Protein AF-A0A9E5WPM2-F1 (afdb_monomer_lite)

pLDDT: mean 78.55, std 17.85, range [18.86, 97.38]

Foldseek 3Di:
DDDDDDDDDDDPPPPPPPDQDPDPLFKGKDWFQFPFDKDKRAAQAAKDFFKKKKFKAWQVVDVVIFIFAQKDKVNFTWGHTDQHRWIWIADPLQKIKIKDWLQQDDDDDFDDDPNDTDDPPPPGPNPSNCRFWPDGFDFDDDRTTWGWQAQLPDGGKTKGKDATDPPKWFFKKKKAWDWPCLPPPPKKKKKWKAQDPVSPGTPDIAIAHCPGPHVHDIDMDGRSGHRMIMIIIHIDDPNSDITIIGRIMMMTMMRRNVGDGDMDHHGMDMMTIHGDPRHSSIMIMMTGDPRDDHPPFDKDQCPPPAPKPQWDKDQDDSVVTGRRRDRIWTKHKDFLPQDKDKIKGFDQQDQQLQFQKKKKKKAWCADDPFPWKWKWWDAPVGDTDTDTDDHYNDIDMDMDGCNVPDRGGTTMIMTMTHGDPDGPCSPDITMMIIGMITTHHDPPPPPPPPPPPDPCLVPDDAPLPVQFQDQDFQDDCVVDDAFDEEDCLLPDDPSNLRVVLRVCLVVVGAEYEHPAHALVSCVVNLRSSSSSNHAYAYQYHPQAACAPCPPVDPVSVVCCCVPGHVVVCVVRCVVCVRRSSHNYYNRYDD

Sequence (590 aa):
MFRDRTALAFVLVIDLAVGAGIGSAEEVDARLEKMPAELTVKNPGPAVTPTLYLIGMPDRAAEPVRKTKGVRLNGVRLTETLLSESVLILYPDGTGQWGYHAGFDIFREPHWQDGRRIDPRTLIEYDKWRYDPLERVYRVGGDMNLLRLYDGRRSRPARYEIAFPPPMLIRTLRVASNCDQLNRPGVVVTVRLWADRSRSELIGQKRVGQVQDAKRFPIVFEDVNCAGVVLELSATDPAGKPVDLYWTFFEAVLDAGGVSLPRLSSGVNHITVEDDPDSSHRVRLVLRWEDRPAADRVWDDFERSGRWRGGSVIKGSRADGLAFTGERFLRVTFPADGRSFGIERPVSGEDWSRFNRIGFAVRARQPAPMRAIALGIRNDEGRFQYLRFKPRARWRFFEFDISRLQRDRVTALRFHWFATPGFRRPEQPCQYDIDSLALWHEEAPSRPAAPPLPEHVARYRSPYDEVTPKARPVPPIQRWFPMGIYDGICSRSDQECRWLFDQMKRLHMNAVYVSNGRVEELERILPLAEARGIRLIYQGTSDGALYYLHLATRTARVQSYERTLAPRAREWIPKFRDRWGLAAWSLTEE

Radius of gyration: 31.4 Å; chains: 1; bounding box: 86×97×64 Å

Structure (mmCIF, N/CA/C/O backbone):
data_AF-A0A9E5WPM2-F1
#
_entry.id   AF-A0A9E5WPM2-F1
#
loop_
_atom_site.group_PDB
_atom_site.id
_atom_site.type_symbol
_atom_site.label_atom_id
_atom_site.label_alt_id
_atom_site.label_comp_id
_atom_site.label_asym_id
_atom_site.label_entity_id
_atom_site.label_seq_id
_atom_site.pdbx_PDB_ins_code
_atom_site.Cartn_x
_atom_site.Cartn_y
_atom_site.Cartn_z
_atom_site.occupancy
_atom_site.B_iso_or_equiv
_atom_site.auth_seq_id
_atom_site.auth_comp_id
_atom_site.auth_asym_id
_atom_site.auth_atom_id
_atom_site.pdbx_PDB_model_num
ATOM 1 N N . MET A 1 1 ? -50.042 46.117 -28.720 1.00 29.28 1 MET A N 1
ATOM 2 C CA . MET A 1 1 ? -51.222 45.298 -28.362 1.00 29.28 1 MET A CA 1
ATOM 3 C C . MET A 1 1 ? -50.693 44.103 -27.583 1.00 29.28 1 MET A C 1
ATOM 5 O O . MET A 1 1 ? -50.006 43.298 -28.183 1.00 29.28 1 MET A O 1
ATOM 9 N N . PHE A 1 2 ? -50.610 44.208 -26.248 1.00 23.66 2 PHE A N 1
ATOM 10 C CA . PHE A 1 2 ? -51.568 43.622 -25.280 1.00 23.66 2 PHE A CA 1
ATOM 11 C C . PHE A 1 2 ? -51.658 42.086 -25.442 1.00 23.66 2 PHE A C 1
ATOM 13 O O . PHE A 1 2 ? -51.959 41.638 -26.534 1.00 23.66 2 PHE A O 1
ATOM 20 N N . ARG A 1 3 ? -51.484 41.219 -24.435 1.00 24.08 3 ARG A N 1
ATOM 21 C CA . ARG A 1 3 ? -51.429 41.354 -22.967 1.00 24.08 3 ARG A CA 1
ATOM 22 C C . ARG A 1 3 ? -51.043 39.979 -22.377 1.00 24.08 3 ARG A C 1
ATOM 24 O O . ARG A 1 3 ? -51.222 38.967 -23.046 1.00 24.08 3 ARG A O 1
ATOM 31 N N . ASP A 1 4 ? -50.580 39.991 -21.131 1.00 26.94 4 ASP A N 1
ATOM 32 C CA . ASP A 1 4 ? -50.345 38.868 -20.208 1.00 26.94 4 ASP A CA 1
ATOM 33 C C . ASP A 1 4 ? -51.269 37.642 -20.315 1.00 26.94 4 ASP A C 1
ATOM 35 O O . ASP A 1 4 ? -52.480 37.792 -20.503 1.00 26.94 4 ASP A O 1
ATOM 39 N N . ARG A 1 5 ? -50.725 36.464 -19.953 1.00 24.25 5 ARG A N 1
ATOM 40 C CA . ARG A 1 5 ? -51.176 35.701 -18.767 1.00 24.25 5 ARG A CA 1
ATOM 41 C C . ARG A 1 5 ? -50.222 34.563 -18.366 1.00 24.25 5 ARG A C 1
ATOM 43 O O . ARG A 1 5 ? -49.802 33.742 -19.169 1.00 24.25 5 ARG A O 1
ATOM 50 N N . THR A 1 6 ? -49.956 34.563 -17.069 1.00 26.23 6 THR A N 1
ATOM 51 C CA . THR A 1 6 ? -49.332 33.599 -16.157 1.00 26.23 6 THR A CA 1
ATOM 52 C C . THR A 1 6 ? -49.751 32.135 -16.364 1.00 26.23 6 THR A C 1
ATOM 54 O O . THR A 1 6 ? -50.947 31.865 -16.441 1.00 26.23 6 THR A O 1
ATOM 57 N N . ALA A 1 7 ? -48.799 31.191 -16.296 1.00 21.64 7 ALA A N 1
ATOM 58 C CA . ALA A 1 7 ? -49.002 29.847 -15.732 1.00 21.64 7 ALA A CA 1
ATOM 59 C C . ALA A 1 7 ? -47.658 29.149 -15.429 1.00 21.64 7 ALA A C 1
ATOM 61 O O . ALA A 1 7 ? -46.723 29.200 -16.222 1.00 21.64 7 ALA A O 1
ATOM 62 N N . LEU A 1 8 ? -47.606 28.516 -14.253 1.00 21.61 8 LEU A N 1
ATOM 63 C CA . LEU A 1 8 ? -46.563 27.645 -13.699 1.00 21.61 8 LEU A CA 1
ATOM 64 C C . LEU A 1 8 ? -45.909 26.683 -14.710 1.00 21.61 8 LEU A C 1
ATOM 66 O O . LEU A 1 8 ? -46.625 25.988 -15.425 1.00 21.61 8 LEU A O 1
ATOM 70 N N . ALA A 1 9 ? -44.589 26.478 -14.601 1.00 20.30 9 ALA A N 1
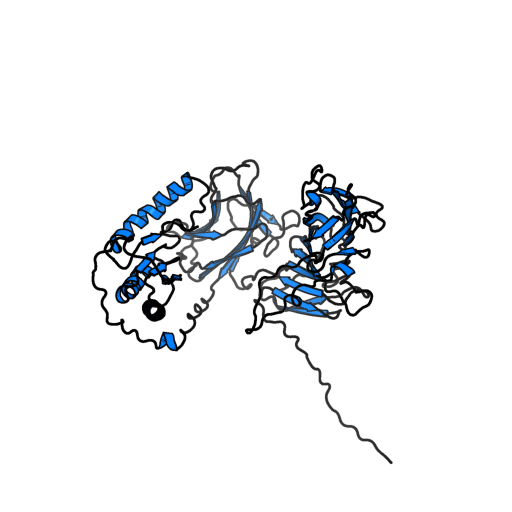ATOM 71 C CA . ALA A 1 9 ? -43.975 25.180 -14.902 1.00 20.30 9 ALA A CA 1
ATOM 72 C C . ALA A 1 9 ? -42.610 24.995 -14.205 1.00 20.30 9 ALA A C 1
ATOM 74 O O . ALA A 1 9 ? -41.615 25.602 -14.581 1.00 20.30 9 ALA A O 1
ATOM 75 N N . PHE A 1 10 ? -42.625 24.131 -13.187 1.00 19.77 10 PHE A N 1
ATOM 76 C CA . PHE A 1 10 ? -41.579 23.196 -12.759 1.00 19.77 10 PHE A CA 1
ATOM 77 C C . PHE A 1 10 ? -40.123 23.683 -12.636 1.00 19.77 10 PHE A C 1
ATOM 79 O O . PHE A 1 10 ? -39.359 23.738 -13.596 1.00 19.77 10 PHE A O 1
ATOM 86 N N . VAL A 1 11 ? -39.702 23.852 -11.377 1.00 19.30 11 VAL A N 1
ATOM 87 C CA . VAL A 1 11 ? -38.312 23.658 -10.951 1.00 19.30 11 VAL A CA 1
ATOM 88 C C . VAL A 1 11 ? -37.948 22.201 -11.242 1.00 19.30 11 VAL A C 1
ATOM 90 O O . VAL A 1 11 ? -38.306 21.294 -10.493 1.00 19.30 11 VAL A O 1
ATOM 93 N N . LEU A 1 12 ? -37.266 21.969 -12.359 1.00 18.86 12 LEU A N 1
ATOM 94 C CA . LEU A 1 12 ? -36.593 20.707 -12.624 1.00 18.86 12 LEU A CA 1
ATOM 95 C C . LEU A 1 12 ? -35.288 20.717 -11.818 1.00 18.86 12 LEU A C 1
ATOM 97 O O . LEU A 1 12 ? -34.248 21.173 -12.292 1.00 18.86 12 LEU A O 1
ATOM 101 N N . VAL A 1 13 ? -35.364 20.252 -10.570 1.00 19.88 13 VAL A N 1
ATOM 102 C CA . VAL A 1 13 ? -34.189 19.783 -9.831 1.00 19.88 13 VAL A CA 1
ATOM 103 C C . VAL A 1 13 ? -33.695 18.554 -10.586 1.00 19.88 13 VAL A C 1
ATOM 105 O O . VAL A 1 13 ? -34.243 17.464 -10.447 1.00 19.88 13 VAL A O 1
ATOM 108 N N . ILE A 1 14 ? -32.708 18.736 -11.461 1.00 19.70 14 ILE A N 1
ATOM 109 C CA . ILE A 1 14 ? -31.935 17.608 -11.967 1.00 19.70 14 ILE A CA 1
ATOM 110 C C . ILE A 1 14 ? -30.994 17.223 -10.829 1.00 19.70 14 ILE A C 1
ATOM 112 O O . ILE A 1 14 ? -29.893 17.760 -10.705 1.00 19.70 14 ILE A O 1
ATOM 116 N N . ASP A 1 15 ? -31.465 16.299 -9.991 1.00 20.03 15 ASP A N 1
ATOM 117 C CA . ASP A 1 15 ? -30.616 15.417 -9.200 1.00 20.03 15 ASP A CA 1
ATOM 118 C C . ASP A 1 15 ? -29.754 14.618 -10.182 1.00 20.03 15 ASP A C 1
ATOM 120 O O . ASP A 1 15 ? -30.084 13.514 -10.620 1.00 20.03 15 ASP A O 1
ATOM 124 N N . LEU A 1 16 ? -28.628 15.206 -10.580 1.00 20.88 16 LEU A N 1
ATOM 125 C CA . LEU A 1 16 ? -27.519 14.465 -11.154 1.00 20.88 16 LEU A CA 1
ATOM 126 C C . LEU A 1 16 ? -26.884 13.695 -10.000 1.00 20.88 16 LEU A C 1
ATOM 128 O O . LEU A 1 16 ? -25.895 14.114 -9.402 1.00 20.88 16 LEU A O 1
ATOM 132 N N . ALA A 1 17 ? -27.505 12.558 -9.689 1.00 22.55 17 ALA A N 1
ATOM 133 C CA . ALA A 1 17 ? -26.894 11.466 -8.962 1.00 22.55 17 ALA A CA 1
ATOM 134 C C . ALA A 1 17 ? -25.614 11.078 -9.712 1.00 22.55 17 ALA A C 1
ATOM 136 O O . ALA A 1 17 ? -25.626 10.305 -10.671 1.00 22.55 17 ALA A O 1
ATOM 137 N N . VAL A 1 18 ? -24.497 11.684 -9.309 1.00 24.75 18 VAL A N 1
ATOM 138 C CA . VAL A 1 18 ? -23.166 11.259 -9.718 1.00 24.75 18 VAL A CA 1
ATOM 139 C C . VAL A 1 18 ? -23.018 9.847 -9.177 1.00 24.75 18 VAL A C 1
ATOM 141 O O . VAL A 1 18 ? -22.954 9.639 -7.967 1.00 24.75 18 VAL A O 1
ATOM 144 N N . GLY A 1 19 ? -23.065 8.874 -10.086 1.00 23.08 19 GLY A N 1
ATOM 145 C CA . GLY A 1 19 ? -22.929 7.462 -9.779 1.00 23.08 19 GLY A CA 1
ATOM 146 C C . GLY A 1 19 ? -21.600 7.200 -9.088 1.00 23.08 19 GLY A C 1
ATOM 147 O O . GLY A 1 19 ? -20.581 6.995 -9.743 1.00 23.08 19 GLY A O 1
ATOM 148 N N . ALA A 1 20 ? -21.626 7.189 -7.757 1.00 27.28 20 ALA A N 1
ATOM 149 C CA . ALA A 1 20 ? -20.661 6.464 -6.962 1.00 27.28 20 ALA A CA 1
ATOM 150 C C . ALA A 1 20 ? -20.800 4.998 -7.380 1.00 27.28 20 ALA A C 1
ATOM 152 O O . ALA A 1 20 ? -21.822 4.359 -7.116 1.00 27.28 20 ALA A O 1
ATOM 153 N N . GLY A 1 21 ? -19.815 4.496 -8.125 1.00 25.11 21 GLY A N 1
ATOM 154 C CA . GLY A 1 21 ? -19.730 3.077 -8.424 1.00 25.11 21 GLY A CA 1
ATOM 155 C C . GLY A 1 21 ? -19.847 2.300 -7.118 1.00 25.11 21 GLY A C 1
ATOM 156 O O . GLY A 1 21 ? -19.227 2.664 -6.119 1.00 25.11 21 GLY A O 1
ATOM 157 N N . ILE A 1 22 ? -20.677 1.258 -7.122 1.00 28.70 22 ILE A N 1
ATOM 158 C CA . ILE A 1 22 ? -20.792 0.309 -6.017 1.00 28.70 22 ILE A CA 1
ATOM 159 C C . ILE A 1 22 ? -19.482 -0.490 -6.001 1.00 28.70 22 ILE A C 1
ATOM 161 O O . ILE A 1 22 ? -19.388 -1.578 -6.565 1.00 28.70 22 ILE A O 1
ATOM 165 N N . GLY A 1 23 ? -18.432 0.109 -5.441 1.00 27.53 23 GLY A N 1
ATOM 166 C CA . GLY A 1 23 ? -17.271 -0.618 -4.957 1.00 27.53 23 GLY A CA 1
ATOM 167 C C . GLY A 1 23 ? -17.704 -1.493 -3.784 1.00 27.53 23 GLY A C 1
ATOM 168 O O . GLY A 1 23 ? -18.679 -1.182 -3.096 1.00 27.53 23 GLY A O 1
ATOM 169 N N . SER A 1 24 ? -17.005 -2.605 -3.566 1.00 35.25 24 SER A N 1
ATOM 170 C CA . SER A 1 24 ? -17.072 -3.356 -2.305 1.00 35.25 24 SER A CA 1
ATOM 171 C C . SER A 1 24 ? -17.067 -2.385 -1.116 1.00 35.25 24 SER A C 1
ATOM 173 O O . SER A 1 24 ? -16.375 -1.371 -1.189 1.00 35.25 24 SER A O 1
ATOM 175 N N . ALA A 1 25 ? -17.819 -2.677 -0.049 1.00 49.56 25 ALA A N 1
ATOM 176 C CA . ALA A 1 25 ? -18.148 -1.793 1.085 1.00 49.56 25 ALA A CA 1
ATOM 177 C C . ALA A 1 25 ? -16.958 -1.248 1.931 1.00 49.56 25 ALA A C 1
ATOM 179 O O . ALA A 1 25 ? -17.150 -0.732 3.030 1.00 49.56 25 ALA A O 1
ATOM 180 N N . GLU A 1 26 ? -15.742 -1.321 1.396 1.00 66.56 26 GLU A N 1
ATOM 181 C CA . GLU A 1 26 ? -14.435 -1.114 2.022 1.00 66.56 26 GLU A CA 1
ATOM 182 C C . GLU A 1 26 ? -13.705 0.146 1.518 1.00 66.56 26 GLU A C 1
ATOM 184 O O . GLU A 1 26 ? -12.624 0.490 2.009 1.00 66.56 26 GLU A O 1
ATOM 189 N N . GLU A 1 27 ? -14.249 0.822 0.502 1.00 73.69 27 GLU A N 1
ATOM 190 C CA . GLU A 1 27 ? -13.588 1.954 -0.143 1.00 73.69 27 GLU A CA 1
ATOM 191 C C . GLU A 1 27 ? -14.596 2.964 -0.708 1.00 73.69 27 GLU A C 1
ATOM 193 O O . GLU A 1 27 ? -15.532 2.607 -1.421 1.00 73.69 27 GLU A O 1
ATOM 198 N N . VAL A 1 28 ? -14.378 4.248 -0.422 1.00 77.69 28 VAL A N 1
ATOM 199 C CA . VAL A 1 28 ? -15.013 5.359 -1.141 1.00 77.69 28 VAL A CA 1
ATOM 200 C C . VAL A 1 28 ? -13.935 6.077 -1.920 1.00 77.69 28 VAL A C 1
ATOM 202 O O . VAL A 1 28 ? -13.029 6.637 -1.314 1.00 77.69 28 VAL A O 1
ATOM 205 N N . ASP A 1 29 ? -14.063 6.091 -3.241 1.00 81.12 29 ASP A N 1
ATOM 206 C CA . ASP A 1 29 ? -13.188 6.822 -4.151 1.00 81.12 29 ASP A CA 1
ATOM 207 C C . ASP A 1 29 ? -13.978 7.953 -4.812 1.00 81.12 29 ASP A C 1
ATOM 209 O O . ASP A 1 29 ? -14.857 7.728 -5.646 1.00 81.12 29 ASP A O 1
ATOM 213 N N . ALA A 1 30 ? -13.691 9.182 -4.393 1.00 80.81 30 ALA A N 1
ATOM 214 C CA . ALA A 1 30 ? -14.365 10.381 -4.852 1.00 80.81 30 ALA A CA 1
ATOM 215 C C . ALA A 1 30 ? -13.386 11.281 -5.603 1.00 80.81 30 ALA A C 1
ATOM 217 O O . ALA A 1 30 ? -12.423 11.809 -5.042 1.00 80.81 30 ALA A O 1
ATOM 218 N N . ARG A 1 31 ? -13.676 11.521 -6.881 1.00 85.06 31 ARG A N 1
ATOM 219 C CA . ARG A 1 31 ? -13.021 12.563 -7.671 1.00 85.06 31 ARG A CA 1
ATOM 220 C C . ARG A 1 31 ? -13.845 13.841 -7.576 1.00 85.06 31 ARG A C 1
ATOM 222 O O . ARG A 1 31 ? -14.912 13.939 -8.173 1.00 85.06 31 ARG A O 1
ATOM 229 N N . LEU A 1 32 ? -13.341 14.810 -6.824 1.00 86.44 32 LEU A N 1
ATOM 230 C CA . LEU A 1 32 ? -13.998 16.088 -6.591 1.00 86.44 32 LEU A CA 1
ATOM 231 C C . LEU A 1 32 ? -13.405 17.121 -7.540 1.00 86.44 32 LEU A C 1
ATOM 233 O O . LEU A 1 32 ? -12.191 17.317 -7.559 1.00 86.44 32 LEU A O 1
ATOM 237 N N . GLU A 1 33 ? -14.251 17.746 -8.358 1.00 86.56 33 GLU A N 1
ATOM 238 C CA . GLU A 1 33 ? -13.817 18.724 -9.367 1.00 86.56 33 GLU A CA 1
ATOM 239 C C . GLU A 1 33 ? -14.298 20.156 -9.093 1.00 86.56 33 GLU A C 1
ATOM 241 O O . GLU A 1 33 ? -14.002 21.063 -9.871 1.00 86.56 33 GLU A O 1
ATOM 246 N N . LYS A 1 34 ? -15.038 20.350 -7.996 1.00 85.88 34 LYS A N 1
ATOM 247 C CA . LYS A 1 34 ? -15.467 21.643 -7.457 1.00 85.88 34 LYS A CA 1
ATOM 248 C C . LYS A 1 34 ? -15.495 21.553 -5.934 1.00 85.88 34 LYS A C 1
ATOM 250 O O . LYS A 1 34 ? -15.827 20.495 -5.403 1.00 85.88 34 LYS A O 1
ATOM 255 N N . MET A 1 35 ? -15.182 22.662 -5.270 1.00 87.69 35 MET A N 1
ATOM 256 C CA . MET A 1 35 ? -15.198 22.802 -3.813 1.00 87.69 35 MET A CA 1
ATOM 257 C C . MET A 1 35 ? -15.984 24.060 -3.401 1.00 87.69 35 MET A C 1
ATOM 259 O O . MET A 1 35 ? -15.985 25.028 -4.168 1.00 87.69 35 MET A O 1
ATOM 263 N N . PRO A 1 36 ? -16.635 24.075 -2.220 1.00 91.25 36 PRO A N 1
ATOM 264 C CA . PRO A 1 36 ? -16.747 22.961 -1.273 1.00 91.25 36 PRO A CA 1
ATOM 265 C C . PRO A 1 36 ? -17.610 21.816 -1.828 1.00 91.25 36 PRO A C 1
ATOM 267 O O . PRO A 1 36 ? -18.436 22.020 -2.718 1.00 91.25 36 PRO A O 1
ATOM 270 N N . ALA A 1 37 ? -17.397 20.608 -1.316 1.00 92.44 37 ALA A N 1
ATOM 271 C CA . ALA A 1 37 ? -18.151 19.417 -1.683 1.00 92.44 37 ALA A CA 1
ATOM 272 C C . ALA A 1 37 ? -18.607 18.655 -0.437 1.00 92.44 37 ALA A C 1
ATOM 274 O O . ALA A 1 37 ? -17.899 18.598 0.568 1.00 92.44 37 ALA A O 1
ATOM 275 N N . GLU A 1 38 ? -19.771 18.019 -0.528 1.00 92.06 38 GLU A N 1
ATOM 276 C CA . GLU A 1 38 ? -20.268 17.099 0.491 1.00 92.06 38 GLU A CA 1
ATOM 277 C C . GLU A 1 38 ? -20.257 15.671 -0.045 1.00 92.06 38 GLU A C 1
ATOM 279 O O . GLU A 1 38 ? -20.688 15.394 -1.165 1.00 92.06 38 GLU A O 1
ATOM 284 N N . LEU A 1 39 ? -19.763 14.751 0.776 1.00 91.19 39 LEU A N 1
ATOM 285 C CA . LEU A 1 39 ? -19.698 13.332 0.475 1.00 91.19 39 LEU A CA 1
ATOM 286 C C . LEU A 1 39 ? -20.531 12.547 1.472 1.00 91.19 39 LEU A C 1
ATOM 288 O O . LEU A 1 39 ? -20.374 12.680 2.685 1.00 91.19 39 LEU A O 1
ATOM 292 N N . THR A 1 40 ? -21.383 11.676 0.941 1.00 90.56 40 THR A N 1
ATOM 293 C CA . THR A 1 40 ? -22.134 10.711 1.741 1.00 90.56 40 THR A CA 1
ATOM 294 C C . THR A 1 40 ? -21.404 9.373 1.728 1.00 90.56 40 THR A C 1
ATOM 296 O O . THR A 1 40 ? -21.233 8.763 0.675 1.00 90.56 40 THR A O 1
ATOM 299 N N . VAL A 1 41 ? -20.989 8.904 2.904 1.00 88.38 41 VAL A N 1
ATOM 300 C CA . VAL A 1 41 ? -20.238 7.657 3.089 1.00 88.38 41 VAL A CA 1
ATOM 301 C C . VAL A 1 41 ? -21.063 6.684 3.920 1.00 88.38 41 VAL A C 1
ATOM 303 O O . VAL A 1 41 ? -21.401 6.964 5.070 1.00 88.38 41 VAL A O 1
ATOM 306 N N . LYS A 1 42 ? -21.382 5.519 3.352 1.00 83.31 42 LYS A N 1
ATOM 307 C CA . LYS A 1 42 ? -22.059 4.439 4.079 1.00 83.31 42 LYS A CA 1
ATOM 308 C C . LYS A 1 42 ? -21.018 3.529 4.726 1.00 83.31 42 LYS A C 1
ATOM 310 O O . LYS A 1 42 ? -20.184 2.971 4.026 1.00 83.31 42 LYS A O 1
ATOM 315 N N . ASN A 1 43 ? -21.100 3.357 6.039 1.00 79.06 43 ASN A N 1
ATOM 316 C CA . ASN A 1 43 ? -20.327 2.382 6.799 1.00 79.06 43 ASN A CA 1
ATOM 317 C C . ASN A 1 43 ? -21.295 1.339 7.389 1.00 79.06 43 ASN A C 1
ATOM 319 O O . ASN A 1 43 ? -21.957 1.627 8.387 1.00 79.06 43 ASN A O 1
ATOM 323 N N . PRO A 1 44 ? -21.419 0.141 6.794 1.00 67.69 44 PRO A N 1
ATOM 324 C CA . PRO A 1 44 ? -22.314 -0.898 7.308 1.00 67.69 44 PRO A CA 1
ATOM 325 C C . PRO A 1 44 ? -21.806 -1.542 8.612 1.00 67.69 44 PRO A C 1
ATOM 327 O O . PRO A 1 44 ? -22.566 -2.225 9.295 1.00 67.69 44 PRO A O 1
ATOM 330 N N . GLY A 1 45 ? -20.534 -1.334 8.964 1.00 67.06 45 GLY A N 1
ATOM 331 C CA . GLY A 1 45 ? -19.895 -1.901 10.146 1.00 67.06 45 GLY A CA 1
ATOM 332 C C . GLY A 1 45 ? -19.948 -0.996 11.387 1.00 67.06 45 GLY A C 1
ATOM 333 O O . GLY A 1 45 ? -20.576 0.069 11.383 1.00 67.06 45 GLY A O 1
ATOM 334 N N . PRO A 1 46 ? -19.285 -1.404 12.486 1.00 65.94 46 PRO A N 1
ATOM 335 C CA . PRO A 1 46 ? -19.068 -0.553 13.654 1.00 65.94 46 PRO A CA 1
ATOM 336 C C . PRO A 1 46 ? -18.238 0.692 13.310 1.00 65.94 46 PRO A C 1
ATOM 338 O O . PRO A 1 46 ? -17.607 0.784 12.254 1.00 65.94 46 PRO A O 1
ATOM 341 N N . ALA A 1 47 ? -18.213 1.657 14.232 1.00 74.38 47 ALA A N 1
ATOM 342 C CA . ALA A 1 47 ? -17.504 2.911 14.014 1.00 74.38 47 ALA A CA 1
ATOM 343 C C . ALA A 1 47 ? -16.001 2.696 13.740 1.00 74.38 47 ALA A C 1
ATOM 345 O O . ALA A 1 47 ? -15.329 1.947 14.455 1.00 74.38 47 ALA A O 1
ATOM 346 N N . VAL A 1 48 ? -15.463 3.380 12.730 1.00 75.88 48 VAL A N 1
ATOM 347 C CA . VAL A 1 48 ? -14.085 3.209 12.249 1.00 75.88 48 VAL A CA 1
ATOM 348 C C . VAL A 1 48 ? -13.466 4.543 11.843 1.00 75.88 48 VAL A C 1
ATOM 350 O O . VAL A 1 48 ? -14.142 5.426 11.325 1.00 75.88 48 VAL A O 1
ATOM 353 N N . THR A 1 49 ? -12.163 4.687 12.059 1.00 83.19 49 THR A N 1
ATOM 354 C CA . THR A 1 49 ? -11.365 5.742 11.424 1.00 83.19 49 THR A CA 1
ATOM 355 C C . THR A 1 49 ? -10.718 5.136 10.177 1.00 83.19 49 THR A C 1
ATOM 357 O O . THR A 1 49 ? -9.952 4.179 10.323 1.00 83.19 49 THR A O 1
ATOM 360 N N . PRO A 1 50 ? -11.030 5.613 8.959 1.00 82.56 50 PRO A N 1
ATOM 361 C CA . PRO A 1 50 ? -10.485 5.058 7.732 1.00 82.56 50 PRO A CA 1
ATOM 362 C C . PRO A 1 50 ? -9.045 5.532 7.503 1.00 82.56 50 PRO A C 1
ATOM 364 O O . PRO A 1 50 ? -8.618 6.577 7.995 1.00 82.56 50 PRO A O 1
ATOM 367 N N . THR A 1 51 ? -8.302 4.769 6.705 1.00 81.38 51 THR A N 1
ATOM 368 C CA . THR A 1 51 ? -7.103 5.277 6.035 1.00 81.38 51 THR A CA 1
ATOM 369 C C . THR A 1 51 ? -7.537 6.256 4.958 1.00 81.38 51 THR A C 1
ATOM 371 O O . THR A 1 51 ? -8.422 5.962 4.153 1.00 81.38 51 THR A O 1
ATOM 374 N N . LEU A 1 52 ? -6.894 7.412 4.943 1.00 86.56 52 LEU A N 1
ATOM 375 C CA . LEU A 1 52 ? -7.174 8.479 4.008 1.00 86.56 52 LEU A CA 1
ATOM 376 C C . LEU A 1 52 ? -6.118 8.509 2.910 1.00 86.56 52 LEU A C 1
ATOM 378 O O . LEU A 1 52 ? -4.932 8.511 3.220 1.00 86.56 52 LEU A O 1
ATOM 382 N N . TYR A 1 53 ? -6.541 8.632 1.657 1.00 88.50 53 TYR A N 1
ATOM 383 C CA . TYR A 1 53 ? -5.679 8.963 0.531 1.00 88.50 53 TYR A CA 1
ATOM 384 C C . TYR A 1 53 ? -6.155 10.275 -0.084 1.00 88.50 53 TYR A C 1
ATOM 386 O O . TYR A 1 53 ? -7.322 10.416 -0.444 1.00 88.50 53 TYR A O 1
ATOM 394 N N . LEU A 1 54 ? -5.242 11.222 -0.234 1.00 87.25 54 LEU A N 1
ATOM 395 C CA . LEU A 1 54 ? -5.460 12.472 -0.946 1.00 87.25 54 LEU A CA 1
ATOM 396 C C . LEU A 1 54 ? -4.495 12.527 -2.120 1.00 87.25 54 LEU A C 1
ATOM 398 O O . LEU A 1 54 ? -3.279 12.458 -1.935 1.00 87.25 54 LEU A O 1
ATOM 402 N N . ILE A 1 55 ? -5.039 12.654 -3.325 1.00 86.75 55 ILE A N 1
ATOM 403 C CA . ILE A 1 55 ? -4.262 12.787 -4.552 1.00 86.75 55 ILE A CA 1
ATOM 404 C C . ILE A 1 55 ? -4.465 14.191 -5.111 1.00 86.75 55 ILE A C 1
ATOM 406 O O . ILE A 1 55 ? -5.592 14.590 -5.418 1.00 86.75 55 ILE A O 1
ATOM 410 N N . GLY A 1 56 ? -3.363 14.930 -5.254 1.00 84.69 56 GLY A N 1
ATOM 411 C CA . GLY A 1 56 ? -3.379 16.279 -5.816 1.00 84.69 56 GLY A CA 1
ATOM 412 C C . GLY A 1 56 ? -3.811 16.256 -7.280 1.00 84.69 56 GLY A C 1
ATOM 413 O O . GLY A 1 56 ? -3.223 15.548 -8.093 1.00 84.69 56 GLY A O 1
ATOM 414 N N . MET A 1 57 ? -4.819 17.039 -7.640 1.00 87.38 57 MET A N 1
ATOM 415 C CA . MET A 1 57 ? -5.294 17.177 -9.011 1.00 87.38 57 MET A CA 1
ATOM 416 C C . MET A 1 57 ? -5.144 18.632 -9.460 1.00 87.38 57 MET A C 1
ATOM 418 O O . MET A 1 57 ? -5.973 19.458 -9.101 1.00 87.38 57 MET A O 1
ATOM 422 N N . PRO A 1 58 ? -4.120 18.988 -10.250 1.00 87.12 58 PRO A N 1
ATOM 423 C CA . PRO A 1 58 ? -3.951 20.370 -10.682 1.00 87.12 58 PRO A CA 1
ATOM 424 C C . PRO A 1 58 ? -5.082 20.826 -11.624 1.00 87.12 58 PRO A C 1
ATOM 426 O O . PRO A 1 58 ? -5.631 20.048 -12.416 1.00 87.12 58 PRO A O 1
ATOM 429 N N . ASP A 1 59 ? -5.393 22.121 -11.588 1.00 88.19 59 ASP A N 1
ATOM 430 C CA . ASP A 1 59 ? -6.183 22.792 -12.617 1.00 88.19 59 ASP A CA 1
ATOM 431 C C . ASP A 1 59 ? -5.241 23.370 -13.677 1.00 88.19 59 ASP A C 1
ATOM 433 O O . ASP A 1 59 ? -4.563 24.379 -13.472 1.00 88.19 59 ASP A O 1
ATOM 437 N N . ARG A 1 60 ? -5.202 22.679 -14.817 1.00 80.81 60 ARG A N 1
ATOM 438 C CA . ARG A 1 60 ? -4.332 22.995 -15.953 1.00 80.81 60 ARG A CA 1
ATOM 439 C C . ARG A 1 60 ? -4.959 23.974 -16.940 1.00 80.81 60 ARG A C 1
ATOM 441 O O . ARG A 1 60 ? -4.270 24.398 -17.860 1.00 80.81 60 ARG A O 1
ATOM 448 N N . ALA A 1 61 ? -6.251 24.273 -16.796 1.00 82.75 61 ALA A N 1
ATOM 449 C CA . ALA A 1 61 ? -6.905 25.279 -17.624 1.00 82.75 61 ALA A CA 1
ATOM 450 C C . ALA A 1 61 ? -6.542 26.701 -17.164 1.00 82.75 61 ALA A C 1
ATOM 452 O O . ALA A 1 61 ? -6.658 27.644 -17.941 1.00 82.75 61 ALA A O 1
ATOM 453 N N . ALA A 1 62 ? -6.082 26.847 -15.919 1.00 80.75 62 ALA A N 1
ATOM 454 C CA . ALA A 1 62 ? -5.554 28.093 -15.389 1.00 80.75 62 ALA A CA 1
ATOM 455 C C . ALA A 1 62 ? -4.094 28.330 -15.814 1.00 80.75 62 ALA A C 1
ATOM 457 O O . ALA A 1 62 ? -3.280 27.403 -15.846 1.00 80.75 62 ALA A O 1
ATOM 458 N N . GLU A 1 63 ? -3.754 29.593 -16.079 1.00 81.00 63 GLU A N 1
ATOM 459 C CA . GLU A 1 63 ? -2.384 30.049 -16.312 1.00 81.00 63 GLU A CA 1
ATOM 460 C C . GLU A 1 63 ? -2.022 31.144 -15.286 1.00 81.00 63 GLU A C 1
ATOM 462 O O . GLU A 1 63 ? -2.643 32.208 -15.294 1.00 81.00 63 GLU A O 1
ATOM 467 N N . PRO A 1 64 ? -1.050 30.906 -14.380 1.00 82.38 64 PRO A N 1
ATOM 468 C CA . PRO A 1 64 ? -0.291 29.664 -14.201 1.00 82.38 64 PRO A CA 1
ATOM 469 C C . PRO A 1 64 ? -1.156 28.512 -13.656 1.00 82.38 64 PRO A C 1
ATOM 471 O O . PRO A 1 64 ? -2.201 28.734 -13.046 1.00 82.38 64 PRO A O 1
ATOM 474 N N . VAL A 1 65 ? -0.685 27.273 -13.842 1.00 86.38 65 VAL A N 1
ATOM 475 C CA . VAL A 1 65 ? -1.370 26.069 -13.342 1.00 86.38 65 VAL A CA 1
ATOM 476 C C . VAL A 1 65 ? -1.584 26.155 -11.837 1.00 86.38 65 VAL A C 1
ATOM 478 O O . VAL A 1 65 ? -0.636 26.352 -11.070 1.00 86.38 65 VAL A O 1
ATOM 481 N N . ARG A 1 66 ? -2.833 25.961 -11.409 1.00 90.50 66 ARG A N 1
ATOM 482 C CA . ARG A 1 66 ? -3.201 25.958 -9.991 1.00 90.50 66 ARG A CA 1
ATOM 483 C C . ARG A 1 66 ? -3.051 24.554 -9.419 1.00 90.50 66 ARG A C 1
ATOM 485 O O . ARG A 1 66 ? -3.576 23.589 -9.971 1.00 90.50 66 ARG A O 1
ATOM 492 N N . LYS A 1 67 ? -2.332 24.434 -8.304 1.00 91.94 67 LYS A N 1
ATOM 493 C CA . LYS A 1 67 ? -2.143 23.172 -7.567 1.00 91.94 67 LYS A CA 1
ATOM 494 C C . LYS A 1 67 ? -3.270 22.963 -6.559 1.00 91.94 67 LYS A C 1
ATOM 496 O O . LYS A 1 67 ? -3.923 23.921 -6.157 1.00 91.94 67 LYS A O 1
ATOM 501 N N . THR A 1 68 ? -3.468 21.728 -6.114 1.00 92.56 68 THR A N 1
ATOM 502 C CA . THR A 1 68 ? -4.354 21.435 -4.982 1.00 92.56 68 THR A CA 1
ATOM 503 C C . THR A 1 68 ? -3.714 21.943 -3.692 1.00 92.56 68 THR A C 1
ATOM 505 O O . THR A 1 68 ? -2.590 21.550 -3.366 1.00 92.56 68 THR A O 1
ATOM 508 N N . LYS A 1 69 ? -4.409 22.822 -2.968 1.00 95.12 69 LYS A N 1
ATOM 509 C CA . LYS A 1 69 ? -3.892 23.485 -1.766 1.00 95.12 69 LYS A CA 1
ATOM 510 C C . LYS A 1 69 ? -4.910 23.496 -0.642 1.00 95.12 69 LYS A C 1
ATOM 512 O O . LYS A 1 69 ? -6.100 23.628 -0.891 1.00 95.12 69 LYS A O 1
ATOM 517 N N . GLY A 1 70 ? -4.433 23.406 0.595 1.00 95.69 70 GLY A N 1
ATOM 518 C CA . GLY A 1 70 ? -5.276 23.664 1.762 1.00 95.69 70 GLY A CA 1
ATOM 519 C C . GLY A 1 70 ? -6.481 22.744 1.927 1.00 95.69 70 GLY A C 1
ATOM 520 O O . GLY A 1 70 ? -7.471 23.176 2.509 1.00 95.69 70 GLY A O 1
ATOM 521 N N . VAL A 1 71 ? -6.433 21.505 1.427 1.00 96.25 71 VAL A N 1
ATOM 522 C CA . VAL A 1 71 ? -7.556 20.568 1.537 1.00 96.25 71 VAL A CA 1
ATOM 523 C C . VAL A 1 71 ? -7.924 20.371 3.004 1.00 96.25 71 VAL A C 1
ATOM 525 O O . VAL A 1 71 ? -7.064 20.046 3.831 1.00 96.25 71 VAL A O 1
ATOM 528 N N . ARG A 1 72 ? -9.205 20.562 3.315 1.00 96.69 72 ARG A N 1
ATOM 529 C CA . ARG A 1 72 ? -9.807 20.353 4.628 1.00 96.69 72 ARG A CA 1
ATOM 530 C C . ARG A 1 72 ? -10.866 19.263 4.546 1.00 96.69 72 ARG A C 1
ATOM 532 O O . ARG A 1 72 ? -11.675 19.267 3.624 1.00 96.69 72 ARG A O 1
ATOM 539 N N . LEU A 1 73 ? -10.870 18.362 5.525 1.00 95.12 73 LEU A N 1
ATOM 540 C CA . LEU A 1 73 ? -11.950 17.396 5.739 1.00 95.12 73 LEU A CA 1
ATOM 541 C C . LEU A 1 73 ? -12.609 17.681 7.078 1.00 95.12 73 LEU A C 1
ATOM 543 O O . LEU A 1 73 ? -11.924 17.666 8.100 1.00 95.12 73 LEU A O 1
ATOM 547 N N . ASN A 1 74 ? -13.916 17.955 7.082 1.00 94.56 74 ASN A N 1
ATOM 548 C CA . ASN A 1 74 ? -14.654 18.352 8.288 1.00 94.56 74 ASN A CA 1
ATOM 549 C C . ASN A 1 74 ? -13.940 19.484 9.062 1.00 94.56 74 ASN A C 1
ATOM 551 O O . ASN A 1 74 ? -13.797 19.429 10.282 1.00 94.56 74 ASN A O 1
ATOM 555 N N . GLY A 1 75 ? -13.412 20.476 8.335 1.00 93.94 75 GLY A N 1
ATOM 556 C CA . GLY A 1 75 ? -12.658 21.609 8.889 1.00 93.94 75 GLY A CA 1
ATOM 557 C C . GLY A 1 75 ? -11.191 21.329 9.259 1.00 93.94 75 GLY A C 1
ATOM 558 O O . GLY A 1 75 ? -10.441 22.271 9.516 1.00 93.94 75 GLY A O 1
ATOM 559 N N . VAL A 1 76 ? -10.730 20.074 9.247 1.00 94.75 76 VAL A N 1
ATOM 560 C CA . VAL A 1 76 ? -9.337 19.714 9.566 1.00 94.75 76 VAL A CA 1
ATOM 561 C C . VAL A 1 76 ? -8.462 19.882 8.328 1.00 94.75 76 VAL A C 1
ATOM 563 O O . VAL A 1 76 ? -8.672 19.181 7.344 1.00 94.75 76 VAL A O 1
ATOM 566 N N . ARG A 1 77 ? -7.466 20.780 8.365 1.00 95.75 77 ARG A N 1
ATOM 567 C CA . ARG A 1 77 ? -6.512 21.007 7.259 1.00 95.75 77 ARG A CA 1
ATOM 568 C C . ARG A 1 77 ? -5.517 19.850 7.158 1.00 95.75 77 ARG A C 1
ATOM 570 O O . ARG A 1 77 ? -4.857 19.513 8.135 1.00 95.75 77 ARG A O 1
ATOM 577 N N . LEU A 1 78 ? -5.391 19.269 5.967 1.00 95.31 78 LEU A N 1
ATOM 578 C CA . LEU A 1 78 ? -4.595 18.062 5.712 1.00 95.31 78 LEU A CA 1
ATOM 579 C C . LEU A 1 78 ? -3.441 18.278 4.735 1.00 95.31 78 LEU A C 1
ATOM 581 O O . LEU A 1 78 ? -2.551 17.442 4.641 1.00 95.31 78 LEU A O 1
ATOM 585 N N . THR A 1 79 ? -3.434 19.380 3.992 1.00 93.88 79 THR A N 1
ATOM 586 C CA . THR A 1 79 ? -2.394 19.666 2.996 1.00 93.88 79 THR A CA 1
ATOM 587 C C . THR A 1 79 ? -2.067 21.149 2.997 1.00 93.88 79 THR A C 1
ATOM 589 O O . THR A 1 79 ? -2.989 21.950 3.120 1.00 93.88 79 THR A O 1
ATOM 592 N N . GLU A 1 80 ? -0.809 21.522 2.763 1.00 94.75 80 GLU A N 1
ATOM 593 C CA . GLU A 1 80 ? -0.472 22.898 2.374 1.00 94.75 80 GLU A CA 1
ATOM 594 C C . GLU A 1 80 ? -0.561 23.042 0.858 1.00 94.75 80 GLU A C 1
ATOM 596 O O . GLU A 1 80 ? -1.460 23.691 0.334 1.00 94.75 80 GLU A O 1
ATOM 601 N N . THR A 1 81 ? 0.328 22.369 0.130 1.00 92.12 81 THR A N 1
ATOM 602 C CA . THR A 1 81 ? 0.297 22.274 -1.331 1.00 92.12 81 THR A CA 1
ATOM 603 C C . THR A 1 81 ? 0.670 20.855 -1.726 1.00 92.12 81 THR A C 1
ATOM 605 O O . THR A 1 81 ? 1.753 20.382 -1.386 1.00 92.12 81 THR A O 1
ATOM 608 N N . LEU A 1 82 ? -0.209 20.176 -2.458 1.00 91.19 82 LEU A N 1
ATOM 609 C CA . LEU A 1 82 ? 0.131 18.903 -3.080 1.00 91.19 82 LEU A CA 1
ATOM 610 C C . LEU A 1 82 ? 0.788 19.167 -4.433 1.00 91.19 82 LEU A C 1
ATOM 612 O O . LEU A 1 82 ? 0.247 19.892 -5.272 1.00 91.19 82 LEU A O 1
ATOM 616 N N . LEU A 1 83 ? 1.944 18.540 -4.659 1.00 90.19 83 LEU A N 1
ATOM 617 C CA . LEU A 1 83 ? 2.486 18.416 -6.010 1.00 90.19 83 LEU A CA 1
ATOM 618 C C . LEU A 1 83 ? 1.505 17.610 -6.867 1.00 90.19 83 LEU A C 1
ATOM 620 O O . LEU A 1 83 ? 0.740 16.786 -6.347 1.00 90.19 83 LEU A O 1
ATOM 624 N N . SER A 1 84 ? 1.528 17.846 -8.170 1.00 86.88 84 SER A N 1
ATOM 625 C CA . SER A 1 84 ? 0.574 17.265 -9.107 1.00 86.88 84 SER A CA 1
ATOM 626 C C . SER A 1 84 ? 0.607 15.734 -9.052 1.00 86.88 84 SER A C 1
ATOM 628 O O . SER A 1 84 ? 1.647 15.090 -9.222 1.00 86.88 84 SER A O 1
ATOM 630 N N . GLU A 1 85 ? -0.550 15.136 -8.772 1.00 83.19 85 GLU A N 1
ATOM 631 C CA . GLU A 1 85 ? -0.746 13.696 -8.566 1.00 83.19 85 GLU A CA 1
ATOM 632 C C . GLU A 1 85 ? 0.176 13.078 -7.500 1.00 83.19 85 GLU A C 1
ATOM 634 O O . GLU A 1 85 ? 0.426 11.871 -7.509 1.00 83.19 85 GLU A O 1
ATOM 639 N N . SER A 1 86 ? 0.714 13.887 -6.583 1.00 85.56 86 SER A N 1
ATOM 640 C CA . SER A 1 86 ? 1.314 13.347 -5.368 1.00 85.56 86 SER A CA 1
ATOM 641 C C . SER A 1 86 ? 0.226 12.737 -4.491 1.00 85.56 86 SER A C 1
ATOM 643 O O . SER A 1 86 ? -0.912 13.212 -4.476 1.00 85.56 86 SER A O 1
ATOM 645 N N . VAL A 1 87 ? 0.582 11.668 -3.786 1.00 86.00 87 VAL A N 1
ATOM 646 C CA . VAL A 1 87 ? -0.334 10.891 -2.955 1.00 86.00 87 VAL A CA 1
ATOM 647 C C . VAL A 1 87 ? 0.067 11.080 -1.506 1.00 86.00 87 VAL A C 1
ATOM 649 O O . VAL A 1 87 ? 1.143 10.646 -1.103 1.00 86.00 87 VAL A O 1
ATOM 652 N N . LEU A 1 88 ? -0.803 11.711 -0.726 1.00 91.06 88 LEU A N 1
ATOM 653 C CA . LEU A 1 88 ? -0.733 11.733 0.728 1.00 91.06 88 LEU A CA 1
ATOM 654 C C . LEU A 1 88 ? -1.614 10.610 1.275 1.00 91.06 88 LEU A C 1
ATOM 656 O O . LEU A 1 88 ? -2.791 10.533 0.944 1.00 91.06 88 LEU A O 1
ATOM 660 N N . ILE A 1 89 ? -1.049 9.764 2.125 1.00 86.69 89 ILE A N 1
ATOM 661 C CA . ILE A 1 89 ? -1.740 8.687 2.824 1.00 86.69 89 ILE A CA 1
ATOM 662 C C . ILE A 1 89 ? -1.651 8.965 4.320 1.00 86.69 89 ILE A C 1
ATOM 664 O O . ILE A 1 89 ? -0.545 9.035 4.856 1.00 86.69 89 ILE A O 1
ATOM 668 N N . LEU A 1 90 ? -2.786 9.103 4.999 1.00 86.62 90 LEU A N 1
ATOM 669 C CA . LEU A 1 90 ? -2.847 9.255 6.452 1.00 86.62 90 LEU A CA 1
ATOM 670 C C . LEU A 1 90 ? -3.499 8.022 7.063 1.00 86.62 90 LEU A C 1
ATOM 672 O O . LEU A 1 90 ? -4.597 7.619 6.672 1.00 86.62 90 LEU A O 1
ATOM 676 N N . TYR A 1 91 ? -2.805 7.416 8.017 1.00 79.69 91 TYR A N 1
ATOM 677 C CA . TYR A 1 91 ? -3.248 6.201 8.676 1.00 79.69 91 TYR A CA 1
ATOM 678 C C . TYR A 1 91 ? -3.949 6.531 9.994 1.00 79.69 91 TYR A C 1
ATOM 680 O O . TYR A 1 91 ? -3.575 7.496 10.666 1.00 79.69 91 TYR A O 1
ATOM 688 N N . PRO A 1 92 ? -4.917 5.699 10.420 1.00 77.94 92 PRO A N 1
ATOM 689 C CA . PRO A 1 92 ? -5.593 5.882 11.698 1.00 77.94 92 PRO A CA 1
ATOM 690 C C . PRO A 1 92 ? -4.623 5.966 12.872 1.00 77.94 92 PRO A C 1
ATOM 692 O O . PRO A 1 92 ? -4.851 6.748 13.781 1.00 77.94 92 PRO A O 1
ATOM 695 N N . ASP A 1 93 ? -3.516 5.218 12.835 1.00 70.06 93 ASP A N 1
ATOM 696 C CA . ASP A 1 93 ? -2.515 5.161 13.907 1.00 70.06 93 ASP A CA 1
ATOM 697 C C . ASP A 1 93 ? -1.690 6.446 14.108 1.00 70.06 93 ASP A C 1
ATOM 699 O O . ASP A 1 93 ? -0.810 6.480 14.970 1.00 70.06 93 ASP A O 1
ATOM 703 N N . GLY A 1 94 ? -1.982 7.503 13.347 1.00 80.56 94 GLY A N 1
ATOM 704 C CA . GLY A 1 94 ? -1.274 8.772 13.420 1.00 80.56 94 GLY A CA 1
ATOM 705 C C . GLY A 1 94 ? 0.039 8.777 12.645 1.00 80.56 94 GLY A C 1
ATOM 706 O O . GLY A 1 94 ? 0.824 9.706 12.796 1.00 80.56 94 GLY A O 1
ATOM 707 N N . THR A 1 95 ? 0.311 7.773 11.815 1.00 82.44 95 THR A N 1
ATOM 708 C CA . THR A 1 95 ? 1.404 7.833 10.839 1.00 82.44 95 THR A CA 1
ATOM 709 C C . THR A 1 95 ? 0.888 8.305 9.485 1.00 82.44 95 THR A C 1
ATOM 711 O O . THR A 1 95 ? -0.302 8.216 9.178 1.00 82.44 95 THR A O 1
ATOM 714 N N . GLY A 1 96 ? 1.785 8.805 8.644 1.00 84.06 96 GLY A N 1
ATOM 715 C CA . GLY A 1 96 ? 1.461 9.154 7.270 1.00 84.06 96 GLY A CA 1
ATOM 716 C C . GLY A 1 96 ? 2.582 8.795 6.310 1.00 84.06 96 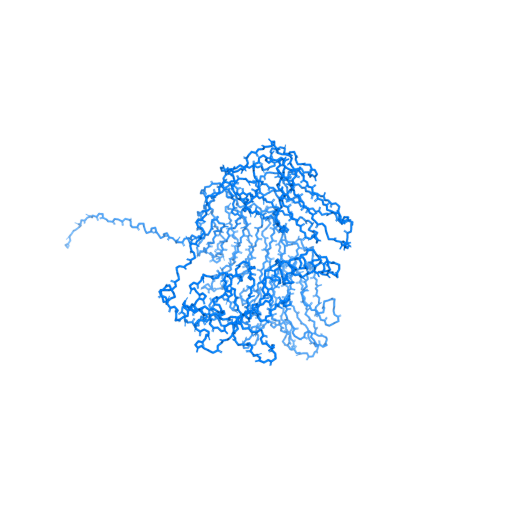GLY A C 1
ATOM 717 O O . GLY A 1 96 ? 3.725 8.555 6.698 1.00 84.06 96 GLY A O 1
ATOM 718 N N . GLN A 1 97 ? 2.241 8.738 5.034 1.00 85.25 97 GLN A N 1
ATOM 719 C CA . GLN A 1 97 ? 3.187 8.597 3.940 1.00 85.25 97 GLN A CA 1
ATOM 720 C C . GLN A 1 97 ? 2.821 9.584 2.850 1.00 85.25 97 GLN A C 1
ATOM 722 O O . GLN A 1 97 ? 1.647 9.793 2.572 1.00 85.25 97 GLN A O 1
ATOM 727 N N . TRP A 1 98 ? 3.819 10.160 2.206 1.00 93.00 98 TRP A N 1
ATOM 728 C CA . TRP A 1 98 ? 3.612 10.964 1.017 1.00 93.00 98 TRP A CA 1
ATOM 729 C C . TRP A 1 98 ? 4.543 10.490 -0.086 1.00 93.00 98 TRP A C 1
ATOM 731 O O . TRP A 1 98 ? 5.705 10.190 0.175 1.00 93.00 98 TRP A O 1
ATOM 741 N N . GLY A 1 99 ? 4.031 10.400 -1.307 1.00 84.88 99 GLY A N 1
ATOM 742 C CA . GLY A 1 99 ? 4.788 9.954 -2.467 1.00 84.88 99 GLY A CA 1
ATOM 743 C C . GLY A 1 99 ? 4.551 10.856 -3.664 1.00 84.88 99 GLY A C 1
ATOM 744 O O . GLY A 1 99 ? 3.419 11.241 -3.960 1.00 84.88 99 GLY A O 1
ATOM 745 N N . TYR A 1 100 ? 5.620 11.159 -4.387 1.00 86.62 100 TYR A N 1
ATOM 746 C CA . TYR A 1 100 ? 5.566 11.900 -5.635 1.00 86.62 100 TYR A CA 1
ATOM 747 C C . TYR A 1 100 ? 6.530 11.296 -6.647 1.00 86.62 100 TYR A C 1
ATOM 749 O O . TYR A 1 100 ? 7.727 11.149 -6.396 1.00 86.62 100 TYR A O 1
ATOM 757 N N . HIS A 1 101 ? 5.995 10.972 -7.819 1.00 82.81 101 HIS A N 1
ATOM 758 C CA . HIS A 1 101 ? 6.792 10.643 -8.987 1.00 82.81 101 HIS A CA 1
ATOM 759 C C . HIS A 1 101 ? 6.907 11.885 -9.855 1.00 82.81 101 HIS A C 1
ATOM 761 O O . HIS A 1 101 ? 5.896 12.394 -10.337 1.00 82.81 101 HIS A O 1
ATOM 767 N N . ALA A 1 102 ? 8.131 12.334 -10.107 1.00 73.25 102 ALA A N 1
ATOM 768 C CA . ALA A 1 102 ? 8.370 13.559 -10.850 1.00 73.25 102 ALA A CA 1
ATOM 769 C C . ALA A 1 102 ? 8.157 13.420 -12.369 1.00 73.25 102 ALA A C 1
ATOM 771 O O . ALA A 1 102 ? 8.562 14.299 -13.110 1.00 73.25 102 ALA A O 1
ATOM 772 N N . GLY A 1 103 ? 7.525 12.344 -12.857 1.00 62.84 103 GLY A N 1
ATOM 773 C CA . GLY A 1 103 ? 7.043 12.256 -14.244 1.00 62.84 103 GLY A CA 1
ATOM 774 C C . GLY A 1 103 ? 8.136 12.125 -15.313 1.00 62.84 103 GLY A C 1
ATOM 775 O O . GLY A 1 103 ? 7.884 12.419 -16.478 1.00 62.84 103 GLY A O 1
ATOM 776 N N . PHE A 1 104 ? 9.340 11.683 -14.940 1.00 62.00 104 PHE A N 1
ATOM 777 C CA . PHE A 1 104 ? 10.476 11.480 -15.855 1.00 62.00 104 PHE A CA 1
ATOM 778 C C . PHE A 1 104 ? 10.532 10.041 -16.419 1.00 62.00 104 PHE A C 1
ATOM 780 O O . PHE A 1 104 ? 11.616 9.467 -16.525 1.00 62.00 104 PHE A O 1
ATOM 787 N N . ASP A 1 105 ? 9.375 9.431 -16.714 1.00 52.72 105 ASP A N 1
ATOM 788 C CA . ASP A 1 105 ? 9.257 8.029 -17.156 1.00 52.72 105 ASP A CA 1
ATOM 789 C C . ASP A 1 105 ? 8.602 7.887 -18.539 1.00 52.72 105 ASP A C 1
ATOM 791 O O . ASP A 1 105 ? 7.635 8.592 -18.829 1.00 52.72 105 ASP A O 1
ATOM 795 N N . ILE A 1 106 ? 9.101 6.921 -19.329 1.00 43.69 106 ILE A N 1
ATOM 796 C CA . ILE A 1 106 ? 8.344 6.152 -20.326 1.00 43.69 106 ILE A CA 1
ATOM 797 C C . ILE A 1 106 ? 8.858 4.689 -20.356 1.00 43.69 106 ILE A C 1
ATOM 799 O O . ILE A 1 106 ? 9.994 4.440 -20.755 1.00 43.69 106 ILE A O 1
ATOM 803 N N . PHE A 1 107 ? 7.988 3.716 -20.052 1.00 32.94 107 PHE A N 1
ATOM 804 C CA . PHE A 1 107 ? 7.990 2.358 -20.628 1.00 32.94 107 PHE A CA 1
ATOM 805 C C . PHE A 1 107 ? 6.544 1.821 -20.623 1.00 32.94 107 PHE A C 1
ATOM 807 O O . PHE A 1 107 ? 5.848 1.940 -19.617 1.00 32.94 107 PHE A O 1
ATOM 814 N N . ARG A 1 108 ? 6.049 1.235 -21.723 1.00 35.97 108 ARG A N 1
ATOM 815 C CA . ARG A 1 108 ? 4.798 0.449 -21.711 1.00 35.97 108 ARG A CA 1
ATOM 816 C C . ARG A 1 108 ? 4.918 -0.802 -22.570 1.00 35.97 108 ARG A C 1
ATOM 818 O O . ARG A 1 108 ? 5.193 -0.703 -23.763 1.00 35.97 108 ARG A O 1
ATOM 825 N N . GLU A 1 109 ? 4.582 -1.948 -21.983 1.00 30.36 109 GLU A N 1
ATOM 826 C CA . GLU A 1 109 ? 3.959 -3.037 -22.736 1.00 30.36 109 GLU A CA 1
ATOM 827 C C . GLU A 1 109 ? 2.587 -2.574 -23.275 1.00 30.36 109 GLU A C 1
ATOM 829 O O . GLU A 1 109 ? 1.913 -1.747 -22.647 1.00 30.36 109 GLU A O 1
ATOM 834 N N . PRO A 1 110 ? 2.148 -3.057 -24.449 1.00 35.97 110 PRO A N 1
ATOM 835 C CA . PRO A 1 110 ? 0.878 -2.645 -25.032 1.00 35.97 110 PRO A CA 1
ATOM 836 C C . PRO A 1 110 ? -0.310 -3.169 -24.211 1.00 35.97 110 PRO A C 1
ATOM 838 O O . PRO A 1 110 ? -0.543 -4.371 -24.138 1.00 35.97 110 PRO A O 1
ATOM 841 N N . HIS A 1 111 ? -1.105 -2.255 -23.649 1.00 40.69 111 HIS A N 1
ATOM 842 C CA . HIS A 1 111 ? -2.409 -2.572 -23.063 1.00 40.69 111 HIS A CA 1
ATOM 843 C C . HIS A 1 111 ? -3.523 -2.447 -24.111 1.00 40.69 111 HIS A C 1
ATOM 845 O O . HIS A 1 111 ? -3.581 -1.484 -24.883 1.00 40.69 111 HIS A O 1
ATOM 851 N N . TRP A 1 112 ? -4.421 -3.428 -24.103 1.00 43.59 112 TRP A N 1
ATOM 852 C CA . TRP A 1 112 ? -5.555 -3.549 -25.014 1.00 43.59 112 TRP A CA 1
ATOM 853 C C . TRP A 1 112 ? -6.860 -3.503 -24.218 1.00 43.59 112 TRP A C 1
ATOM 855 O O . TRP A 1 112 ? -6.965 -4.149 -23.178 1.00 43.59 112 TRP A O 1
ATOM 865 N N . GLN A 1 113 ? -7.852 -2.764 -24.713 1.00 41.84 113 GLN A N 1
ATOM 866 C CA . GLN A 1 113 ? -9.213 -2.746 -24.169 1.00 41.84 113 GLN A CA 1
ATOM 867 C C . GLN A 1 113 ? -10.201 -2.684 -25.337 1.00 41.84 113 GLN A C 1
ATOM 869 O O . GLN A 1 113 ? -9.953 -1.982 -26.318 1.00 41.84 113 GLN A O 1
ATOM 874 N N . ASP A 1 114 ? -11.279 -3.467 -25.269 1.00 48.22 114 ASP A N 1
ATOM 875 C CA . ASP A 1 114 ? -12.315 -3.561 -26.312 1.00 48.22 114 ASP A CA 1
ATOM 876 C C . ASP A 1 114 ? -11.753 -3.803 -27.728 1.00 48.22 114 ASP A C 1
ATOM 878 O O . ASP A 1 114 ? -12.208 -3.240 -28.724 1.00 48.22 114 ASP A O 1
ATOM 882 N N . GLY A 1 115 ? -10.696 -4.618 -27.818 1.00 46.81 115 GLY A N 1
ATOM 883 C CA . GLY A 1 115 ? -10.036 -4.964 -29.082 1.00 46.81 115 GLY A CA 1
ATOM 884 C C . GLY A 1 115 ? -9.257 -3.818 -29.741 1.00 46.81 115 GLY A C 1
ATOM 885 O O . GLY A 1 115 ? -8.743 -3.991 -30.846 1.00 46.81 115 GLY A O 1
ATOM 886 N N . ARG A 1 116 ? -9.131 -2.657 -29.086 1.00 39.19 116 ARG A N 1
ATOM 887 C CA . ARG A 1 116 ? -8.340 -1.519 -29.565 1.00 39.19 116 ARG A CA 1
ATOM 888 C C . ARG A 1 116 ? -7.125 -1.300 -28.673 1.00 39.19 116 ARG A C 1
ATOM 890 O O . ARG A 1 116 ? -7.167 -1.461 -27.453 1.00 39.19 116 ARG A O 1
ATOM 897 N N . ARG A 1 117 ? -6.019 -0.910 -29.303 1.00 42.28 117 ARG A N 1
ATOM 898 C CA . ARG A 1 117 ? -4.819 -0.467 -28.597 1.00 42.28 117 ARG A CA 1
ATOM 899 C C . ARG A 1 117 ? -5.154 0.832 -27.871 1.00 42.28 117 ARG A C 1
ATOM 901 O O . ARG A 1 117 ? -5.422 1.839 -28.527 1.00 42.28 117 ARG A O 1
ATOM 908 N N . ILE A 1 118 ? -5.130 0.812 -26.539 1.00 42.44 118 ILE A N 1
ATOM 909 C CA . ILE A 1 118 ? -5.222 2.046 -25.764 1.00 42.44 118 ILE A CA 1
ATOM 910 C C . ILE A 1 118 ? -3.893 2.768 -25.882 1.00 42.44 118 ILE A C 1
ATOM 912 O O . ILE A 1 118 ? -2.819 2.199 -25.681 1.00 42.44 118 ILE A O 1
ATOM 916 N N . ASP A 1 119 ? -3.983 4.047 -26.205 1.00 41.44 119 ASP A N 1
ATOM 917 C CA . ASP A 1 119 ? -2.841 4.928 -26.234 1.00 41.44 119 ASP A CA 1
ATOM 918 C C . ASP A 1 119 ? -2.234 5.086 -24.827 1.00 41.44 119 ASP A C 1
ATOM 920 O O . ASP A 1 119 ? -2.917 5.569 -23.913 1.00 41.44 119 ASP A O 1
ATOM 924 N N . PRO A 1 120 ? -0.947 4.738 -24.635 1.00 37.94 120 PRO A N 1
ATOM 925 C CA . PRO A 1 120 ? -0.221 4.967 -23.393 1.00 37.94 120 PRO A CA 1
ATOM 926 C C . PRO A 1 120 ? -0.324 6.386 -22.832 1.00 37.94 120 PRO A C 1
ATOM 928 O O . PRO A 1 120 ? -0.264 6.585 -21.618 1.00 37.94 120 PRO A O 1
ATOM 931 N N . ARG A 1 121 ? -0.544 7.365 -23.712 1.00 40.44 121 ARG A N 1
ATOM 932 C CA . ARG A 1 121 ? -0.675 8.790 -23.394 1.00 40.44 121 ARG A CA 1
ATOM 933 C C . ARG A 1 121 ? -1.905 9.135 -22.538 1.00 40.44 121 ARG A C 1
ATOM 935 O O . ARG A 1 121 ? -2.028 10.275 -22.112 1.00 40.44 121 ARG A O 1
ATOM 942 N N . THR A 1 122 ? -2.798 8.180 -22.259 1.00 38.06 122 THR A N 1
ATOM 943 C CA . THR A 1 122 ? -4.066 8.421 -21.541 1.00 38.06 122 THR A CA 1
ATOM 944 C C . THR A 1 122 ? -4.080 8.055 -20.048 1.00 38.06 122 THR A C 1
ATOM 946 O O . THR A 1 122 ? -5.043 8.426 -19.386 1.00 38.06 122 THR A O 1
ATOM 949 N N . LEU A 1 123 ? -3.062 7.371 -19.480 1.00 42.66 123 LEU A N 1
ATOM 950 C CA . LEU A 1 123 ? -3.126 6.899 -18.066 1.00 42.66 123 LEU A CA 1
ATOM 951 C C . LEU A 1 123 ? -2.009 7.382 -17.112 1.00 42.66 123 LEU A C 1
ATOM 953 O O . LEU A 1 123 ? -2.060 7.037 -15.938 1.00 42.66 123 LEU A O 1
ATOM 957 N N . ILE A 1 124 ? -1.014 8.156 -17.560 1.00 48.12 124 ILE A N 1
ATOM 958 C CA . ILE A 1 124 ? 0.018 8.772 -16.694 1.00 48.12 124 ILE A CA 1
ATOM 959 C C . ILE A 1 124 ? 0.309 10.171 -17.247 1.00 48.12 124 ILE A C 1
ATOM 961 O O . ILE A 1 124 ? 0.537 10.310 -18.448 1.00 48.12 124 ILE A O 1
ATOM 965 N N . GLU A 1 125 ? 0.269 11.218 -16.418 1.00 55.34 125 GLU A N 1
ATOM 966 C CA . GLU A 1 125 ? 0.516 12.581 -16.895 1.00 55.34 125 GLU A CA 1
ATOM 967 C C . GLU A 1 125 ? 2.019 12.848 -17.123 1.00 55.34 125 GLU A C 1
ATOM 969 O O . GLU A 1 125 ? 2.797 13.003 -16.182 1.00 55.34 125 GLU A O 1
ATOM 974 N N . TYR A 1 126 ? 2.420 12.957 -18.394 1.00 55.59 126 TYR A N 1
ATOM 975 C CA . TYR A 1 126 ? 3.819 13.090 -18.831 1.00 55.59 126 TYR A CA 1
ATOM 976 C C . TYR A 1 126 ? 4.468 14.470 -18.590 1.00 55.59 126 TYR A C 1
ATOM 978 O O . TYR A 1 126 ? 5.690 14.585 -18.681 1.00 55.59 126 TYR A O 1
ATOM 986 N N . ASP A 1 127 ? 3.697 15.514 -18.267 1.00 65.19 127 ASP A N 1
ATOM 987 C CA . ASP A 1 127 ? 4.182 16.907 -18.264 1.00 65.19 127 ASP A CA 1
ATOM 988 C C . ASP A 1 127 ? 4.122 17.617 -16.905 1.00 65.19 127 ASP A C 1
ATOM 990 O O . ASP A 1 127 ? 4.544 18.768 -16.795 1.00 65.19 127 ASP A O 1
ATOM 994 N N . LYS A 1 128 ? 3.640 16.956 -15.849 1.00 73.69 128 LYS A N 1
ATOM 995 C CA . LYS A 1 128 ? 3.414 17.604 -14.546 1.00 73.69 128 LYS A CA 1
ATOM 996 C C . LYS A 1 128 ? 4.665 18.221 -13.905 1.00 73.69 128 LYS A C 1
ATOM 998 O O . LYS A 1 128 ? 4.597 19.242 -13.219 1.00 73.69 128 LYS A O 1
ATOM 1003 N N . TRP A 1 129 ? 5.833 17.684 -14.251 1.00 73.38 129 TRP A N 1
ATOM 1004 C CA . TRP A 1 129 ? 7.148 18.177 -13.841 1.00 73.38 129 TRP A CA 1
ATOM 1005 C C . TRP A 1 129 ? 7.429 19.632 -14.226 1.00 73.38 129 TRP A C 1
ATOM 1007 O O . TRP A 1 129 ? 8.326 20.239 -13.648 1.00 73.38 129 TRP A O 1
ATOM 1017 N N . ARG A 1 130 ? 6.699 20.213 -15.188 1.00 76.06 130 ARG A N 1
ATOM 1018 C CA . ARG A 1 130 ? 6.876 21.623 -15.576 1.00 76.06 130 ARG A CA 1
ATOM 1019 C C . ARG A 1 130 ? 6.198 22.608 -14.621 1.00 76.06 130 ARG A C 1
ATOM 1021 O O . ARG A 1 130 ? 6.533 23.787 -14.650 1.00 76.06 130 ARG A O 1
ATOM 1028 N N . TYR A 1 131 ? 5.262 22.132 -13.801 1.00 80.69 131 TYR A N 1
ATOM 1029 C CA . TYR A 1 131 ? 4.443 22.957 -12.906 1.00 80.69 131 TYR A CA 1
ATOM 1030 C C . TYR A 1 131 ? 4.825 22.804 -11.432 1.00 80.69 131 TYR A C 1
ATOM 1032 O O . TYR A 1 131 ? 4.589 23.694 -10.616 1.00 80.69 131 TYR A O 1
ATOM 1040 N N . ASP A 1 132 ? 5.386 21.653 -11.073 1.00 87.44 132 ASP A N 1
ATOM 1041 C CA . ASP A 1 132 ? 5.634 21.287 -9.683 1.00 87.44 132 ASP A CA 1
ATOM 1042 C C . ASP A 1 132 ? 6.860 21.947 -9.029 1.00 87.44 132 ASP A C 1
ATOM 1044 O O . ASP A 1 132 ? 6.734 22.368 -7.874 1.00 87.44 132 ASP A O 1
ATOM 1048 N N . PRO A 1 133 ? 8.000 22.112 -9.720 1.00 88.12 133 PRO A N 1
ATOM 1049 C CA . PRO A 1 133 ? 9.154 22.816 -9.177 1.00 88.12 133 PRO A CA 1
ATOM 1050 C C . PRO A 1 133 ? 8.879 24.293 -8.853 1.00 88.12 133 PRO A C 1
ATOM 1052 O O . PRO A 1 133 ? 8.066 24.946 -9.503 1.00 88.12 133 PRO A O 1
ATOM 1055 N N . LEU A 1 134 ? 9.619 24.840 -7.885 1.00 87.94 134 LEU A N 1
ATOM 1056 C CA . LEU A 1 134 ? 9.587 26.267 -7.527 1.00 87.94 134 LEU A CA 1
ATOM 1057 C C . LEU A 1 134 ? 10.158 27.166 -8.632 1.00 87.94 134 LEU A C 1
ATOM 1059 O O . LEU A 1 134 ? 9.768 28.321 -8.770 1.00 87.94 134 LEU A O 1
ATOM 1063 N N . GLU A 1 135 ? 11.094 26.634 -9.411 1.00 85.38 135 GLU A N 1
ATOM 1064 C CA . GLU A 1 135 ? 11.733 27.315 -10.531 1.00 85.38 135 GLU A CA 1
ATOM 1065 C C . GLU A 1 135 ? 11.627 26.445 -11.775 1.00 85.38 135 GLU A C 1
ATOM 1067 O O . GLU A 1 135 ? 11.671 25.217 -11.691 1.00 85.38 135 GLU A O 1
ATOM 1072 N N . ARG A 1 136 ? 11.537 27.076 -12.948 1.00 80.31 136 ARG A N 1
ATOM 1073 C CA . ARG A 1 136 ? 11.463 26.352 -14.217 1.00 80.31 136 ARG A CA 1
ATOM 1074 C C . ARG A 1 136 ? 12.669 25.421 -14.369 1.00 80.31 136 ARG A C 1
ATOM 1076 O O . ARG A 1 136 ? 13.809 25.873 -14.479 1.00 80.31 136 ARG A O 1
ATOM 1083 N N . VAL A 1 137 ? 12.402 24.121 -14.423 1.00 79.19 137 VAL A N 1
ATOM 1084 C CA . VAL A 1 137 ? 13.419 23.102 -14.692 1.00 79.19 137 VAL A CA 1
ATOM 1085 C C . VAL A 1 137 ? 13.665 22.962 -16.190 1.00 79.19 137 VAL A C 1
ATOM 1087 O O . VAL A 1 137 ? 12.793 23.245 -17.016 1.00 79.19 137 VAL A O 1
ATOM 1090 N N . TYR A 1 138 ? 14.869 22.520 -16.547 1.00 73.44 138 TYR A N 1
ATOM 1091 C CA . TYR A 1 138 ? 15.235 22.271 -17.935 1.00 73.44 138 TYR A CA 1
ATOM 1092 C C . TYR A 1 138 ? 15.117 20.788 -18.253 1.00 73.44 138 TYR A C 1
ATOM 1094 O O . TYR A 1 138 ? 15.664 19.940 -17.548 1.00 73.44 138 TYR A O 1
ATOM 1102 N N . ARG A 1 139 ? 14.419 20.505 -19.350 1.00 70.81 139 ARG A N 1
ATOM 1103 C CA . ARG A 1 139 ? 14.291 19.170 -19.919 1.00 70.81 139 ARG A CA 1
ATOM 1104 C C . ARG A 1 139 ? 15.125 19.066 -21.181 1.00 70.81 139 ARG A C 1
ATOM 1106 O O . ARG A 1 139 ? 15.232 20.016 -21.954 1.00 70.81 139 ARG A O 1
ATOM 1113 N N . VAL A 1 140 ? 15.638 17.868 -21.400 1.00 63.75 140 VAL A N 1
ATOM 1114 C CA . VAL A 1 140 ? 16.251 17.423 -22.648 1.00 63.75 140 VAL A CA 1
ATOM 1115 C C . VAL A 1 140 ? 15.788 16.011 -22.979 1.00 63.75 140 VAL A C 1
ATOM 1117 O O . VAL A 1 140 ? 15.307 15.296 -22.100 1.00 63.75 140 VAL A O 1
ATOM 1120 N N . GLY A 1 141 ? 15.956 15.623 -24.241 1.00 54.97 141 GLY A N 1
ATOM 1121 C CA . GLY A 1 141 ? 15.589 14.298 -24.737 1.00 54.97 141 GLY A CA 1
ATOM 1122 C C . GLY A 1 141 ? 14.266 14.286 -25.507 1.00 54.97 141 GLY A C 1
ATOM 1123 O O . GLY A 1 141 ? 13.359 15.074 -25.228 1.00 54.97 141 GLY A O 1
ATOM 1124 N N . GLY A 1 142 ? 14.201 13.400 -26.506 1.00 56.25 142 GLY A N 1
ATOM 1125 C CA . GLY A 1 142 ? 12.993 13.079 -27.271 1.00 56.25 142 GLY A CA 1
ATOM 1126 C C . GLY A 1 142 ? 12.106 12.117 -26.483 1.00 56.25 142 GLY A C 1
ATOM 1127 O O . GLY A 1 142 ? 11.376 12.552 -25.595 1.00 56.25 142 GLY A O 1
ATOM 1128 N N . ASP A 1 143 ? 12.244 10.817 -26.758 1.00 49.41 143 ASP A N 1
ATOM 1129 C CA . ASP A 1 143 ? 11.451 9.714 -26.181 1.00 49.41 143 ASP A CA 1
ATOM 1130 C C . ASP A 1 143 ? 11.669 9.462 -24.674 1.00 49.41 143 ASP A C 1
ATOM 1132 O O . ASP A 1 143 ? 11.067 8.562 -24.106 1.00 49.41 143 ASP A O 1
ATOM 1136 N N . MET A 1 144 ? 12.521 10.231 -23.992 1.00 56.59 144 MET A N 1
ATOM 1137 C CA . MET A 1 144 ? 12.654 10.207 -22.532 1.00 56.59 144 MET A CA 1
ATOM 1138 C C . MET A 1 144 ? 12.669 11.637 -21.999 1.00 56.59 144 MET A C 1
ATOM 1140 O O . MET A 1 144 ? 13.473 12.465 -22.433 1.00 56.59 144 MET A O 1
ATOM 1144 N N . ASN A 1 145 ? 11.806 11.922 -21.023 1.00 67.62 145 ASN A N 1
ATOM 1145 C CA . ASN A 1 145 ? 11.846 13.175 -20.275 1.00 67.62 145 ASN A CA 1
ATOM 1146 C C . ASN A 1 145 ? 12.974 13.081 -19.250 1.00 67.62 145 ASN A C 1
ATOM 1148 O O . ASN A 1 145 ? 12.831 12.380 -18.254 1.00 67.62 145 ASN A O 1
ATOM 1152 N N . LEU A 1 146 ? 14.081 13.786 -19.478 1.00 79.44 146 LEU A N 1
ATOM 1153 C CA . LEU A 1 146 ? 15.191 13.837 -18.529 1.00 79.44 146 LEU A CA 1
ATOM 1154 C C . LEU A 1 146 ? 15.207 15.168 -17.774 1.00 79.44 146 LEU A C 1
ATOM 1156 O O . LEU A 1 146 ? 15.036 16.233 -18.376 1.00 79.44 146 LEU A O 1
ATOM 1160 N N . LEU A 1 147 ? 15.473 15.117 -16.469 1.00 86.06 147 LEU A N 1
ATOM 1161 C CA . LEU A 1 147 ? 15.717 16.300 -15.647 1.00 86.06 147 LEU A CA 1
ATOM 1162 C C . LEU A 1 147 ? 17.187 16.712 -15.751 1.00 86.06 147 LEU A C 1
ATOM 1164 O O . LEU A 1 147 ? 18.050 16.091 -15.127 1.00 86.06 147 LEU A O 1
ATOM 1168 N N . ARG A 1 148 ? 17.479 17.781 -16.497 1.00 88.12 148 ARG A N 1
ATOM 1169 C CA . ARG A 1 148 ? 18.850 18.275 -16.664 1.00 88.12 148 ARG A CA 1
ATOM 1170 C C . ARG A 1 148 ? 19.276 19.146 -15.490 1.00 88.12 148 ARG A C 1
ATOM 1172 O O . ARG A 1 148 ? 18.827 20.284 -15.361 1.00 88.12 148 ARG A O 1
ATOM 1179 N N . LEU A 1 149 ? 20.204 18.636 -14.683 1.00 90.12 149 LEU A N 1
ATOM 1180 C CA . LEU A 1 149 ? 20.762 19.344 -13.524 1.00 90.12 149 LEU A CA 1
ATOM 1181 C C . LEU A 1 149 ? 22.041 20.123 -13.841 1.00 90.12 149 LEU A C 1
ATOM 1183 O O . LEU A 1 149 ? 22.424 21.027 -13.096 1.00 90.12 149 LEU A O 1
ATOM 1187 N N . TYR A 1 150 ? 22.721 19.778 -14.933 1.00 87.19 150 TYR A N 1
ATOM 1188 C CA . TYR A 1 150 ? 23.936 20.453 -15.375 1.00 87.19 150 TYR A CA 1
ATOM 1189 C C . TYR A 1 150 ? 23.981 20.513 -16.901 1.00 87.19 150 TYR A C 1
ATOM 1191 O O . TYR A 1 150 ? 23.737 19.510 -17.567 1.00 87.19 150 TYR A O 1
ATOM 1199 N N . ASP A 1 151 ? 24.296 21.685 -17.453 1.00 83.12 151 ASP A N 1
ATOM 1200 C CA . ASP A 1 151 ? 24.305 21.937 -18.900 1.00 83.12 151 ASP A CA 1
ATOM 1201 C C . ASP A 1 151 ? 25.642 22.538 -19.342 1.00 83.12 151 ASP A C 1
ATOM 1203 O O . ASP A 1 151 ? 25.733 23.724 -19.654 1.00 83.12 151 ASP A O 1
ATOM 1207 N N . GLY A 1 152 ? 26.702 21.732 -19.244 1.00 72.62 152 GLY A N 1
ATOM 1208 C CA . GLY A 1 152 ? 28.059 21.944 -19.768 1.00 72.62 152 GLY A CA 1
ATOM 1209 C C . GLY A 1 152 ? 28.867 23.162 -19.299 1.00 72.62 152 GLY A C 1
ATOM 1210 O O . GLY A 1 152 ? 30.083 23.183 -19.456 1.00 72.62 152 GLY A O 1
ATOM 1211 N N . ARG A 1 153 ? 28.219 24.176 -18.721 1.00 70.94 153 ARG A N 1
ATOM 1212 C CA . ARG A 1 153 ? 28.822 25.405 -18.181 1.00 70.94 153 ARG A CA 1
ATOM 1213 C C . ARG A 1 153 ? 28.070 25.972 -16.974 1.00 70.94 153 ARG A C 1
ATOM 1215 O O . ARG A 1 153 ? 28.590 26.854 -16.300 1.00 70.94 153 ARG A O 1
ATOM 1222 N N . ARG A 1 154 ? 26.845 25.508 -16.692 1.00 82.75 154 ARG A N 1
ATOM 1223 C CA . ARG A 1 154 ? 25.998 26.049 -15.617 1.00 82.75 154 ARG A CA 1
ATOM 1224 C C . ARG A 1 154 ? 25.251 24.938 -14.881 1.00 82.75 154 ARG A C 1
ATOM 1226 O O . ARG A 1 154 ? 24.601 24.106 -15.513 1.00 82.75 154 ARG A O 1
ATOM 1233 N N . SER A 1 155 ? 25.312 24.976 -13.549 1.00 81.62 155 SER A N 1
ATOM 1234 C CA . SER A 1 155 ? 24.441 24.180 -12.678 1.00 81.62 155 SER A CA 1
ATOM 1235 C C . SER A 1 155 ? 23.015 24.728 -12.729 1.00 81.62 155 SER A C 1
ATOM 1237 O O . SER A 1 155 ? 22.807 25.944 -12.665 1.00 81.62 155 SER A O 1
ATOM 1239 N N . ARG A 1 156 ? 22.039 23.832 -12.883 1.00 85.56 156 ARG A N 1
ATOM 1240 C CA . ARG A 1 156 ? 20.610 24.141 -12.995 1.00 85.56 156 ARG A CA 1
ATOM 1241 C C . ARG A 1 156 ? 19.840 23.329 -11.957 1.00 85.56 156 ARG A C 1
ATOM 1243 O O . ARG A 1 156 ? 19.308 22.270 -12.280 1.00 85.56 156 ARG A O 1
ATOM 1250 N N . PRO A 1 157 ? 19.842 23.776 -10.695 1.00 90.25 157 PRO A N 1
ATOM 1251 C CA . PRO A 1 157 ? 19.201 23.032 -9.630 1.00 90.25 157 PRO A CA 1
ATOM 1252 C C . PRO A 1 157 ? 17.690 22.919 -9.848 1.00 90.25 157 PRO A C 1
ATOM 1254 O O . PRO A 1 157 ? 17.040 23.893 -10.221 1.00 90.25 157 PRO A O 1
ATOM 1257 N N . ALA A 1 158 ? 17.133 21.745 -9.566 1.00 91.88 158 ALA A N 1
ATOM 1258 C CA . ALA A 1 158 ? 15.694 21.530 -9.497 1.00 91.88 158 ALA A CA 1
ATOM 1259 C C . ALA A 1 158 ? 15.240 21.640 -8.042 1.00 91.88 158 ALA A C 1
ATOM 1261 O O . ALA A 1 158 ? 15.836 21.006 -7.170 1.00 91.88 158 ALA A O 1
ATOM 1262 N N . ARG A 1 159 ? 14.204 22.443 -7.781 1.00 93.75 159 ARG A N 1
ATOM 1263 C CA . ARG A 1 159 ? 13.736 22.744 -6.422 1.00 93.75 159 ARG A CA 1
ATOM 1264 C C . ARG A 1 159 ? 12.269 22.404 -6.257 1.00 93.75 159 ARG A C 1
ATOM 1266 O O . ARG A 1 159 ? 11.457 22.878 -7.043 1.00 93.75 159 ARG A O 1
ATOM 1273 N N . TYR A 1 160 ? 11.942 21.639 -5.226 1.00 94.00 160 TYR A N 1
ATOM 1274 C CA . TYR A 1 160 ? 10.578 21.242 -4.891 1.00 94.00 160 TYR A CA 1
ATOM 1275 C C . TYR A 1 160 ? 10.283 21.630 -3.453 1.00 94.00 160 TYR A C 1
ATOM 1277 O O . TYR A 1 160 ? 11.102 21.400 -2.568 1.00 94.00 160 TYR A O 1
ATOM 1285 N N . GLU A 1 161 ? 9.107 22.192 -3.224 1.00 94.81 161 GLU A N 1
ATOM 1286 C CA . GLU A 1 161 ? 8.594 22.387 -1.877 1.00 94.81 161 GLU A CA 1
ATOM 1287 C C . GLU A 1 161 ? 7.712 21.204 -1.492 1.00 94.81 161 GLU A C 1
ATOM 1289 O O . GLU A 1 161 ? 6.848 20.784 -2.263 1.00 94.81 161 GLU A O 1
ATOM 1294 N N . ILE A 1 162 ? 7.943 20.679 -0.293 1.00 95.69 162 ILE A N 1
ATOM 1295 C CA . ILE A 1 162 ? 7.173 19.590 0.297 1.00 95.69 162 ILE A CA 1
ATOM 1296 C C . ILE A 1 162 ? 6.750 20.084 1.675 1.00 95.69 162 ILE A C 1
ATOM 1298 O O . ILE A 1 162 ? 7.602 20.262 2.542 1.00 95.69 162 ILE A O 1
ATOM 1302 N N . ALA A 1 163 ? 5.459 20.347 1.866 1.00 94.94 163 ALA A N 1
ATOM 1303 C CA . ALA A 1 163 ? 4.949 20.955 3.089 1.00 94.94 163 ALA A CA 1
ATOM 1304 C C . ALA A 1 163 ? 3.595 20.374 3.506 1.00 94.94 163 ALA A C 1
ATOM 1306 O O . ALA A 1 163 ? 2.725 20.105 2.672 1.00 94.94 163 ALA A O 1
ATOM 1307 N N . PHE A 1 164 ? 3.422 20.231 4.816 1.00 95.56 164 PHE A N 1
ATOM 1308 C CA . PHE A 1 164 ? 2.223 19.722 5.468 1.00 95.56 164 PHE A CA 1
ATOM 1309 C C . PHE A 1 164 ? 1.812 20.665 6.610 1.00 95.56 164 PHE A C 1
ATOM 1311 O O . PHE A 1 164 ? 2.680 21.275 7.238 1.00 95.56 164 PHE A O 1
ATOM 1318 N N . PRO A 1 165 ? 0.505 20.811 6.893 1.00 94.88 165 PRO A N 1
ATOM 1319 C CA . PRO A 1 165 ? 0.034 21.664 7.976 1.00 94.88 165 PRO A CA 1
ATOM 1320 C C . PRO A 1 165 ? 0.460 21.104 9.341 1.00 94.88 165 PRO A C 1
ATOM 1322 O O . PRO A 1 165 ? 0.468 19.881 9.529 1.00 94.88 165 PRO A O 1
ATOM 1325 N N . PRO A 1 166 ? 0.740 21.964 10.337 1.00 90.62 166 PRO A N 1
ATOM 1326 C CA . PRO A 1 166 ? 0.852 21.525 11.720 1.00 90.62 166 PRO A CA 1
ATOM 1327 C C . PRO A 1 166 ? -0.410 20.760 12.154 1.00 90.62 166 PRO A C 1
ATOM 1329 O O . PRO A 1 166 ? -1.517 21.156 11.786 1.00 90.62 166 PRO A O 1
ATOM 1332 N N . PRO A 1 167 ? -0.278 19.682 12.945 1.00 93.06 167 PRO A N 1
ATOM 1333 C CA . PRO A 1 167 ? 0.937 19.197 13.606 1.00 93.06 167 PRO A CA 1
ATOM 1334 C C . PRO A 1 167 ? 1.688 18.098 12.827 1.00 93.06 167 PRO A C 1
ATOM 1336 O O . PRO A 1 167 ? 2.433 17.332 13.440 1.00 93.06 167 PRO A O 1
ATOM 1339 N N . MET A 1 168 ? 1.482 17.961 11.511 1.00 95.44 168 MET A N 1
ATOM 1340 C CA . MET A 1 168 ? 2.205 16.956 10.726 1.00 95.44 168 MET A CA 1
ATOM 1341 C C . MET A 1 168 ? 3.680 17.310 10.577 1.00 95.44 168 MET A C 1
ATOM 1343 O O . MET A 1 168 ? 4.028 18.445 10.260 1.00 95.44 168 MET A O 1
ATOM 1347 N N . LEU A 1 169 ? 4.541 16.310 10.761 1.00 95.50 169 LEU A N 1
ATOM 1348 C CA . LEU A 1 169 ? 5.990 16.444 10.636 1.00 95.50 169 LEU A CA 1
ATOM 1349 C C . LEU A 1 169 ? 6.550 15.385 9.691 1.00 95.50 169 LEU A C 1
ATOM 1351 O O . LEU A 1 169 ? 6.222 14.205 9.795 1.00 95.50 169 LEU A O 1
ATOM 1355 N N . ILE A 1 170 ? 7.461 15.790 8.814 1.00 96.12 170 ILE A N 1
ATOM 1356 C CA . ILE A 1 170 ? 8.276 14.892 7.999 1.00 96.12 170 ILE A CA 1
ATOM 1357 C C . ILE A 1 170 ? 9.315 14.259 8.920 1.00 96.12 170 ILE A C 1
ATOM 1359 O O . ILE A 1 170 ? 10.152 14.958 9.480 1.00 96.12 170 ILE A O 1
ATOM 1363 N N . ARG A 1 171 ? 9.275 12.938 9.093 1.00 93.81 171 ARG A N 1
ATOM 1364 C CA . ARG A 1 171 ? 10.283 12.193 9.865 1.00 93.81 171 ARG A CA 1
ATOM 1365 C C . ARG A 1 171 ? 11.447 11.786 8.985 1.00 93.81 171 ARG A C 1
ATOM 1367 O O . ARG A 1 171 ? 12.598 11.988 9.356 1.00 93.81 171 ARG A O 1
ATOM 1374 N N . THR A 1 172 ? 11.133 11.266 7.803 1.00 94.19 172 THR A N 1
ATOM 1375 C CA . THR A 1 172 ? 12.137 10.843 6.831 1.00 94.19 172 THR A CA 1
ATOM 1376 C C . THR A 1 172 ? 11.760 11.319 5.441 1.00 94.19 172 THR A C 1
ATOM 1378 O O . THR A 1 172 ? 10.576 11.426 5.113 1.00 94.19 172 THR A O 1
ATOM 1381 N N . LEU A 1 173 ? 12.771 11.598 4.620 1.00 96.81 173 LEU A N 1
ATOM 1382 C CA . LEU A 1 173 ? 12.604 11.898 3.201 1.00 96.81 173 LEU A CA 1
ATOM 1383 C C . LEU A 1 173 ? 13.589 11.064 2.381 1.00 96.81 173 LEU A C 1
ATOM 1385 O O . LEU A 1 173 ? 14.809 11.225 2.475 1.00 96.81 173 LEU A O 1
ATOM 1389 N N . ARG A 1 174 ? 13.048 10.177 1.550 1.00 94.06 174 ARG A N 1
ATOM 1390 C CA . ARG A 1 174 ? 13.778 9.359 0.589 1.00 94.06 174 ARG A CA 1
ATOM 1391 C C . ARG A 1 174 ? 13.712 9.998 -0.792 1.00 94.06 174 ARG A C 1
ATOM 1393 O O . ARG A 1 174 ? 12.643 10.356 -1.279 1.00 94.06 174 ARG A O 1
ATOM 1400 N N . VAL A 1 175 ? 14.868 10.076 -1.440 1.00 95.12 175 VAL A N 1
ATOM 1401 C CA . VAL A 1 175 ? 15.009 10.509 -2.833 1.00 95.12 175 VAL A CA 1
ATOM 1402 C C . VAL A 1 175 ? 15.616 9.358 -3.622 1.00 95.12 175 VAL A C 1
ATOM 1404 O O . VAL A 1 175 ? 16.717 8.896 -3.311 1.00 95.12 175 VAL A O 1
ATOM 1407 N N . ALA A 1 176 ? 14.901 8.889 -4.639 1.00 89.50 176 ALA A N 1
ATOM 1408 C CA . ALA A 1 176 ? 15.362 7.859 -5.562 1.00 89.50 176 ALA A CA 1
ATOM 1409 C C . ALA A 1 176 ? 15.374 8.408 -6.987 1.00 89.50 176 ALA A C 1
ATOM 1411 O O . ALA A 1 176 ? 14.492 9.174 -7.358 1.00 89.50 176 ALA A O 1
ATOM 1412 N N . SER A 1 177 ? 16.388 8.054 -7.767 1.00 90.44 177 SER A N 1
ATOM 1413 C CA . SER A 1 177 ? 16.534 8.482 -9.157 1.00 90.44 177 SER A CA 1
ATOM 1414 C C . SER A 1 177 ? 17.580 7.620 -9.857 1.00 90.44 177 SER A C 1
ATOM 1416 O O . SER A 1 177 ? 18.424 7.013 -9.197 1.00 90.44 177 SER A O 1
ATOM 1418 N N . ASN A 1 178 ? 17.570 7.603 -11.181 1.00 89.12 178 ASN A N 1
ATOM 1419 C CA . ASN A 1 178 ? 18.629 7.026 -11.989 1.00 89.12 178 ASN A CA 1
ATOM 1420 C C . ASN A 1 178 ? 19.449 8.134 -12.659 1.00 89.12 178 ASN A C 1
ATOM 1422 O O . ASN A 1 178 ? 18.932 9.184 -13.040 1.00 89.12 178 ASN A O 1
ATOM 1426 N N . CYS A 1 179 ? 20.752 7.888 -12.783 1.00 90.56 179 CYS A N 1
ATOM 1427 C CA . CYS A 1 179 ? 21.709 8.802 -13.397 1.00 90.56 179 CYS A CA 1
ATOM 1428 C C . CYS A 1 179 ? 22.892 7.993 -13.931 1.00 90.56 179 CYS A C 1
ATOM 1430 O O . CYS A 1 179 ? 23.810 7.637 -13.186 1.00 90.56 179 CYS A O 1
ATOM 1432 N N . ASP A 1 180 ? 22.871 7.679 -15.225 1.00 89.38 180 ASP A N 1
ATOM 1433 C CA . ASP A 1 180 ? 23.901 6.847 -15.863 1.00 89.38 180 ASP A CA 1
ATOM 1434 C C . ASP A 1 180 ? 25.274 7.526 -15.831 1.00 89.38 180 ASP A C 1
ATOM 1436 O O . ASP A 1 180 ? 26.324 6.877 -15.786 1.00 89.38 180 ASP A O 1
ATOM 1440 N N . GLN A 1 181 ? 25.258 8.859 -15.796 1.00 91.62 181 GLN A N 1
ATOM 1441 C CA . GLN A 1 181 ? 26.432 9.713 -15.757 1.00 91.62 181 GLN A CA 1
ATOM 1442 C C . GLN A 1 181 ? 27.216 9.582 -14.445 1.00 91.62 181 GLN A C 1
ATOM 1444 O O . GLN A 1 181 ? 28.394 9.932 -14.437 1.00 91.62 181 GLN A O 1
ATOM 1449 N N . LEU A 1 182 ? 26.634 9.015 -13.377 1.00 91.56 182 LEU A N 1
ATOM 1450 C CA . LEU A 1 182 ? 27.356 8.704 -12.133 1.00 91.56 182 LEU A CA 1
ATOM 1451 C C . LEU A 1 182 ? 28.493 7.690 -12.335 1.00 91.56 182 LEU A C 1
ATOM 1453 O O . LEU A 1 182 ? 29.360 7.580 -11.474 1.00 91.56 182 LEU A O 1
ATOM 1457 N N . ASN A 1 183 ? 28.520 6.955 -13.453 1.00 87.62 183 ASN A N 1
ATOM 1458 C CA . ASN A 1 183 ? 29.635 6.065 -13.791 1.00 87.62 183 ASN A CA 1
ATOM 1459 C C . ASN A 1 183 ? 30.854 6.813 -14.368 1.00 87.62 183 ASN A C 1
ATOM 1461 O O . ASN A 1 183 ? 31.906 6.205 -14.562 1.00 87.62 183 ASN A O 1
ATOM 1465 N N . ARG A 1 184 ? 30.733 8.114 -14.666 1.00 90.06 184 ARG A N 1
ATOM 1466 C CA . ARG A 1 184 ? 31.852 8.932 -15.146 1.00 90.06 184 ARG A CA 1
ATOM 1467 C C . ARG A 1 184 ? 32.661 9.474 -13.954 1.00 90.06 184 ARG A C 1
ATOM 1469 O O . ARG A 1 184 ? 32.056 9.949 -12.989 1.00 90.06 184 ARG A O 1
ATOM 1476 N N . PRO A 1 185 ? 34.006 9.464 -14.016 1.00 88.75 185 PRO A N 1
ATOM 1477 C CA . PRO A 1 185 ? 34.841 9.997 -12.944 1.00 88.75 185 PRO A CA 1
ATOM 1478 C C . PRO A 1 185 ? 34.514 11.459 -12.613 1.00 88.75 185 PRO A C 1
ATOM 1480 O O . PRO A 1 185 ? 34.420 12.304 -13.502 1.00 88.75 185 PRO A O 1
ATOM 1483 N N . GLY A 1 186 ? 34.347 11.755 -11.323 1.00 88.44 186 GLY A N 1
ATOM 1484 C CA . GLY A 1 186 ? 34.125 13.113 -10.815 1.00 88.44 186 GLY A CA 1
ATOM 1485 C C . GLY A 1 186 ? 32.711 13.679 -10.997 1.00 88.44 186 GLY A C 1
ATOM 1486 O O . GLY A 1 186 ? 32.451 14.778 -10.510 1.00 88.44 186 GLY A O 1
ATOM 1487 N N . VAL A 1 187 ? 31.782 12.951 -11.629 1.00 93.50 187 VAL A N 1
ATOM 1488 C CA . VAL A 1 187 ? 30.368 13.352 -11.655 1.00 93.50 187 VAL A CA 1
ATOM 1489 C C . VAL A 1 187 ? 29.756 13.172 -10.273 1.00 93.50 187 VAL A C 1
ATOM 1491 O O . VAL A 1 187 ? 29.833 12.094 -9.678 1.00 93.50 187 VAL A O 1
ATOM 1494 N N . VAL A 1 188 ? 29.125 14.235 -9.773 1.00 95.25 188 VAL A N 1
ATOM 1495 C CA . VAL A 1 188 ? 28.459 14.239 -8.469 1.00 95.25 188 VAL A CA 1
ATOM 1496 C C . VAL A 1 188 ? 27.087 14.882 -8.591 1.00 95.25 188 VAL A C 1
ATOM 1498 O O . VAL A 1 188 ? 26.958 16.010 -9.065 1.00 95.25 188 VAL A O 1
ATOM 1501 N N . VAL A 1 189 ? 26.065 14.179 -8.109 1.00 96.50 189 VAL A N 1
ATOM 1502 C CA . VAL A 1 189 ? 24.736 14.747 -7.862 1.00 96.50 189 VAL A CA 1
ATOM 1503 C C . VAL A 1 189 ? 24.651 15.119 -6.385 1.00 96.50 189 VAL A C 1
ATOM 1505 O O . VAL A 1 189 ? 24.882 14.286 -5.513 1.00 96.50 189 VAL A O 1
ATOM 1508 N N . THR A 1 190 ? 24.347 16.380 -6.094 1.00 96.75 190 THR A N 1
ATOM 1509 C CA . THR A 1 190 ? 24.168 16.888 -4.731 1.00 96.75 190 THR A CA 1
ATOM 1510 C C . THR A 1 190 ? 22.688 17.096 -4.455 1.00 96.75 190 THR A C 1
ATOM 1512 O O . THR A 1 190 ? 22.017 17.833 -5.179 1.00 96.75 190 THR A O 1
ATOM 1515 N N . VAL A 1 191 ? 22.208 16.479 -3.379 1.00 97.06 191 VAL A N 1
ATOM 1516 C CA . VAL A 1 191 ? 20.849 16.639 -2.868 1.00 97.06 191 VAL A CA 1
ATOM 1517 C C . VAL A 1 191 ? 20.905 17.387 -1.545 1.00 97.06 191 VAL A C 1
ATOM 1519 O O . VAL A 1 191 ? 21.604 16.958 -0.624 1.00 97.06 191 VAL A O 1
ATOM 1522 N N . ARG A 1 192 ? 20.187 18.505 -1.453 1.00 97.31 192 ARG A N 1
ATOM 1523 C CA . ARG A 1 192 ? 20.080 19.325 -0.242 1.00 97.31 192 ARG A CA 1
ATOM 1524 C C . ARG A 1 192 ? 18.642 19.404 0.223 1.00 97.31 192 ARG A C 1
ATOM 1526 O O . ARG A 1 192 ? 17.731 19.486 -0.599 1.00 97.31 192 ARG A O 1
ATOM 1533 N N . LEU A 1 193 ? 18.478 19.425 1.536 1.00 97.25 193 LEU A N 1
ATOM 1534 C CA . LEU A 1 193 ? 17.208 19.658 2.193 1.00 97.25 193 LEU A CA 1
ATOM 1535 C C . LEU A 1 193 ? 17.312 20.930 3.026 1.00 97.25 193 LEU A C 1
ATOM 1537 O O . LEU A 1 193 ? 18.145 21.006 3.927 1.00 97.25 193 LEU A O 1
ATOM 1541 N N . TRP A 1 194 ? 16.490 21.919 2.703 1.00 96.94 194 TRP A N 1
ATOM 1542 C CA . TRP A 1 194 ? 16.410 23.193 3.414 1.00 96.94 194 TRP A CA 1
ATOM 1543 C C . TRP A 1 194 ? 15.128 23.245 4.243 1.00 96.94 194 TRP A C 1
ATOM 1545 O O . TRP A 1 194 ? 14.109 22.713 3.802 1.00 96.94 194 TRP A O 1
ATOM 1555 N N . ALA A 1 195 ? 15.165 23.888 5.409 1.00 92.44 195 ALA A N 1
ATOM 1556 C CA . ALA A 1 195 ? 13.992 24.024 6.279 1.00 92.44 195 ALA A CA 1
ATOM 1557 C C . ALA A 1 195 ? 12.977 25.056 5.762 1.00 92.44 195 ALA A C 1
ATOM 1559 O O . ALA A 1 195 ? 11.803 25.018 6.120 1.00 92.44 195 ALA A O 1
ATOM 1560 N N . ASP A 1 196 ? 13.419 25.973 4.901 1.00 88.19 196 ASP A N 1
ATOM 1561 C CA . ASP A 1 196 ? 12.637 27.135 4.495 1.00 88.19 196 ASP A CA 1
ATOM 1562 C C . ASP A 1 196 ? 12.810 27.482 3.002 1.00 88.19 196 ASP A C 1
ATOM 1564 O O . ASP A 1 196 ? 13.771 27.076 2.339 1.00 88.19 196 ASP A O 1
ATOM 1568 N N . ARG A 1 197 ? 11.867 28.268 2.460 1.00 87.12 197 ARG A N 1
ATOM 1569 C CA . ARG A 1 197 ? 11.894 28.726 1.057 1.00 87.12 197 ARG A CA 1
ATOM 1570 C C . ARG A 1 197 ? 13.030 29.702 0.747 1.00 87.12 197 ARG A C 1
ATOM 1572 O O . ARG A 1 197 ? 13.527 29.704 -0.380 1.00 87.12 197 ARG A O 1
ATOM 1579 N N . SER A 1 198 ? 13.442 30.526 1.712 1.00 88.62 198 SER A N 1
ATOM 1580 C CA . SER A 1 198 ? 14.603 31.416 1.571 1.00 88.62 198 SER A CA 1
ATOM 1581 C C . SER A 1 198 ? 15.926 30.652 1.478 1.00 88.62 198 SER A C 1
ATOM 1583 O O . SER A 1 198 ? 16.899 31.215 0.978 1.00 88.62 198 SER A O 1
ATOM 1585 N N . ARG A 1 199 ? 15.943 29.366 1.855 1.00 90.12 199 ARG A N 1
ATOM 1586 C CA . ARG A 1 199 ? 17.127 28.506 1.962 1.00 90.12 199 ARG A CA 1
ATOM 1587 C C . ARG A 1 199 ? 18.147 29.086 2.944 1.00 90.12 199 ARG A C 1
ATOM 1589 O O . ARG A 1 199 ? 19.347 29.051 2.682 1.00 90.12 199 ARG A O 1
ATOM 1596 N N . SER A 1 200 ? 17.667 29.656 4.049 1.00 89.44 200 SER A N 1
ATOM 1597 C CA . SER A 1 200 ? 18.534 30.173 5.112 1.00 89.44 200 SER A CA 1
ATOM 1598 C C . SER A 1 200 ? 19.088 29.064 6.003 1.00 89.44 200 SER A C 1
ATOM 1600 O O . SER A 1 200 ? 20.222 29.173 6.463 1.00 89.44 200 SER A O 1
ATOM 1602 N N . GLU A 1 201 ? 18.330 27.984 6.203 1.00 94.19 201 GLU A N 1
ATOM 1603 C CA . GLU A 1 201 ? 18.711 26.884 7.089 1.00 94.19 201 GLU A CA 1
ATOM 1604 C C . GLU A 1 201 ? 18.794 25.546 6.339 1.00 94.19 201 GLU A C 1
ATOM 1606 O O . GLU A 1 201 ? 17.816 25.055 5.765 1.00 94.19 201 GLU A O 1
ATOM 1611 N N . LEU A 1 202 ? 19.990 24.946 6.328 1.00 96.25 202 LEU A N 1
ATOM 1612 C CA . LEU A 1 202 ? 20.248 23.642 5.718 1.00 96.25 202 LEU A CA 1
ATOM 1613 C C . LEU A 1 202 ? 20.041 22.531 6.754 1.00 96.25 202 LEU A C 1
ATOM 1615 O O . LEU A 1 202 ? 20.824 22.417 7.692 1.00 96.25 202 LEU A O 1
ATOM 1619 N N . ILE A 1 203 ? 19.060 21.659 6.524 1.00 95.50 203 ILE A N 1
ATOM 1620 C CA . ILE A 1 203 ? 18.826 20.459 7.344 1.00 95.50 203 ILE A CA 1
ATOM 1621 C C . ILE A 1 203 ? 19.897 19.409 7.047 1.00 95.50 203 ILE A C 1
ATOM 1623 O O . ILE A 1 203 ? 20.440 18.767 7.942 1.00 95.50 203 ILE A O 1
ATOM 1627 N N . GLY A 1 204 ? 20.216 19.212 5.767 1.00 95.88 204 GLY A N 1
ATOM 1628 C CA . GLY A 1 204 ? 21.211 18.224 5.385 1.00 95.88 204 GLY A CA 1
ATOM 1629 C C . GLY A 1 204 ? 21.585 18.248 3.914 1.00 95.88 204 GLY A C 1
ATOM 1630 O O . GLY A 1 204 ? 20.858 18.742 3.053 1.00 95.88 204 GLY A O 1
ATOM 1631 N N . GLN A 1 205 ? 22.738 17.651 3.620 1.00 96.50 205 GLN A N 1
ATOM 1632 C CA . GLN A 1 205 ? 23.249 17.475 2.267 1.00 96.50 205 GLN A CA 1
ATOM 1633 C C . GLN A 1 205 ? 23.768 16.050 2.094 1.00 96.50 205 GLN A C 1
ATOM 1635 O O . GLN A 1 205 ? 24.511 15.548 2.932 1.00 96.50 205 GLN A O 1
ATOM 1640 N N . LYS A 1 206 ? 23.430 15.425 0.967 1.00 96.38 206 LYS A N 1
ATOM 1641 C CA . LYS A 1 206 ? 23.989 14.139 0.542 1.00 96.38 206 LYS A CA 1
ATOM 1642 C C . LYS A 1 206 ? 24.521 14.257 -0.876 1.00 96.38 206 LYS A C 1
ATOM 1644 O O . LYS A 1 206 ? 23.951 14.958 -1.713 1.00 96.38 206 LYS A O 1
ATOM 1649 N N . ARG A 1 207 ? 25.637 13.585 -1.137 1.00 96.00 207 ARG A N 1
ATOM 1650 C CA . ARG A 1 207 ? 26.299 13.566 -2.442 1.00 96.00 207 ARG A CA 1
ATOM 1651 C C . ARG A 1 207 ? 26.299 12.148 -2.984 1.00 96.00 207 ARG A C 1
ATOM 1653 O O . ARG A 1 207 ? 26.595 11.208 -2.251 1.00 96.00 207 ARG A O 1
ATOM 1660 N N . VAL A 1 208 ? 25.965 12.018 -4.262 1.00 94.94 208 VAL A N 1
ATOM 1661 C CA . VAL A 1 208 ? 25.919 10.748 -4.981 1.00 94.94 208 VAL A CA 1
ATOM 1662 C C . VAL A 1 208 ? 26.969 10.766 -6.088 1.00 94.94 208 VAL A C 1
ATOM 1664 O O . VAL A 1 208 ? 26.966 11.680 -6.910 1.00 94.94 208 VAL A O 1
ATOM 1667 N N . GLY A 1 209 ? 27.870 9.785 -6.105 1.00 90.69 209 GLY A N 1
ATOM 1668 C CA . GLY A 1 209 ? 28.968 9.671 -7.074 1.00 90.69 209 GLY A CA 1
ATOM 1669 C C . GLY A 1 209 ? 29.959 8.570 -6.689 1.00 90.69 209 GLY A C 1
ATOM 1670 O O . GLY A 1 209 ? 29.938 8.087 -5.561 1.00 90.69 209 GLY A O 1
ATOM 1671 N N . GLN A 1 210 ? 30.848 8.164 -7.603 1.00 86.81 210 GLN A N 1
ATOM 1672 C CA . GLN A 1 210 ? 31.729 6.991 -7.406 1.00 86.81 210 GLN A CA 1
ATOM 1673 C C . GLN A 1 210 ? 32.569 7.030 -6.120 1.00 86.81 210 GLN A C 1
ATOM 1675 O O . GLN A 1 210 ? 32.825 5.986 -5.518 1.00 86.81 210 GLN A O 1
ATOM 1680 N N . VAL A 1 211 ? 32.986 8.234 -5.725 1.00 82.31 211 VAL A N 1
ATOM 1681 C CA . VAL A 1 211 ? 33.863 8.509 -4.576 1.00 82.31 211 VAL A CA 1
ATOM 1682 C C . VAL A 1 211 ? 33.133 9.216 -3.426 1.00 82.31 211 VAL A C 1
ATOM 1684 O O . VAL A 1 211 ? 33.778 9.799 -2.564 1.00 82.31 211 VAL A O 1
ATOM 1687 N N . GLN A 1 212 ? 31.796 9.229 -3.439 1.00 86.69 212 GLN A N 1
ATOM 1688 C CA . GLN A 1 212 ? 30.966 9.866 -2.409 1.00 86.69 212 GLN A CA 1
ATOM 1689 C C . GLN A 1 212 ? 30.377 8.826 -1.443 1.00 86.69 212 GLN A C 1
ATOM 1691 O O . GLN A 1 212 ? 30.390 7.627 -1.730 1.00 86.69 212 GLN A O 1
ATOM 1696 N N . ASP A 1 213 ? 29.799 9.302 -0.335 1.00 76.00 213 ASP A N 1
ATOM 1697 C CA . ASP A 1 213 ? 29.162 8.469 0.699 1.00 76.00 213 ASP A CA 1
ATOM 1698 C C . ASP A 1 213 ? 28.071 7.551 0.127 1.00 76.00 213 ASP A C 1
ATOM 1700 O O . ASP A 1 213 ? 27.912 6.406 0.551 1.00 76.00 213 ASP A O 1
ATOM 1704 N N . ALA A 1 214 ? 27.344 8.035 -0.883 1.00 83.06 214 ALA A N 1
ATOM 1705 C CA . ALA A 1 214 ? 26.420 7.236 -1.670 1.00 83.06 214 ALA A CA 1
ATOM 1706 C C . ALA A 1 214 ? 26.964 7.051 -3.090 1.00 83.06 214 ALA A C 1
ATOM 1708 O O . ALA A 1 214 ? 27.139 8.005 -3.844 1.00 83.06 214 ALA A O 1
ATOM 1709 N N . LYS A 1 215 ? 27.178 5.800 -3.507 1.00 86.88 215 LYS A N 1
ATOM 1710 C CA . LYS A 1 215 ? 27.598 5.507 -4.890 1.00 86.88 215 LYS A CA 1
ATOM 1711 C C . LYS A 1 215 ? 26.451 5.628 -5.892 1.00 86.88 215 LYS A C 1
ATOM 1713 O O . LYS A 1 215 ? 26.685 5.892 -7.068 1.00 86.88 215 LYS A O 1
ATOM 1718 N N . ARG A 1 216 ? 25.218 5.399 -5.434 1.00 89.94 216 ARG A N 1
ATOM 1719 C CA . ARG A 1 216 ? 23.971 5.448 -6.208 1.00 89.94 216 ARG A CA 1
ATOM 1720 C C . ARG A 1 216 ? 22.822 5.889 -5.304 1.00 89.94 216 ARG A C 1
ATOM 1722 O O . ARG A 1 216 ? 22.939 5.837 -4.083 1.00 89.94 216 ARG A O 1
ATOM 1729 N N . PHE A 1 217 ? 21.716 6.291 -5.917 1.00 90.19 217 PHE A N 1
ATOM 1730 C CA . PHE A 1 217 ? 20.423 6.394 -5.247 1.00 90.19 217 PHE A CA 1
ATOM 1731 C C . PHE A 1 217 ? 19.911 4.998 -4.821 1.00 90.19 217 PHE A C 1
ATOM 1733 O O . PHE A 1 217 ? 20.336 3.994 -5.400 1.00 90.19 217 PHE A O 1
ATOM 1740 N N . PRO A 1 218 ? 18.978 4.907 -3.856 1.00 92.44 218 PRO A N 1
ATOM 1741 C CA . PRO A 1 218 ? 18.338 6.007 -3.135 1.00 92.44 218 PRO A CA 1
ATOM 1742 C C . PRO A 1 218 ? 19.220 6.601 -2.038 1.00 92.44 218 PRO A C 1
ATOM 1744 O O . PRO A 1 218 ? 20.099 5.941 -1.494 1.00 92.44 218 PRO A O 1
ATOM 1747 N N . ILE A 1 219 ? 18.917 7.839 -1.667 1.00 94.56 219 ILE A N 1
ATOM 1748 C CA . ILE A 1 219 ? 19.405 8.448 -0.430 1.00 94.56 219 ILE A CA 1
ATOM 1749 C C . ILE A 1 219 ? 18.224 8.708 0.504 1.00 94.56 219 ILE A C 1
ATOM 1751 O O . ILE A 1 219 ? 17.106 8.953 0.046 1.00 94.56 219 ILE A O 1
ATOM 1755 N N . VAL A 1 220 ? 18.477 8.661 1.809 1.00 93.94 220 VAL A N 1
ATOM 1756 C CA . VAL A 1 220 ? 17.462 8.894 2.842 1.00 93.94 220 VAL A CA 1
ATOM 1757 C C . VAL A 1 220 ? 17.984 9.926 3.830 1.00 93.94 220 VAL A C 1
ATOM 1759 O O . VAL A 1 220 ? 19.107 9.789 4.327 1.00 93.94 220 VAL A O 1
ATOM 1762 N N . PHE A 1 221 ? 17.192 10.968 4.065 1.00 95.56 221 PHE A N 1
ATOM 1763 C CA . PHE A 1 221 ? 17.338 11.888 5.186 1.00 95.56 221 PHE A CA 1
ATOM 1764 C C . PHE A 1 221 ? 16.475 11.363 6.331 1.00 95.56 221 PHE A C 1
ATOM 1766 O O . PHE A 1 221 ? 15.259 11.264 6.182 1.00 95.56 221 PHE A O 1
ATOM 1773 N N . GLU A 1 222 ? 17.125 10.985 7.426 1.00 93.19 222 GLU A N 1
ATOM 1774 C CA . GLU A 1 222 ? 16.484 10.597 8.685 1.00 93.19 222 GLU A CA 1
ATOM 1775 C C . GLU A 1 222 ? 16.347 11.839 9.580 1.00 93.19 222 GLU A C 1
ATOM 1777 O O . GLU A 1 222 ? 17.020 12.843 9.339 1.00 93.19 222 GLU A O 1
ATOM 1782 N N . ASP A 1 223 ? 15.490 11.764 10.598 1.00 90.38 223 ASP A N 1
ATOM 1783 C CA . ASP A 1 223 ? 15.344 12.781 11.651 1.00 90.38 223 ASP A CA 1
ATOM 1784 C C . ASP A 1 223 ? 15.082 14.217 11.156 1.00 90.38 223 ASP A C 1
ATOM 1786 O O . ASP A 1 223 ? 15.482 15.186 11.800 1.00 90.38 223 ASP A O 1
ATOM 1790 N N . VAL A 1 224 ? 14.367 14.368 10.033 1.00 93.25 224 VAL A N 1
ATOM 1791 C CA . VAL A 1 224 ? 14.062 15.681 9.429 1.00 93.25 224 VAL A CA 1
ATOM 1792 C C . VAL A 1 224 ? 13.268 16.561 10.402 1.00 93.25 224 VAL A C 1
ATOM 1794 O O . VAL A 1 224 ? 13.638 17.698 10.652 1.00 93.25 224 VAL A O 1
ATOM 1797 N N . ASN A 1 225 ? 12.194 16.019 10.979 1.00 91.50 225 ASN A N 1
ATOM 1798 C CA . ASN A 1 225 ? 11.367 16.614 12.034 1.00 91.50 225 ASN A CA 1
ATOM 1799 C C . ASN A 1 225 ? 10.813 18.027 11.744 1.00 91.50 225 ASN A C 1
ATOM 1801 O O . ASN A 1 225 ? 10.567 18.797 12.671 1.00 91.50 225 ASN A O 1
ATOM 1805 N N . CYS A 1 226 ? 10.540 18.343 10.475 1.00 92.06 226 CYS A N 1
ATOM 1806 C CA . CYS A 1 226 ? 9.975 19.626 10.033 1.00 92.06 226 CYS A CA 1
ATOM 1807 C C . CYS A 1 226 ? 8.608 19.435 9.361 1.00 92.06 226 CYS A C 1
ATOM 1809 O O . CYS A 1 226 ? 8.376 18.425 8.700 1.00 92.06 226 CYS A O 1
ATOM 1811 N N . ALA A 1 227 ? 7.711 20.418 9.477 1.00 92.06 227 ALA A N 1
ATOM 1812 C CA . ALA A 1 227 ? 6.412 20.394 8.791 1.00 92.06 227 ALA A CA 1
ATOM 1813 C C . ALA A 1 227 ? 6.535 20.643 7.275 1.00 92.06 227 ALA A C 1
ATOM 1815 O O . ALA A 1 227 ? 5.724 20.160 6.487 1.00 92.06 227 ALA A O 1
ATOM 1816 N N . GLY A 1 228 ? 7.580 21.359 6.853 1.00 94.56 228 GLY A N 1
ATOM 1817 C CA . GLY A 1 228 ? 7.878 21.598 5.450 1.00 94.56 228 GLY A CA 1
ATOM 1818 C C . GLY A 1 228 ? 9.368 21.746 5.187 1.00 94.56 228 GLY A C 1
ATOM 1819 O O . GLY A 1 228 ? 10.142 22.046 6.093 1.00 94.56 228 GLY A O 1
ATOM 1820 N N . VAL A 1 229 ? 9.754 21.476 3.943 1.00 96.44 229 VAL A N 1
ATOM 1821 C CA . VAL A 1 229 ? 11.136 21.484 3.462 1.00 96.44 229 VAL A CA 1
ATOM 1822 C C . VAL A 1 229 ? 11.199 21.908 1.995 1.00 96.44 229 VAL A C 1
ATOM 1824 O O . VAL A 1 229 ? 10.254 21.707 1.226 1.00 96.44 229 VAL A O 1
ATOM 1827 N N . VAL A 1 230 ? 12.354 22.428 1.578 1.00 97.38 230 VAL A N 1
ATOM 1828 C CA . VAL A 1 230 ? 12.701 22.602 0.164 1.00 97.38 230 VAL A CA 1
ATOM 1829 C C . VAL A 1 230 ? 13.783 21.603 -0.226 1.00 97.38 230 VAL A C 1
ATOM 1831 O O . VAL A 1 230 ? 14.917 21.657 0.253 1.00 97.38 230 VAL A O 1
ATOM 1834 N N . LEU A 1 231 ? 13.426 20.694 -1.129 1.00 96.94 231 LEU A N 1
ATOM 1835 C CA . LEU A 1 231 ? 14.326 19.723 -1.735 1.00 96.94 231 LEU A CA 1
ATOM 1836 C C . LEU A 1 231 ? 15.017 20.347 -2.950 1.00 96.94 231 LEU A C 1
ATOM 1838 O O . LEU A 1 231 ? 14.352 20.723 -3.913 1.00 96.94 231 LEU A O 1
ATOM 1842 N N . GLU A 1 232 ? 16.346 20.409 -2.934 1.00 96.50 232 GLU A N 1
ATOM 1843 C CA . GLU A 1 232 ? 17.171 20.873 -4.052 1.00 96.50 232 GLU A CA 1
ATOM 1844 C C . GLU A 1 232 ? 18.022 19.725 -4.612 1.00 96.50 232 GLU A C 1
ATOM 1846 O O . GLU A 1 232 ? 18.797 19.097 -3.891 1.00 96.50 232 GLU A O 1
ATOM 1851 N N . LEU A 1 233 ? 17.921 19.487 -5.920 1.00 95.25 233 LEU A N 1
ATOM 1852 C CA . LEU A 1 233 ? 18.769 18.567 -6.678 1.00 95.25 233 LEU A CA 1
ATOM 1853 C C . LEU A 1 233 ? 19.692 19.383 -7.578 1.00 95.25 233 LEU A C 1
ATOM 1855 O O . LEU A 1 233 ? 19.216 20.211 -8.344 1.00 95.25 233 LEU A O 1
ATOM 1859 N N . SER A 1 234 ? 20.999 19.150 -7.527 1.00 94.94 234 SER A N 1
ATOM 1860 C CA . SER A 1 234 ? 21.984 19.804 -8.400 1.00 94.94 234 SER A CA 1
ATOM 1861 C C . SER A 1 234 ? 23.068 18.820 -8.822 1.00 94.94 234 SER A C 1
ATOM 1863 O O . SER A 1 234 ? 23.216 17.765 -8.208 1.00 94.94 234 SER A O 1
ATOM 1865 N N . ALA A 1 235 ? 23.834 19.136 -9.862 1.00 94.81 235 ALA A N 1
ATOM 1866 C CA . ALA A 1 235 ? 24.924 18.277 -10.305 1.00 94.81 235 ALA A CA 1
ATOM 1867 C C . ALA A 1 235 ? 26.156 19.071 -10.738 1.00 94.81 235 ALA A C 1
ATOM 1869 O O . ALA A 1 235 ? 26.069 20.251 -11.089 1.00 94.81 235 ALA A O 1
ATOM 1870 N N . THR A 1 236 ? 27.298 18.391 -10.728 1.00 93.25 236 THR A N 1
ATOM 1871 C CA . THR A 1 236 ? 28.574 18.874 -11.257 1.00 93.25 236 THR A CA 1
ATOM 1872 C C . THR A 1 236 ? 29.230 17.787 -12.097 1.00 93.25 236 THR A C 1
ATOM 1874 O O . THR A 1 236 ? 29.218 16.617 -11.710 1.00 93.25 236 THR A O 1
ATOM 1877 N N . ASP A 1 237 ? 29.842 18.182 -13.212 1.00 91.12 237 ASP A N 1
ATOM 1878 C CA . ASP A 1 237 ? 30.666 17.315 -14.054 1.00 91.12 237 ASP A CA 1
ATOM 1879 C C . ASP A 1 237 ? 31.958 18.058 -14.441 1.00 91.12 237 ASP A C 1
ATOM 1881 O O . ASP A 1 237 ? 31.876 19.103 -15.095 1.00 91.12 237 ASP A O 1
ATOM 1885 N N . PRO A 1 238 ? 33.147 17.553 -14.060 1.00 87.00 238 PRO A N 1
ATOM 1886 C CA . PRO A 1 238 ? 34.417 18.207 -14.372 1.00 87.00 238 PRO A CA 1
ATOM 1887 C C . PRO A 1 238 ? 34.746 18.213 -15.871 1.00 87.00 238 PRO A C 1
ATOM 1889 O O . PRO A 1 238 ? 35.472 19.088 -16.330 1.00 87.00 238 PRO A O 1
ATOM 1892 N N . ALA A 1 239 ? 34.201 17.277 -16.652 1.00 86.38 239 ALA A N 1
ATOM 1893 C CA . ALA A 1 239 ? 34.379 17.217 -18.099 1.00 86.38 239 ALA A CA 1
ATOM 1894 C C . ALA A 1 239 ? 33.429 18.161 -18.856 1.00 86.38 239 ALA A C 1
ATOM 1896 O O . ALA A 1 239 ? 33.392 18.128 -20.088 1.00 86.38 239 ALA A O 1
ATOM 1897 N N . GLY A 1 240 ? 32.620 18.960 -18.148 1.00 86.88 240 GLY A N 1
ATOM 1898 C CA . GLY A 1 240 ? 31.674 19.884 -18.771 1.00 86.88 240 GLY A CA 1
ATOM 1899 C C . GLY A 1 240 ? 30.596 19.166 -19.588 1.00 86.88 240 GLY A C 1
ATOM 1900 O O . GLY A 1 240 ? 30.074 19.725 -20.551 1.00 86.88 240 GLY A O 1
ATOM 1901 N N . LYS A 1 241 ? 30.270 17.912 -19.251 1.00 89.62 241 LYS A N 1
ATOM 1902 C CA . LYS A 1 241 ? 29.206 17.153 -19.922 1.00 89.62 241 LYS A CA 1
ATOM 1903 C C . LYS A 1 241 ? 27.883 17.293 -19.168 1.00 89.62 241 LYS A C 1
ATOM 1905 O O . LYS A 1 241 ? 27.895 17.436 -17.947 1.00 89.62 241 LYS A O 1
ATOM 1910 N N . PRO A 1 242 ? 26.729 17.234 -19.856 1.00 89.56 242 PRO A N 1
ATOM 1911 C CA . PRO A 1 242 ? 25.437 17.276 -19.187 1.00 89.56 242 PRO A CA 1
ATOM 1912 C C . PRO A 1 242 ? 25.251 16.145 -18.172 1.00 89.56 242 PRO A C 1
ATOM 1914 O O . PRO A 1 242 ? 25.752 15.033 -18.382 1.00 89.56 242 PRO A O 1
ATOM 1917 N N . VAL A 1 243 ? 24.522 16.439 -17.095 1.00 91.81 243 VAL A N 1
ATOM 1918 C CA . VAL A 1 243 ? 24.113 15.468 -16.069 1.00 91.81 243 VAL A CA 1
ATOM 1919 C C . VAL A 1 243 ? 22.600 15.516 -15.949 1.00 91.81 243 VAL A C 1
ATOM 1921 O O . VAL A 1 243 ? 22.027 16.563 -15.631 1.00 91.81 243 VAL A O 1
ATOM 1924 N N . ASP A 1 244 ? 21.982 14.371 -16.206 1.00 90.25 244 ASP A N 1
ATOM 1925 C CA . ASP A 1 244 ? 20.554 14.226 -16.426 1.00 90.25 244 ASP A CA 1
ATOM 1926 C C . ASP A 1 244 ? 20.011 13.135 -15.480 1.00 90.25 244 ASP A C 1
ATOM 1928 O O . ASP A 1 244 ? 20.638 12.089 -15.312 1.00 90.25 244 ASP A O 1
ATOM 1932 N N . LEU A 1 245 ? 18.867 13.380 -14.838 1.00 88.88 245 LEU A N 1
ATOM 1933 C CA . LEU A 1 245 ? 18.177 12.408 -13.984 1.00 88.88 245 LEU A CA 1
ATOM 1934 C C . LEU A 1 245 ? 16.932 11.843 -14.679 1.00 88.88 245 LEU A C 1
ATOM 1936 O O . LEU A 1 245 ? 16.220 12.576 -15.368 1.00 88.88 245 LEU A O 1
ATOM 1940 N N . TYR A 1 246 ? 16.629 10.570 -14.434 1.00 85.44 246 TYR A N 1
ATOM 1941 C CA . TYR A 1 246 ? 15.384 9.913 -14.850 1.00 85.44 246 TYR A CA 1
ATOM 1942 C C . TYR A 1 246 ? 14.834 9.032 -13.727 1.00 85.44 246 TYR A C 1
ATOM 1944 O O . TYR A 1 246 ? 15.551 8.735 -12.773 1.00 85.44 246 TYR A O 1
ATOM 1952 N N . TRP A 1 247 ? 13.558 8.634 -13.804 1.00 79.56 247 TRP A N 1
ATOM 1953 C CA . TRP A 1 247 ? 12.922 7.792 -12.773 1.00 79.56 247 TRP A CA 1
ATOM 1954 C C . TRP A 1 247 ? 13.048 8.391 -11.360 1.00 79.56 247 TRP A C 1
ATOM 1956 O O . TRP A 1 247 ? 13.462 7.728 -10.410 1.00 79.56 247 TRP A O 1
ATOM 1966 N N . THR A 1 248 ? 12.747 9.686 -11.233 1.00 85.94 248 THR A N 1
ATOM 1967 C CA . THR A 1 248 ? 12.925 10.427 -9.977 1.00 85.94 248 THR A CA 1
ATOM 1968 C C . THR A 1 248 ? 11.671 10.355 -9.104 1.00 85.94 248 THR A C 1
ATOM 1970 O O . THR A 1 248 ? 10.599 10.819 -9.501 1.00 85.94 248 THR A O 1
ATOM 1973 N N . PHE A 1 249 ? 11.829 9.824 -7.892 1.00 87.88 249 PHE A N 1
ATOM 1974 C CA . PHE A 1 249 ? 10.788 9.647 -6.880 1.00 87.88 249 PHE A CA 1
ATOM 1975 C C . PHE A 1 249 ? 11.182 10.320 -5.568 1.00 87.88 249 PHE A C 1
ATOM 1977 O O . PHE A 1 249 ? 12.328 10.201 -5.118 1.00 87.88 249 PHE A O 1
ATOM 1984 N N . PHE A 1 250 ? 10.207 10.962 -4.931 1.00 91.81 250 PHE A N 1
ATOM 1985 C CA . PHE A 1 250 ? 10.306 11.470 -3.567 1.00 91.81 250 PHE A CA 1
ATOM 1986 C C . PHE A 1 250 ? 9.287 10.744 -2.698 1.00 91.81 250 PHE A C 1
ATOM 1988 O O . PHE A 1 250 ? 8.123 10.617 -3.079 1.00 91.81 250 PHE A O 1
ATOM 1995 N N . GLU A 1 251 ? 9.721 10.280 -1.534 1.00 90.44 251 GLU A N 1
ATOM 1996 C CA . GLU A 1 251 ? 8.859 9.606 -0.568 1.00 90.44 251 GLU A CA 1
ATOM 1997 C C . GLU A 1 251 ? 9.153 10.141 0.827 1.00 90.44 251 GLU A C 1
ATOM 1999 O O . GLU A 1 251 ? 10.308 10.172 1.245 1.00 90.44 251 GLU A O 1
ATOM 2004 N N . ALA A 1 252 ? 8.119 10.544 1.555 1.00 91.88 252 ALA A N 1
ATOM 2005 C CA . ALA A 1 252 ? 8.233 10.998 2.930 1.00 91.88 252 ALA A CA 1
ATOM 2006 C C . ALA A 1 252 ? 7.453 10.079 3.870 1.00 91.88 252 ALA A C 1
ATOM 2008 O O . ALA A 1 252 ? 6.326 9.680 3.566 1.00 91.88 252 ALA A O 1
ATOM 2009 N N . VAL A 1 253 ? 8.035 9.777 5.031 1.00 89.56 253 VAL A N 1
ATOM 2010 C CA . VAL A 1 253 ? 7.289 9.233 6.171 1.00 89.56 253 VAL A CA 1
ATOM 2011 C C . VAL A 1 253 ? 6.936 10.391 7.085 1.00 89.56 253 VAL A C 1
ATOM 2013 O O . VAL A 1 253 ? 7.798 11.196 7.443 1.00 89.56 253 VAL A O 1
ATOM 2016 N N . LEU A 1 254 ? 5.665 10.465 7.454 1.00 93.19 254 LEU A N 1
ATOM 2017 C CA . LEU A 1 254 ? 5.107 11.542 8.249 1.00 93.19 254 LEU A CA 1
ATOM 2018 C C . LEU A 1 254 ? 4.721 11.025 9.628 1.00 93.19 254 LEU A C 1
ATOM 2020 O O . LEU A 1 254 ? 4.198 9.918 9.780 1.00 93.19 254 LEU A O 1
ATOM 2024 N N . ASP A 1 255 ? 4.920 11.869 10.623 1.00 90.88 255 ASP A N 1
ATOM 2025 C CA . ASP A 1 255 ? 4.186 11.791 11.868 1.00 90.88 255 ASP A CA 1
ATOM 2026 C C . ASP A 1 255 ? 2.970 12.708 11.772 1.00 90.88 255 ASP A C 1
ATOM 2028 O O . ASP A 1 255 ? 3.109 13.921 11.635 1.00 90.88 255 ASP A O 1
ATOM 2032 N N . ALA A 1 256 ? 1.787 12.112 11.824 1.00 91.19 256 ALA A N 1
ATOM 2033 C CA . ALA A 1 256 ? 0.499 12.770 11.679 1.00 91.19 256 ALA A CA 1
ATOM 2034 C C . ALA A 1 256 ? -0.382 12.606 12.923 1.00 91.19 256 ALA A C 1
ATOM 2036 O O . ALA A 1 256 ? -1.573 12.886 12.875 1.00 91.19 256 ALA A O 1
ATOM 2037 N N . GLY A 1 257 ? 0.154 12.162 14.063 1.00 83.44 257 GLY A N 1
ATOM 2038 C CA . GLY A 1 257 ? -0.708 11.745 15.172 1.00 83.44 257 GLY A CA 1
ATOM 2039 C C . GLY A 1 257 ? -1.326 12.881 15.989 1.00 83.44 257 GLY A C 1
ATOM 2040 O O . GLY A 1 257 ? -1.929 12.611 17.022 1.00 83.44 257 GLY A O 1
ATOM 2041 N N . GLY A 1 258 ? -1.143 14.139 15.582 1.00 85.00 258 GLY A N 1
ATOM 2042 C CA . GLY A 1 258 ? -1.963 15.258 16.057 1.00 85.00 258 GLY A CA 1
ATOM 2043 C C . GLY A 1 258 ? -3.054 15.678 15.060 1.00 85.00 258 GLY A C 1
ATOM 2044 O O . GLY A 1 258 ? -3.755 16.652 15.314 1.00 85.00 258 GLY A O 1
ATOM 2045 N N . VAL A 1 259 ? -3.187 14.980 13.928 1.00 89.94 259 VAL A N 1
ATOM 2046 C CA . VAL A 1 259 ? -4.244 15.200 12.938 1.00 89.94 259 VAL A CA 1
ATOM 2047 C C . VAL A 1 259 ? -5.457 14.353 13.299 1.00 89.94 259 VAL A C 1
ATOM 2049 O O . VAL A 1 259 ? -5.368 13.131 13.410 1.00 89.94 259 VAL A O 1
ATOM 2052 N N . SER A 1 260 ? -6.610 15.000 13.436 1.00 88.56 260 SER A N 1
ATOM 2053 C CA . SER A 1 260 ? -7.885 14.323 13.673 1.00 88.56 260 SER A CA 1
ATOM 2054 C C . SER A 1 260 ? -8.484 13.843 12.352 1.00 88.56 260 SER A C 1
ATOM 2056 O O . SER A 1 260 ? -9.094 14.620 11.622 1.00 88.56 260 SER A O 1
ATOM 2058 N N . LEU A 1 261 ? -8.309 12.560 12.034 1.00 88.19 261 LEU A N 1
ATOM 2059 C CA . LEU A 1 261 ? -8.964 11.940 10.880 1.00 88.19 261 LEU A CA 1
ATOM 2060 C C . LEU A 1 261 ? -10.474 11.753 11.127 1.00 88.19 261 LEU A C 1
ATOM 2062 O O . LEU A 1 261 ? -10.884 11.559 12.276 1.00 88.19 261 LEU A O 1
ATOM 2066 N N . PRO A 1 262 ? -11.315 11.790 10.074 1.00 87.25 262 PRO A N 1
ATOM 2067 C CA . PRO A 1 262 ? -12.757 11.619 10.221 1.00 87.25 262 PRO A CA 1
ATOM 2068 C C . PRO A 1 262 ? -13.089 10.241 10.803 1.00 87.25 262 PRO A C 1
ATOM 2070 O O . PRO A 1 262 ? -12.537 9.227 10.383 1.00 87.25 262 PRO A O 1
ATOM 2073 N N . ARG A 1 263 ? -14.025 10.191 11.753 1.00 87.12 263 ARG A N 1
ATOM 2074 C CA . ARG A 1 263 ? -14.570 8.937 12.282 1.00 87.12 263 ARG A CA 1
ATOM 2075 C C . ARG A 1 263 ? -15.886 8.635 11.577 1.00 87.12 263 ARG A C 1
ATOM 2077 O O . ARG A 1 263 ? -16.824 9.420 11.670 1.00 87.12 263 ARG A O 1
ATOM 2084 N N . LEU A 1 264 ? -15.954 7.494 10.903 1.00 85.00 264 LEU A N 1
ATOM 2085 C CA . LEU A 1 264 ? -17.175 6.985 10.292 1.00 85.00 264 LEU A CA 1
ATOM 2086 C C . LEU A 1 264 ? -17.959 6.221 11.358 1.00 85.00 264 LEU A C 1
ATOM 2088 O O . LEU A 1 264 ? -17.516 5.173 11.823 1.00 85.00 264 LEU A O 1
ATOM 2092 N N . SER A 1 265 ? -19.111 6.741 11.765 1.00 85.31 265 SER A N 1
ATOM 2093 C CA . SER A 1 265 ? -20.085 6.018 12.587 1.00 85.31 265 SER A CA 1
ATOM 2094 C C . SER A 1 265 ? -20.740 4.897 11.782 1.00 85.31 265 SER A C 1
ATOM 2096 O O . SER A 1 265 ? -20.637 4.873 10.555 1.00 85.31 265 SER A O 1
ATOM 2098 N N . SER A 1 266 ? -21.408 3.960 12.456 1.00 80.50 266 SER A N 1
ATOM 2099 C CA . SER A 1 266 ? -22.238 2.976 11.752 1.00 80.50 266 SER A CA 1
ATOM 2100 C C . SER A 1 266 ? -23.406 3.672 11.043 1.00 80.50 266 SER A C 1
ATOM 2102 O O . SER A 1 266 ? -24.007 4.594 11.597 1.00 80.50 266 SER A O 1
ATOM 2104 N N . GLY A 1 267 ? -23.718 3.243 9.823 1.00 83.12 267 GLY A N 1
ATOM 2105 C CA . GLY A 1 267 ? -24.753 3.830 8.979 1.00 83.12 267 GLY A CA 1
ATOM 2106 C C . GLY A 1 267 ? -24.215 4.884 8.010 1.00 83.12 267 GLY A C 1
ATOM 2107 O O . GLY A 1 267 ? -23.185 4.694 7.364 1.00 83.12 267 GLY A O 1
ATOM 2108 N N . VAL A 1 268 ? -24.957 5.978 7.844 1.00 89.00 268 VAL A N 1
ATOM 2109 C CA . VAL A 1 268 ? -24.644 7.041 6.878 1.00 89.00 268 VAL A CA 1
ATOM 2110 C C . VAL A 1 268 ? -23.849 8.153 7.559 1.00 89.00 268 VAL A C 1
ATOM 2112 O O . VAL A 1 268 ? -24.238 8.644 8.614 1.00 89.00 268 VAL A O 1
ATOM 2115 N N . ASN A 1 269 ? -22.746 8.560 6.938 1.00 90.38 269 ASN A N 1
ATOM 2116 C CA . ASN A 1 269 ? -21.875 9.639 7.387 1.00 90.38 269 ASN A CA 1
ATOM 2117 C C . ASN A 1 269 ? -21.829 10.739 6.329 1.00 90.38 269 ASN A C 1
ATOM 2119 O O . ASN A 1 269 ? -21.816 10.445 5.134 1.00 90.38 269 ASN A O 1
ATOM 2123 N N . HIS A 1 270 ? -21.732 11.986 6.779 1.00 93.50 270 HIS A N 1
ATOM 2124 C CA . HIS A 1 270 ? -21.550 13.150 5.920 1.00 93.50 270 HIS A CA 1
ATOM 2125 C C . HIS A 1 270 ? -20.158 13.731 6.157 1.00 93.50 270 HIS A C 1
ATOM 2127 O O . HIS A 1 270 ? -19.759 13.951 7.302 1.00 93.50 270 HIS A O 1
ATOM 2133 N N . ILE A 1 271 ? -19.407 13.930 5.077 1.00 93.62 271 ILE A N 1
ATOM 2134 C CA . ILE A 1 271 ? -18.053 14.480 5.107 1.00 93.62 271 ILE A CA 1
ATOM 2135 C C . ILE A 1 271 ? -18.030 15.726 4.238 1.00 93.62 271 ILE A C 1
ATOM 2137 O O . ILE A 1 271 ? -18.375 15.657 3.059 1.00 93.62 271 ILE A O 1
ATOM 2141 N N . THR A 1 272 ? -17.597 16.847 4.806 1.00 94.81 272 THR A N 1
ATOM 2142 C CA . THR A 1 272 ? -17.356 18.074 4.049 1.00 94.81 272 THR A CA 1
ATOM 2143 C C . THR A 1 272 ? -15.910 18.113 3.579 1.00 94.81 272 THR A C 1
ATOM 2145 O O . THR A 1 272 ? -14.986 17.763 4.322 1.00 94.81 272 THR A O 1
ATOM 2148 N N . VAL A 1 273 ? -15.712 18.522 2.329 1.00 95.75 273 VAL A N 1
ATOM 2149 C CA . VAL A 1 273 ? -14.401 18.713 1.712 1.00 95.75 273 VAL A CA 1
ATOM 2150 C C . VAL A 1 273 ? -14.305 20.144 1.209 1.00 95.75 273 VAL A C 1
ATOM 2152 O O . VAL A 1 273 ? -15.156 20.602 0.450 1.00 95.75 273 VAL A O 1
ATOM 2155 N N . GLU A 1 274 ? -13.267 20.850 1.633 1.00 96.31 274 GLU A N 1
ATOM 2156 C CA . GLU A 1 274 ? -13.017 22.247 1.272 1.00 96.31 274 GLU A CA 1
ATOM 2157 C C . GLU A 1 274 ? -11.548 22.421 0.892 1.00 96.31 274 GLU A C 1
ATOM 2159 O O . GLU A 1 274 ? -10.712 21.573 1.212 1.00 96.31 274 GLU A O 1
ATOM 2164 N N . ASP A 1 275 ? -11.204 23.525 0.239 1.00 96.12 275 ASP A N 1
ATOM 2165 C CA . ASP A 1 275 ? -9.823 23.858 -0.088 1.00 96.12 275 ASP A CA 1
ATOM 2166 C C . ASP A 1 275 ? -9.567 25.372 -0.048 1.00 96.12 275 ASP A C 1
ATOM 2168 O O . ASP A 1 275 ? -10.462 26.156 0.275 1.00 96.12 275 ASP A O 1
ATOM 2172 N N . ASP A 1 276 ? -8.316 25.791 -0.254 1.00 96.25 276 ASP A N 1
ATOM 2173 C CA . ASP A 1 276 ? -7.986 27.220 -0.224 1.00 96.25 276 ASP A CA 1
ATOM 2174 C C . ASP A 1 276 ? -8.532 27.954 -1.470 1.00 96.25 276 ASP A C 1
ATOM 2176 O O . ASP A 1 276 ? -8.610 27.359 -2.547 1.00 96.25 276 ASP A O 1
ATOM 2180 N N . PRO A 1 277 ? -8.859 29.260 -1.382 1.00 92.69 277 PRO A N 1
ATOM 2181 C CA . PRO A 1 277 ? -9.411 30.019 -2.511 1.00 92.69 277 PRO A CA 1
ATOM 2182 C C . PRO A 1 277 ? -8.532 30.044 -3.772 1.00 92.69 277 PRO A C 1
ATOM 2184 O O . PRO A 1 277 ? -9.040 30.240 -4.872 1.00 92.69 277 PRO A O 1
ATOM 2187 N N . ASP A 1 278 ? -7.214 29.875 -3.626 1.00 92.50 278 ASP A N 1
ATOM 2188 C CA . ASP A 1 278 ? -6.239 29.846 -4.724 1.00 92.50 278 ASP A CA 1
ATOM 2189 C C . ASP A 1 278 ? -5.864 28.418 -5.174 1.00 92.50 278 ASP A C 1
ATOM 2191 O O . ASP A 1 278 ? -4.951 28.231 -5.987 1.00 92.50 278 ASP A O 1
ATOM 2195 N N . SER A 1 279 ? -6.552 27.406 -4.644 1.00 93.44 279 SER A N 1
ATOM 2196 C CA . SER A 1 279 ? -6.385 26.005 -5.015 1.00 93.44 279 SER A CA 1
ATOM 2197 C C . SER A 1 279 ? -6.956 25.714 -6.410 1.00 93.44 279 SER A C 1
ATOM 2199 O O . SER A 1 279 ? -7.671 26.499 -7.032 1.00 93.44 279 SER A O 1
ATOM 2201 N N . SER A 1 280 ? -6.636 24.532 -6.923 1.00 91.81 280 SER A N 1
ATOM 2202 C CA . SER A 1 280 ? -7.251 23.947 -8.116 1.00 91.81 280 SER A CA 1
ATOM 2203 C C . SER A 1 280 ? -8.762 23.689 -7.999 1.00 91.81 280 SER A C 1
ATOM 2205 O O . SER A 1 280 ? -9.394 23.495 -9.032 1.00 91.81 280 SER A O 1
ATOM 2207 N N . HIS A 1 281 ? -9.327 23.614 -6.782 1.00 91.81 281 HIS A N 1
ATOM 2208 C CA . HIS A 1 281 ? -10.683 23.101 -6.503 1.00 91.81 281 HIS A CA 1
ATOM 2209 C C . HIS A 1 281 ? -10.910 21.651 -6.933 1.00 91.81 281 HIS A C 1
ATOM 2211 O O . HIS A 1 281 ? -12.045 21.206 -7.104 1.00 91.81 281 HIS A O 1
ATOM 2217 N N . ARG A 1 282 ? -9.815 20.901 -7.108 1.00 89.81 282 ARG A N 1
ATOM 2218 C CA . ARG A 1 282 ? -9.824 19.517 -7.562 1.00 89.81 282 ARG A CA 1
ATOM 2219 C C . ARG A 1 282 ? -8.955 18.649 -6.659 1.00 89.81 282 ARG A C 1
ATOM 2221 O O . ARG A 1 282 ? -7.806 18.983 -6.370 1.00 89.81 282 ARG A O 1
ATOM 2228 N N . VAL A 1 283 ? -9.487 17.504 -6.248 1.00 88.75 283 VAL A N 1
ATOM 2229 C CA . VAL A 1 283 ? -8.763 16.482 -5.479 1.00 88.75 283 VAL A CA 1
ATOM 2230 C C . VAL A 1 283 ? -9.420 15.128 -5.711 1.00 88.75 283 VAL A C 1
ATOM 2232 O O . VAL A 1 283 ? -10.636 15.042 -5.898 1.00 88.75 283 VAL A O 1
ATOM 2235 N N . ARG A 1 284 ? -8.636 14.052 -5.670 1.00 88.00 284 ARG A N 1
ATOM 2236 C CA . ARG A 1 284 ? -9.195 12.708 -5.510 1.00 88.00 284 ARG A CA 1
ATOM 2237 C C . ARG A 1 284 ? -8.987 12.270 -4.072 1.00 88.00 284 ARG A C 1
ATOM 2239 O O . ARG A 1 284 ? -7.867 12.292 -3.563 1.00 88.00 284 ARG A O 1
ATOM 2246 N N . LEU A 1 285 ? -10.085 11.912 -3.435 1.00 86.69 285 LEU A N 1
ATOM 2247 C CA . LEU A 1 285 ? -10.165 11.487 -2.055 1.00 86.69 285 LEU A CA 1
ATOM 2248 C C . LEU A 1 285 ? -10.541 10.010 -2.038 1.00 86.69 285 LEU A C 1
ATOM 2250 O O . LEU A 1 285 ? -11.597 9.649 -2.548 1.00 86.69 285 LEU A O 1
ATOM 2254 N N . VAL A 1 286 ? -9.702 9.181 -1.423 1.00 84.06 286 VAL A N 1
ATOM 2255 C CA . VAL A 1 286 ? -10.041 7.785 -1.142 1.00 84.06 286 VAL A CA 1
ATOM 2256 C C . VAL A 1 286 ? -10.106 7.572 0.362 1.00 84.06 286 VAL A C 1
ATOM 2258 O O . VAL A 1 286 ? -9.155 7.872 1.083 1.00 84.06 286 VAL A O 1
ATOM 2261 N N . LEU A 1 287 ? -11.226 7.051 0.845 1.00 83.06 287 LEU A N 1
ATOM 2262 C CA . LEU A 1 287 ? -11.393 6.583 2.216 1.00 83.06 287 LEU A CA 1
ATOM 2263 C C . LEU A 1 287 ? -11.419 5.067 2.174 1.00 83.06 287 LEU A C 1
ATOM 2265 O O . LEU A 1 287 ? -12.285 4.498 1.520 1.00 83.06 287 LEU A O 1
ATOM 2269 N N . ARG A 1 288 ? -10.488 4.422 2.871 1.00 77.50 288 ARG A N 1
ATOM 2270 C CA . ARG A 1 288 ? -10.390 2.965 2.897 1.00 77.50 288 ARG A CA 1
ATOM 2271 C C . ARG A 1 288 ? -10.386 2.444 4.318 1.00 77.50 288 ARG A C 1
ATOM 2273 O O . ARG A 1 288 ? -9.593 2.889 5.148 1.00 77.50 288 ARG A O 1
ATOM 2280 N N . TRP A 1 289 ? -11.220 1.459 4.591 1.00 74.56 289 TRP A N 1
ATOM 2281 C CA . TRP A 1 289 ? -11.224 0.741 5.858 1.00 74.56 289 TRP A CA 1
ATOM 2282 C C . TRP A 1 289 ? -11.416 -0.746 5.584 1.00 74.56 289 TRP A C 1
ATOM 2284 O O . TRP A 1 289 ? -11.937 -1.132 4.546 1.00 74.56 289 TRP A O 1
ATOM 2294 N N . GLU A 1 290 ? -10.923 -1.593 6.482 1.00 65.31 290 GLU A N 1
ATOM 2295 C CA . GLU A 1 290 ? -11.164 -3.029 6.346 1.00 65.31 290 GLU A CA 1
ATOM 2296 C C . GLU A 1 290 ? -12.625 -3.322 6.666 1.00 65.31 290 GLU A C 1
ATOM 2298 O O . GLU A 1 290 ? -13.136 -2.795 7.663 1.00 65.31 290 GLU A O 1
ATOM 2303 N N . ASP A 1 291 ? -13.272 -4.149 5.835 1.00 58.16 291 ASP A N 1
ATOM 2304 C CA . ASP A 1 291 ? -14.647 -4.558 6.091 1.00 58.16 291 ASP A CA 1
ATOM 2305 C C . ASP A 1 291 ? -14.694 -5.254 7.438 1.00 58.16 291 ASP A C 1
ATOM 2307 O O . ASP A 1 291 ? -13.964 -6.211 7.728 1.00 58.16 291 ASP A O 1
ATOM 2311 N N . ARG A 1 292 ? -15.540 -4.704 8.297 1.00 60.91 292 ARG A N 1
ATOM 2312 C CA . ARG A 1 292 ? -15.768 -5.274 9.604 1.00 60.91 292 ARG A CA 1
ATOM 2313 C C . ARG A 1 292 ? -17.024 -6.119 9.513 1.00 60.91 292 ARG A C 1
ATOM 2315 O O . ARG A 1 292 ? -18.026 -5.659 8.965 1.00 60.91 292 ARG A O 1
ATOM 2322 N N . PRO A 1 293 ? -17.002 -7.315 10.115 1.00 56.97 293 PRO A N 1
ATOM 2323 C CA . PRO A 1 293 ? -18.216 -8.008 10.505 1.00 56.97 293 PRO A CA 1
ATOM 2324 C C . PRO A 1 293 ? -19.252 -7.015 11.063 1.00 56.97 293 PRO A C 1
ATOM 2326 O O . PRO A 1 293 ? -18.886 -6.121 11.829 1.00 56.97 293 PRO A O 1
ATOM 2329 N N . ALA A 1 294 ? -20.524 -7.141 10.677 1.00 59.09 294 ALA A N 1
ATOM 2330 C CA . ALA A 1 294 ? -21.582 -6.283 11.207 1.00 59.09 294 ALA A CA 1
ATOM 2331 C C . ALA A 1 294 ? -21.647 -6.361 12.750 1.00 59.09 294 ALA A C 1
ATOM 2333 O O . ALA A 1 294 ? -21.242 -7.353 13.369 1.00 59.09 294 ALA A O 1
ATOM 2334 N N . ALA A 1 295 ? -22.103 -5.273 13.380 1.00 52.97 295 ALA A N 1
ATOM 2335 C CA . ALA A 1 295 ? -22.062 -5.099 14.836 1.00 52.97 295 ALA A CA 1
ATOM 2336 C C . ALA A 1 295 ? -22.911 -6.128 15.614 1.00 52.97 295 ALA A C 1
ATOM 2338 O O . ALA A 1 295 ? -22.706 -6.309 16.809 1.00 52.97 295 ALA A O 1
ATOM 2339 N N . ASP A 1 296 ? -23.824 -6.822 14.937 1.00 56.41 296 ASP A N 1
ATOM 2340 C CA . ASP A 1 296 ? -24.714 -7.865 15.456 1.00 56.41 296 ASP A CA 1
ATOM 2341 C C . ASP A 1 296 ? -24.034 -9.230 15.693 1.00 56.41 296 ASP A C 1
ATOM 2343 O O . ASP A 1 296 ? -24.639 -10.136 16.268 1.00 56.41 296 ASP A O 1
ATOM 2347 N N . ARG A 1 297 ? -22.775 -9.398 15.273 1.00 64.50 297 ARG A N 1
ATOM 2348 C CA . ARG A 1 297 ? -21.999 -10.635 15.474 1.00 64.50 297 ARG A CA 1
ATOM 2349 C C . ARG A 1 297 ? -21.483 -10.763 16.916 1.00 64.50 297 ARG A C 1
ATOM 2351 O O . ARG A 1 297 ? -21.537 -9.817 17.692 1.00 64.50 297 ARG A O 1
ATOM 2358 N N . VAL A 1 298 ? -21.004 -11.945 17.323 1.00 57.06 298 VAL A N 1
ATOM 2359 C CA . VAL A 1 298 ? -20.491 -12.147 18.695 1.00 57.06 298 VAL A CA 1
ATOM 2360 C C . VAL A 1 298 ? -19.045 -11.658 18.776 1.00 57.06 298 VAL A C 1
ATOM 2362 O O . VAL A 1 298 ? -18.174 -12.246 18.132 1.00 57.06 298 VAL A O 1
ATOM 2365 N N . TRP A 1 299 ? -18.801 -10.614 19.576 1.00 67.25 299 TRP A N 1
ATOM 2366 C CA . TRP A 1 299 ? -17.489 -9.977 19.754 1.00 67.25 299 TRP A CA 1
ATOM 2367 C C . TRP A 1 299 ? -16.840 -10.331 21.095 1.00 67.25 299 TRP A C 1
ATOM 2369 O O . TRP A 1 299 ? -17.491 -10.360 22.140 1.00 67.25 299 TRP A O 1
ATOM 2379 N N . ASP A 1 300 ? -15.523 -10.509 21.065 1.00 66.69 300 ASP A N 1
ATOM 2380 C CA . ASP A 1 300 ? -14.643 -10.131 22.169 1.00 66.69 300 ASP A CA 1
ATOM 2381 C C . ASP A 1 300 ? -13.710 -9.027 21.655 1.00 66.69 300 ASP A C 1
ATOM 2383 O O . ASP A 1 300 ? -12.791 -9.278 20.871 1.00 66.69 300 ASP A O 1
ATOM 2387 N N . ASP A 1 301 ? -14.015 -7.796 22.049 1.00 62.09 301 ASP A N 1
ATOM 2388 C CA . ASP A 1 301 ? -13.321 -6.557 21.686 1.00 62.09 301 ASP A CA 1
ATOM 2389 C C . ASP A 1 301 ? -12.245 -6.165 22.710 1.00 62.09 301 ASP A C 1
ATOM 2391 O O . ASP A 1 301 ? -11.723 -5.054 22.673 1.00 62.09 301 ASP A O 1
ATOM 2395 N N . PHE A 1 302 ? -11.917 -7.067 23.646 1.00 67.81 302 PHE A N 1
ATOM 2396 C CA . PHE A 1 302 ? -10.947 -6.839 24.717 1.00 67.81 302 PHE A CA 1
ATOM 2397 C C . PHE A 1 302 ? -11.283 -5.634 25.627 1.00 67.81 302 PHE A C 1
ATOM 2399 O O . PHE A 1 302 ? -10.463 -5.249 26.472 1.00 67.81 302 PHE A O 1
ATOM 2406 N N . GLU A 1 303 ? -12.487 -5.053 25.521 1.00 55.47 303 GLU A N 1
ATOM 2407 C CA . GLU A 1 303 ? -12.950 -3.962 26.385 1.00 55.47 303 GLU A CA 1
ATOM 2408 C C . GLU A 1 303 ? -13.384 -4.496 27.750 1.00 55.47 303 GLU A C 1
ATOM 2410 O O . GLU A 1 303 ? -13.047 -3.927 28.798 1.00 55.47 303 GLU A O 1
ATOM 2415 N N . ARG A 1 304 ? -14.049 -5.656 27.740 1.00 55.94 304 ARG A N 1
ATOM 2416 C CA . ARG A 1 304 ? -14.281 -6.484 28.926 1.00 55.94 304 ARG A CA 1
ATOM 2417 C C . ARG A 1 304 ? -13.025 -7.316 29.155 1.00 55.94 304 ARG A C 1
ATOM 2419 O O . ARG A 1 304 ? -12.583 -8.027 28.263 1.00 55.94 304 ARG A O 1
ATOM 2426 N N . SER A 1 305 ? -12.422 -7.219 30.337 1.00 47.56 305 SER A N 1
ATOM 2427 C CA . SER A 1 305 ? -11.180 -7.914 30.696 1.00 47.56 305 SER A CA 1
ATOM 2428 C C . SER A 1 305 ? -11.265 -9.435 30.453 1.00 47.56 305 SER A C 1
ATOM 2430 O O . SER A 1 305 ? -11.724 -10.204 31.296 1.00 47.56 305 SER A O 1
ATOM 2432 N N . GLY A 1 306 ? -10.818 -9.875 29.273 1.00 55.28 306 GLY A N 1
ATOM 2433 C CA . GLY A 1 306 ? -10.790 -11.273 28.850 1.00 55.28 306 GLY A CA 1
ATOM 2434 C C . GLY A 1 306 ? -9.598 -12.046 29.426 1.00 55.28 306 GLY A C 1
ATOM 2435 O O . GLY A 1 306 ? -8.489 -11.529 29.546 1.00 55.28 306 GLY A O 1
ATOM 2436 N N . ARG A 1 307 ? -9.824 -13.324 29.762 1.00 70.62 307 ARG A N 1
ATOM 2437 C CA . ARG A 1 307 ? -8.894 -14.274 30.415 1.00 70.62 307 ARG A CA 1
ATOM 2438 C C . ARG A 1 307 ? -7.780 -14.808 29.490 1.00 70.62 307 ARG A C 1
ATOM 2440 O O . ARG A 1 307 ? -7.492 -16.006 29.514 1.00 70.62 307 ARG A O 1
ATOM 2447 N N . TRP A 1 308 ? -7.180 -13.977 28.641 1.00 77.38 308 TRP A N 1
ATOM 2448 C CA . TRP A 1 308 ? -6.050 -14.411 27.812 1.00 77.38 308 TRP A CA 1
ATOM 2449 C C . TRP A 1 308 ? -4.806 -14.616 28.681 1.00 77.38 308 TRP A C 1
ATOM 2451 O O . TRP A 1 308 ? -4.339 -13.692 29.343 1.00 77.38 308 TRP A O 1
ATOM 2461 N N . ARG A 1 309 ? -4.259 -15.837 28.697 1.00 78.88 309 ARG A N 1
ATOM 2462 C CA . ARG A 1 309 ? -3.024 -16.148 29.432 1.00 78.88 309 ARG A CA 1
ATOM 2463 C C . ARG A 1 309 ? -1.813 -15.918 28.532 1.00 78.88 309 ARG A C 1
ATOM 2465 O O . ARG A 1 309 ? -1.730 -16.520 27.465 1.00 78.88 309 ARG A O 1
ATOM 2472 N N . GLY A 1 310 ? -0.868 -15.094 28.990 1.00 77.81 310 GLY A N 1
ATOM 2473 C CA . GLY A 1 310 ? 0.403 -14.835 28.298 1.00 77.81 310 GLY A CA 1
ATOM 2474 C C . GLY A 1 310 ? 0.441 -13.571 27.427 1.00 77.81 310 GLY A C 1
ATOM 2475 O O . GLY A 1 310 ? 1.335 -13.446 26.595 1.00 77.81 310 GLY A O 1
ATOM 2476 N N . GLY A 1 311 ? -0.500 -12.639 27.612 1.00 84.88 311 GLY A N 1
ATOM 2477 C CA . GLY A 1 311 ? -0.476 -11.305 27.003 1.00 84.88 311 GLY A CA 1
ATOM 2478 C C . GLY A 1 311 ? -0.972 -10.228 27.972 1.00 84.88 311 GLY A C 1
ATOM 2479 O O . GLY A 1 311 ? -1.543 -10.545 29.015 1.00 84.88 311 GLY A O 1
ATOM 2480 N N . SER A 1 312 ? -0.758 -8.963 27.617 1.00 87.88 312 SER A N 1
ATOM 2481 C CA . SER A 1 312 ? -1.159 -7.791 28.402 1.00 87.88 312 SER A CA 1
ATOM 2482 C C . SER A 1 312 ? -2.226 -7.001 27.656 1.00 87.88 312 SER A C 1
ATOM 2484 O O . SER A 1 312 ? -2.035 -6.673 26.488 1.00 87.88 312 SER A O 1
ATOM 2486 N N . VAL A 1 313 ? -3.339 -6.669 28.312 1.00 87.06 313 VAL A N 1
ATOM 2487 C CA . VAL A 1 313 ? -4.343 -5.767 27.728 1.00 87.06 313 VAL A CA 1
ATOM 2488 C C . VAL A 1 313 ? -3.804 -4.342 27.787 1.00 87.06 313 VAL A C 1
ATOM 2490 O O . VAL A 1 313 ? -3.451 -3.851 28.858 1.00 87.06 313 VAL A O 1
ATOM 2493 N N . ILE A 1 314 ? -3.723 -3.689 26.634 1.00 86.81 314 ILE A N 1
ATOM 2494 C CA . ILE A 1 314 ? -3.193 -2.338 26.474 1.00 86.81 314 ILE A CA 1
ATOM 2495 C C . ILE A 1 314 ? -4.344 -1.405 26.130 1.00 86.81 314 ILE A C 1
ATOM 2497 O O . ILE A 1 314 ? -5.144 -1.712 25.248 1.00 86.81 314 ILE A O 1
ATOM 2501 N N . LYS A 1 315 ? -4.415 -0.252 26.804 1.00 84.12 315 LYS A N 1
ATOM 2502 C CA . LYS A 1 315 ? -5.263 0.851 26.352 1.00 84.12 315 LYS A CA 1
ATOM 2503 C C . LYS A 1 315 ? -4.595 1.497 25.142 1.00 84.12 315 LYS A C 1
ATOM 2505 O O . LYS A 1 315 ? -3.479 1.997 25.247 1.00 84.12 315 LYS A O 1
ATOM 2510 N N . GLY A 1 316 ? -5.273 1.451 24.004 1.00 73.50 316 GLY A N 1
ATOM 2511 C CA . GLY A 1 316 ? -4.866 2.080 22.763 1.00 73.50 316 GLY A CA 1
ATOM 2512 C C . GLY A 1 316 ? -4.504 3.537 22.985 1.00 73.50 316 GLY A C 1
ATOM 2513 O O . GLY A 1 316 ? -5.259 4.320 23.557 1.00 73.50 316 GLY A O 1
ATOM 2514 N N . SER A 1 317 ? -3.303 3.876 22.545 1.00 71.19 317 SER A N 1
ATOM 2515 C CA . SER A 1 317 ? -2.734 5.211 22.629 1.00 71.19 317 SER A CA 1
ATOM 2516 C C . SER A 1 317 ? -1.844 5.415 21.410 1.00 71.19 317 SER A C 1
ATOM 2518 O O . SER A 1 317 ? -1.505 4.464 20.710 1.00 71.19 317 SER A O 1
ATOM 2520 N N . ARG A 1 318 ? -1.417 6.644 21.138 1.00 63.00 318 ARG A N 1
ATOM 2521 C CA . ARG A 1 318 ? -0.472 6.897 20.042 1.00 63.00 318 ARG A CA 1
ATOM 2522 C C . ARG A 1 318 ? 0.878 6.198 20.261 1.00 63.00 318 ARG A C 1
ATOM 2524 O O . ARG A 1 318 ? 1.436 5.647 19.320 1.00 63.00 318 ARG A O 1
ATOM 2531 N N . ALA A 1 319 ? 1.381 6.168 21.497 1.00 65.75 319 ALA A N 1
ATOM 2532 C CA . ALA A 1 319 ? 2.651 5.513 21.833 1.00 65.75 319 ALA A CA 1
ATOM 2533 C C . ALA A 1 319 ? 2.547 3.977 21.756 1.00 65.75 319 ALA A C 1
ATOM 2535 O O . ALA A 1 319 ? 3.457 3.272 21.298 1.00 65.75 319 ALA A O 1
ATOM 2536 N N . ASP A 1 320 ? 1.392 3.453 22.156 1.00 68.94 320 ASP A N 1
ATOM 2537 C CA . ASP A 1 320 ? 1.109 2.025 22.152 1.00 68.94 320 ASP A CA 1
ATOM 2538 C C . ASP A 1 320 ? 0.519 1.524 20.834 1.00 68.94 320 ASP A C 1
ATOM 2540 O O . ASP A 1 320 ? 0.393 0.317 20.640 1.00 68.94 320 ASP A O 1
ATOM 2544 N N . GLY A 1 321 ? 0.226 2.435 19.912 1.00 66.00 321 GLY A N 1
ATOM 2545 C CA . GLY A 1 321 ? -0.564 2.207 18.716 1.00 66.00 321 GLY A CA 1
ATOM 2546 C C . GLY A 1 321 ? -2.056 2.074 19.035 1.00 66.00 321 GLY A C 1
ATOM 2547 O O . GLY A 1 321 ? -2.454 1.609 20.101 1.00 66.00 321 GLY A O 1
ATOM 2548 N N . LEU A 1 322 ? -2.900 2.468 18.087 1.00 67.69 322 LEU A N 1
ATOM 2549 C CA . LEU A 1 322 ? -4.350 2.402 18.270 1.00 67.69 322 LEU A CA 1
ATOM 2550 C C . LEU A 1 322 ? -4.855 0.961 18.266 1.00 67.69 322 LEU A C 1
ATOM 2552 O O . LEU A 1 322 ? -4.246 0.106 17.615 1.00 67.69 322 LEU A O 1
ATOM 2556 N N . ALA A 1 323 ? -5.957 0.719 18.976 1.00 67.06 323 ALA A N 1
ATOM 2557 C CA . ALA A 1 323 ? -6.712 -0.520 18.856 1.00 67.06 323 ALA A CA 1
ATOM 2558 C C . ALA A 1 323 ? -7.381 -0.602 17.479 1.00 67.06 323 ALA A C 1
ATOM 2560 O O . ALA A 1 323 ? -7.558 0.410 16.796 1.00 67.06 323 ALA A O 1
ATOM 2561 N N . PHE A 1 324 ? -7.730 -1.813 17.066 1.00 69.00 324 PHE A N 1
ATOM 2562 C CA . PHE A 1 324 ? -8.451 -2.035 15.828 1.00 69.00 324 PHE A CA 1
ATOM 2563 C C . PHE A 1 324 ? -9.915 -1.603 15.966 1.00 69.00 324 PHE A C 1
ATOM 2565 O O . PHE A 1 324 ? -10.356 -0.782 15.165 1.00 69.00 324 PHE A O 1
ATOM 2572 N N . THR A 1 325 ? -10.668 -2.083 16.966 1.00 64.94 325 THR A N 1
ATOM 2573 C CA . THR A 1 325 ? -12.117 -1.780 17.088 1.00 64.94 325 THR A CA 1
ATOM 2574 C C . THR A 1 325 ? -12.520 -0.848 18.216 1.00 64.94 325 THR A C 1
ATOM 2576 O O . THR A 1 325 ? -13.598 -0.266 18.117 1.00 64.94 325 THR A O 1
ATOM 2579 N N . GLY A 1 326 ? -11.706 -0.700 19.259 1.00 65.44 326 GLY A N 1
ATOM 2580 C CA . GLY A 1 326 ? -12.142 -0.040 20.493 1.00 65.44 326 GLY A CA 1
ATOM 2581 C C . GLY A 1 326 ? -11.076 0.826 21.147 1.00 65.44 326 GLY A C 1
ATOM 2582 O O . GLY A 1 326 ? -10.236 1.438 20.489 1.00 65.44 326 GLY A O 1
ATOM 2583 N N . GLU A 1 327 ? -11.110 0.888 22.474 1.00 71.94 327 GLU A N 1
ATOM 2584 C CA . GLU A 1 327 ? -10.066 1.563 23.251 1.00 71.94 327 GLU A CA 1
ATOM 2585 C C . GLU A 1 327 ? -8.920 0.640 23.658 1.00 71.94 327 GLU A C 1
ATOM 2587 O O . GLU A 1 327 ? -7.928 1.122 24.200 1.00 71.94 327 GLU A O 1
ATOM 2592 N N . ARG A 1 328 ? -9.042 -0.680 23.491 1.00 81.25 328 ARG A N 1
ATOM 2593 C CA . ARG A 1 328 ? -8.096 -1.659 24.042 1.00 81.25 328 ARG A CA 1
ATOM 2594 C C . ARG A 1 328 ? -7.787 -2.768 23.048 1.00 81.25 328 ARG A C 1
ATOM 2596 O O . ARG A 1 328 ? -8.583 -3.046 22.171 1.00 81.25 328 ARG A O 1
ATOM 2603 N N . PHE A 1 329 ? -6.625 -3.392 23.203 1.00 85.12 329 PHE A N 1
ATOM 2604 C CA . PHE A 1 329 ? -6.224 -4.595 22.470 1.00 85.12 329 PHE A CA 1
ATOM 2605 C C . PHE A 1 329 ? -5.279 -5.439 23.334 1.00 85.12 329 PHE A C 1
ATOM 2607 O O . PHE A 1 329 ? -4.741 -4.969 24.340 1.00 85.12 329 PHE A O 1
ATOM 2614 N N . LEU A 1 330 ? -5.031 -6.688 22.947 1.00 88.69 330 LEU A N 1
ATOM 2615 C CA . LEU A 1 330 ? -4.072 -7.567 23.611 1.00 88.69 330 LEU A CA 1
ATOM 2616 C C . LEU A 1 330 ? -2.685 -7.446 22.973 1.00 88.69 330 LEU A C 1
ATOM 2618 O O . LEU A 1 330 ? -2.515 -7.741 21.794 1.00 88.69 330 LEU A O 1
ATOM 2622 N N . ARG A 1 331 ? -1.666 -7.093 23.759 1.00 90.69 331 ARG A N 1
ATOM 2623 C CA . ARG A 1 331 ? -0.257 -7.173 23.357 1.00 90.69 331 ARG A CA 1
ATOM 2624 C C . ARG A 1 331 ? 0.369 -8.471 23.829 1.00 90.69 331 ARG A C 1
ATOM 2626 O O . ARG A 1 331 ? 0.354 -8.795 25.015 1.00 90.69 331 ARG A O 1
ATOM 2633 N N . VAL A 1 332 ? 0.995 -9.173 22.899 1.00 89.69 332 VAL A N 1
ATOM 2634 C CA . VAL A 1 332 ? 1.755 -10.393 23.151 1.00 89.69 332 VAL A CA 1
ATOM 2635 C C . VAL A 1 332 ? 3.222 -10.109 22.890 1.00 89.69 332 VAL A C 1
ATOM 2637 O O . VAL A 1 332 ? 3.603 -9.763 21.771 1.00 89.69 332 VAL A O 1
ATOM 2640 N N . THR A 1 333 ? 4.032 -10.286 23.928 1.00 87.19 333 THR A N 1
ATOM 2641 C CA . THR A 1 333 ? 5.488 -10.168 23.864 1.00 87.19 333 THR A CA 1
ATOM 2642 C C . THR A 1 333 ? 6.080 -11.527 24.182 1.00 87.19 333 THR A C 1
ATOM 2644 O O . THR A 1 333 ? 5.790 -12.079 25.242 1.00 87.19 333 THR A O 1
ATOM 2647 N N . PHE A 1 334 ? 6.918 -12.065 23.301 1.00 82.56 334 PHE A N 1
ATOM 2648 C CA . PHE A 1 334 ? 7.625 -13.312 23.583 1.00 82.56 334 PHE A CA 1
ATOM 2649 C C . PHE A 1 334 ? 9.110 -13.214 23.229 1.00 82.56 334 PHE A C 1
ATOM 2651 O O . PHE A 1 334 ? 9.484 -12.456 22.324 1.00 82.56 334 PHE A O 1
ATOM 2658 N N . PRO A 1 335 ? 9.970 -13.947 23.959 1.00 70.31 335 PRO A N 1
ATOM 2659 C CA . PRO A 1 335 ? 11.403 -13.932 23.714 1.00 70.31 335 PRO A CA 1
ATOM 2660 C C . PRO A 1 335 ? 11.716 -14.531 22.341 1.00 70.31 335 PRO A C 1
ATOM 2662 O O . PRO A 1 335 ? 11.137 -15.538 21.939 1.00 70.31 335 PRO A O 1
ATOM 2665 N N . ALA A 1 336 ? 12.668 -13.938 21.622 1.00 66.44 336 ALA A N 1
ATOM 2666 C CA . ALA A 1 336 ? 13.173 -14.466 20.356 1.00 66.44 336 ALA A CA 1
ATOM 2667 C C . ALA A 1 336 ? 14.183 -15.616 20.575 1.00 66.44 336 ALA A C 1
ATOM 2669 O O . ALA A 1 336 ? 15.221 -15.687 19.922 1.00 66.44 336 ALA A O 1
ATOM 2670 N N . ASP A 1 337 ? 13.885 -16.526 21.507 1.00 68.50 337 ASP A N 1
ATOM 2671 C CA . ASP A 1 337 ? 14.770 -17.617 21.945 1.00 68.50 337 ASP A CA 1
ATOM 2672 C C . ASP A 1 337 ? 14.710 -18.863 21.037 1.00 68.50 337 ASP A C 1
ATOM 2674 O O . ASP A 1 337 ? 15.328 -19.893 21.315 1.00 68.50 337 ASP A O 1
ATOM 2678 N N . GLY A 1 338 ? 13.954 -18.783 19.939 1.00 66.06 338 GLY A N 1
ATOM 2679 C CA . GLY A 1 338 ? 13.777 -19.875 18.987 1.00 66.06 338 GLY A CA 1
ATOM 2680 C C . GLY A 1 338 ? 12.801 -20.966 19.442 1.00 66.06 338 GLY A C 1
ATOM 2681 O O . GLY A 1 338 ? 12.693 -21.985 18.755 1.00 66.06 338 GLY A O 1
ATOM 2682 N N . ARG A 1 339 ? 12.072 -20.784 20.552 1.00 72.88 339 ARG A N 1
ATOM 2683 C CA . ARG A 1 339 ? 11.019 -21.709 20.998 1.00 72.88 339 ARG A CA 1
ATOM 2684 C C . ARG A 1 339 ? 9.658 -21.314 20.435 1.00 72.88 339 ARG A C 1
ATOM 2686 O O . ARG A 1 339 ? 9.395 -20.160 20.111 1.00 72.88 339 ARG A O 1
ATOM 2693 N N . SER A 1 340 ? 8.777 -22.305 20.293 1.00 78.00 340 SER A N 1
ATOM 2694 C CA . SER A 1 340 ? 7.379 -22.010 19.967 1.00 78.00 340 SER A CA 1
ATOM 2695 C C . SER A 1 340 ? 6.709 -21.367 21.175 1.00 78.00 340 SER A C 1
ATOM 2697 O O . SER A 1 340 ? 6.943 -21.783 22.309 1.00 78.00 340 SER A O 1
ATOM 2699 N N . PHE A 1 341 ? 5.869 -20.375 20.920 1.00 83.56 341 PHE A N 1
ATOM 2700 C CA . PHE A 1 341 ? 5.151 -19.646 21.955 1.00 83.56 341 PHE A CA 1
ATOM 2701 C C . PHE A 1 341 ? 3.666 -19.626 21.624 1.00 83.56 341 PHE A C 1
ATOM 2703 O O . PHE A 1 341 ? 3.285 -19.615 20.452 1.00 83.56 341 PHE A O 1
ATOM 2710 N N . GLY A 1 342 ? 2.807 -19.608 22.637 1.00 86.69 342 GLY A N 1
ATOM 2711 C CA . GLY A 1 342 ? 1.384 -19.429 22.413 1.00 86.69 342 GLY A CA 1
ATOM 2712 C C . GLY A 1 342 ? 0.664 -18.859 23.618 1.00 86.69 342 GLY A C 1
ATOM 2713 O O . GLY A 1 342 ? 1.044 -19.118 24.757 1.00 86.69 342 GLY A O 1
ATOM 2714 N N . ILE A 1 343 ? -0.393 -18.109 23.335 1.00 89.25 343 ILE A N 1
ATOM 2715 C CA . ILE A 1 343 ? -1.330 -17.603 24.334 1.00 89.25 343 ILE A CA 1
ATOM 2716 C C . ILE A 1 343 ? -2.648 -18.342 24.192 1.00 89.25 343 ILE A C 1
ATOM 2718 O O . ILE A 1 343 ? -3.067 -18.660 23.078 1.00 89.25 343 ILE A O 1
ATOM 2722 N N . GLU A 1 344 ? -3.296 -18.626 25.314 1.00 87.62 344 GLU A N 1
ATOM 2723 C CA . GLU A 1 344 ? -4.532 -19.403 25.340 1.00 87.62 344 GLU A CA 1
ATOM 2724 C C . GLU A 1 344 ? -5.641 -18.625 26.038 1.00 87.62 344 GLU A C 1
ATOM 2726 O O . GLU A 1 344 ? -5.434 -18.023 27.097 1.00 87.62 344 GLU A O 1
ATOM 2731 N N . ARG A 1 345 ? -6.830 -18.679 25.444 1.00 85.94 345 ARG A N 1
ATOM 2732 C CA . ARG A 1 345 ? -8.084 -18.277 26.063 1.00 85.94 345 ARG A CA 1
ATOM 2733 C C . ARG A 1 345 ? -8.917 -19.534 26.311 1.00 85.94 345 ARG A C 1
ATOM 2735 O O . ARG A 1 345 ? -9.346 -20.156 25.338 1.00 85.94 345 ARG A O 1
ATOM 2742 N N . PRO A 1 346 ? -9.168 -19.910 27.574 1.00 85.06 346 PRO A N 1
ATOM 2743 C CA . PRO A 1 346 ? -10.122 -20.967 27.875 1.00 85.06 346 PRO A CA 1
ATOM 2744 C C . PRO A 1 346 ? -11.545 -20.512 27.520 1.00 85.06 346 PRO A C 1
ATOM 2746 O O . PRO A 1 346 ? -11.913 -19.361 27.764 1.00 85.06 346 PRO A O 1
ATOM 2749 N N . VAL A 1 347 ? -12.328 -21.431 26.960 1.00 83.25 347 VAL A N 1
ATOM 2750 C CA . VAL A 1 347 ? -13.742 -21.271 26.594 1.00 83.25 347 VAL A CA 1
ATOM 2751 C C . VAL A 1 347 ? -14.540 -22.352 27.329 1.00 83.25 347 VAL A C 1
ATOM 2753 O O . VAL A 1 347 ? -14.032 -23.446 27.571 1.00 83.25 347 VAL A O 1
ATOM 2756 N N . SER A 1 348 ? -15.770 -22.052 27.738 1.00 77.94 348 SER A N 1
ATOM 2757 C CA . SER A 1 348 ? -16.554 -22.893 28.656 1.00 77.94 348 SER A CA 1
ATOM 2758 C C . SER A 1 348 ? -17.280 -24.058 27.962 1.00 77.94 348 SER A C 1
ATOM 2760 O O . SER A 1 348 ? -18.459 -24.274 28.221 1.00 77.94 348 SER A O 1
ATOM 2762 N N . GLY A 1 349 ? -16.606 -24.797 27.073 1.00 76.12 349 GLY A N 1
ATOM 2763 C CA . GLY A 1 349 ? -17.204 -25.944 26.371 1.00 76.12 349 GLY A CA 1
ATOM 2764 C C . GLY A 1 349 ? -18.380 -25.554 25.472 1.00 76.12 349 GLY A C 1
ATOM 2765 O O . GLY A 1 349 ? -19.345 -26.304 25.350 1.00 76.12 349 GLY A O 1
ATOM 2766 N N . GLU A 1 350 ? -18.325 -24.359 24.890 1.00 81.00 350 GLU A N 1
ATOM 2767 C CA . GLU A 1 350 ? -19.414 -23.798 24.095 1.00 81.00 350 GLU A CA 1
ATOM 2768 C C . GLU A 1 350 ? -19.589 -24.553 22.774 1.00 81.00 350 GLU A C 1
ATOM 2770 O O . GLU A 1 350 ? -18.616 -24.972 22.146 1.00 81.00 350 GLU A O 1
ATOM 2775 N N . ASP A 1 351 ? -20.834 -24.691 22.320 1.00 84.62 351 ASP A N 1
ATOM 2776 C CA . ASP A 1 351 ? -21.116 -25.193 20.979 1.00 84.62 351 ASP A CA 1
ATOM 2777 C C . ASP A 1 351 ? -21.014 -24.057 19.950 1.00 84.62 351 ASP A C 1
ATOM 2779 O O . ASP A 1 351 ? -21.798 -23.102 19.950 1.00 84.62 351 ASP A O 1
ATOM 2783 N N . TRP A 1 352 ? -20.016 -24.154 19.073 1.00 88.06 352 TRP A N 1
ATOM 2784 C CA . TRP A 1 352 ? -19.762 -23.215 17.982 1.00 88.06 352 TRP A CA 1
ATOM 2785 C C . TRP A 1 352 ? -20.234 -23.745 16.625 1.00 88.06 352 TRP A C 1
ATOM 2787 O O . TRP A 1 352 ? -19.973 -23.110 15.603 1.00 88.06 352 TRP A O 1
ATOM 2797 N N . SER A 1 353 ? -20.951 -24.873 16.577 1.00 85.38 353 SER A N 1
ATOM 2798 C CA . SER A 1 353 ? -21.489 -25.462 15.341 1.00 85.38 353 SER A CA 1
ATOM 2799 C C . SER A 1 353 ? -22.315 -24.468 14.511 1.00 85.38 353 SER A C 1
ATOM 2801 O O . SER A 1 353 ? -22.225 -24.459 13.278 1.00 85.38 353 SER A O 1
ATOM 2803 N N . ARG A 1 354 ? -23.026 -23.556 15.188 1.00 83.44 354 ARG A N 1
ATOM 2804 C CA . ARG A 1 354 ? -23.799 -22.459 14.584 1.00 83.44 354 ARG A CA 1
ATOM 2805 C C . ARG A 1 354 ? -22.960 -21.430 13.812 1.00 83.44 354 ARG A C 1
ATOM 2807 O O . ARG A 1 354 ? -23.498 -20.767 12.933 1.00 83.44 354 ARG A O 1
ATOM 2814 N N . PHE A 1 355 ? -21.661 -21.300 14.090 1.00 87.56 355 PHE A N 1
ATOM 2815 C CA . PHE A 1 355 ? -20.769 -20.329 13.445 1.00 87.56 355 PHE A CA 1
ATOM 2816 C C . PHE A 1 355 ? -19.850 -21.012 12.442 1.00 87.56 355 PHE A C 1
ATOM 2818 O O . PHE A 1 355 ? -19.033 -21.841 12.834 1.00 87.56 355 PHE A O 1
ATOM 2825 N N . ASN A 1 356 ? -19.919 -20.662 11.162 1.00 86.56 356 ASN A N 1
ATOM 2826 C CA . ASN A 1 356 ? -19.010 -21.197 10.141 1.00 86.56 356 ASN A CA 1
ATOM 2827 C C . ASN A 1 356 ? -17.837 -20.262 9.819 1.00 86.56 356 ASN A C 1
ATOM 2829 O O . ASN A 1 356 ? -16.951 -20.652 9.059 1.00 86.56 356 ASN A O 1
ATOM 2833 N N . ARG A 1 357 ? -17.785 -19.078 10.434 1.00 87.81 357 ARG A N 1
ATOM 2834 C CA . ARG A 1 357 ? -16.691 -18.122 10.286 1.00 87.81 357 ARG A CA 1
ATOM 2835 C C . ARG A 1 357 ? -16.107 -17.711 11.628 1.00 87.81 357 ARG A C 1
ATOM 2837 O O . ARG A 1 357 ? -16.820 -17.564 12.622 1.00 87.81 357 ARG A O 1
ATOM 2844 N N . ILE A 1 358 ? -14.800 -17.481 11.618 1.00 88.25 358 ILE A N 1
ATOM 2845 C CA . ILE A 1 358 ? -14.072 -16.808 12.692 1.00 88.25 358 ILE A CA 1
ATOM 2846 C C . ILE A 1 358 ? -13.213 -15.711 12.085 1.00 88.25 358 ILE A C 1
ATOM 2848 O O . ILE A 1 358 ? -12.622 -15.894 11.018 1.00 88.25 358 ILE A O 1
ATOM 2852 N N . GLY A 1 359 ? -13.107 -14.590 12.784 1.00 86.75 359 GLY A N 1
ATOM 2853 C CA . GLY A 1 359 ? -12.228 -13.509 12.384 1.00 86.75 359 GLY A CA 1
ATOM 2854 C C . GLY A 1 359 ? -11.547 -12.846 13.565 1.00 86.75 359 GLY A C 1
ATOM 2855 O O . GLY A 1 359 ? -12.039 -12.909 14.689 1.00 86.75 359 GLY A O 1
ATOM 2856 N N . PHE A 1 360 ? -10.383 -12.260 13.318 1.00 86.38 360 PHE A N 1
ATOM 2857 C CA . PHE A 1 360 ? -9.633 -11.505 14.318 1.00 86.38 360 PHE A CA 1
ATOM 2858 C C . PHE A 1 360 ? -8.721 -10.479 13.660 1.00 86.38 360 PHE A C 1
ATOM 2860 O O . PHE A 1 360 ? -8.197 -10.704 12.567 1.00 86.38 360 PHE A O 1
ATOM 2867 N N . ALA A 1 361 ? -8.471 -9.376 14.356 1.00 83.38 361 ALA A N 1
ATOM 2868 C CA . ALA A 1 361 ? -7.487 -8.393 13.949 1.00 83.38 361 ALA A CA 1
ATOM 2869 C C . ALA A 1 361 ? -6.122 -8.701 14.561 1.00 83.38 361 ALA A C 1
ATOM 2871 O O . ALA A 1 361 ? -6.002 -9.065 15.731 1.00 83.38 361 ALA A O 1
ATOM 2872 N N . VAL A 1 362 ? -5.061 -8.538 13.775 1.00 87.19 362 VAL A N 1
ATOM 2873 C CA . VAL A 1 362 ? -3.688 -8.681 14.269 1.00 87.19 362 VAL A CA 1
ATOM 2874 C C . VAL A 1 362 ? -2.728 -7.756 13.529 1.00 87.19 362 VAL A C 1
ATOM 2876 O O . VAL A 1 362 ? -2.828 -7.575 12.313 1.00 87.19 362 VAL A O 1
ATOM 2879 N N . ARG A 1 363 ? -1.746 -7.213 14.251 1.00 86.38 363 ARG A N 1
ATOM 2880 C CA . ARG A 1 363 ? -0.554 -6.571 13.678 1.00 86.38 363 ARG A CA 1
ATOM 2881 C C . ARG A 1 363 ? 0.723 -7.037 14.362 1.00 86.38 363 ARG A C 1
ATOM 2883 O O . ARG A 1 363 ? 0.723 -7.437 15.521 1.00 86.38 363 ARG A O 1
ATOM 2890 N N . ALA A 1 364 ? 1.832 -6.954 13.646 1.00 86.94 364 ALA A N 1
ATOM 2891 C CA . ALA A 1 364 ? 3.169 -7.244 14.135 1.00 86.94 364 ALA A CA 1
ATOM 2892 C C . ALA A 1 364 ? 3.927 -5.931 14.366 1.00 86.94 364 ALA A C 1
ATOM 2894 O O . ALA A 1 364 ? 4.378 -5.310 13.410 1.00 86.94 364 ALA A O 1
ATOM 2895 N N . ARG A 1 365 ? 4.104 -5.509 15.621 1.00 82.56 365 ARG A N 1
ATOM 2896 C CA . ARG A 1 365 ? 4.899 -4.308 15.941 1.00 82.56 365 ARG A CA 1
ATOM 2897 C C . ARG A 1 365 ? 6.378 -4.522 15.661 1.00 82.56 365 ARG A C 1
ATOM 2899 O O . ARG A 1 365 ? 7.058 -3.649 15.137 1.00 82.56 365 ARG A O 1
ATOM 2906 N N . GLN A 1 366 ? 6.857 -5.701 16.031 1.00 79.75 366 GLN A N 1
ATOM 2907 C CA . GLN A 1 366 ? 8.231 -6.132 15.828 1.00 79.75 366 GLN A CA 1
ATOM 2908 C C . GLN A 1 366 ? 8.156 -7.559 15.286 1.00 79.75 366 GLN A C 1
ATOM 2910 O O . GLN A 1 366 ? 8.111 -8.515 16.069 1.00 79.75 366 GLN A O 1
ATOM 2915 N N . PRO A 1 367 ? 7.998 -7.714 13.954 1.00 69.31 367 PRO A N 1
ATOM 2916 C CA . PRO A 1 367 ? 7.842 -9.022 13.354 1.00 69.31 367 PRO A CA 1
ATOM 2917 C C . PRO A 1 367 ? 9.142 -9.804 13.468 1.00 69.31 367 PRO A C 1
ATOM 2919 O O . PRO A 1 367 ? 10.242 -9.290 13.275 1.00 69.31 367 PRO A O 1
ATOM 2922 N N . ALA A 1 368 ? 8.976 -11.092 13.699 1.00 64.56 368 ALA A N 1
ATOM 2923 C CA . ALA A 1 368 ? 10.047 -12.060 13.692 1.00 64.56 368 ALA A CA 1
ATOM 2924 C C . ALA A 1 368 ? 9.954 -12.907 12.414 1.00 64.56 368 ALA A C 1
ATOM 2926 O O . ALA A 1 368 ? 8.837 -13.184 11.962 1.00 64.56 368 ALA A O 1
ATOM 2927 N N . PRO A 1 369 ? 11.072 -13.384 11.838 1.00 60.09 369 PRO A N 1
ATOM 2928 C CA . PRO A 1 369 ? 11.039 -14.437 10.826 1.00 60.09 369 PRO A CA 1
ATOM 2929 C C . PRO A 1 369 ? 10.584 -15.775 11.449 1.00 60.09 369 PRO A C 1
ATOM 2931 O O . PRO A 1 369 ? 11.383 -16.671 11.720 1.00 60.09 369 PRO A O 1
ATOM 2934 N N . MET A 1 370 ? 9.280 -15.904 11.703 1.00 61.78 370 MET A N 1
ATOM 2935 C CA . MET A 1 370 ? 8.629 -17.133 12.171 1.00 61.78 370 MET A CA 1
ATOM 2936 C C . MET A 1 370 ? 8.308 -18.055 10.991 1.00 61.78 370 MET A C 1
ATOM 2938 O O . MET A 1 370 ? 8.003 -17.584 9.893 1.00 61.78 370 MET A O 1
ATOM 2942 N N . ARG A 1 371 ? 8.306 -19.375 11.225 1.00 64.50 371 ARG A N 1
ATOM 2943 C CA . ARG A 1 371 ? 7.903 -20.373 10.219 1.00 64.50 371 ARG A CA 1
ATOM 2944 C C . ARG A 1 371 ? 6.417 -20.249 9.886 1.00 64.50 371 ARG A C 1
ATOM 2946 O O . ARG A 1 371 ? 6.028 -20.411 8.734 1.00 64.50 371 ARG A O 1
ATOM 2953 N N . ALA A 1 372 ? 5.594 -20.010 10.905 1.00 75.31 372 ALA A N 1
ATOM 2954 C CA . ALA A 1 372 ? 4.162 -19.782 10.772 1.00 75.31 372 ALA A CA 1
ATOM 2955 C C . ALA A 1 372 ? 3.601 -19.132 12.042 1.00 75.31 372 ALA A C 1
ATOM 2957 O O . ALA A 1 372 ? 4.154 -19.295 13.130 1.00 75.31 372 ALA A O 1
ATOM 2958 N N . ILE A 1 373 ? 2.469 -18.452 11.901 1.00 82.50 373 ILE A N 1
ATOM 2959 C CA . ILE A 1 373 ? 1.627 -18.005 13.011 1.00 82.50 373 ILE A CA 1
ATOM 2960 C C . ILE A 1 373 ? 0.236 -18.580 12.750 1.00 82.50 373 ILE A C 1
ATOM 2962 O O . ILE A 1 373 ? -0.207 -18.627 11.597 1.00 82.50 373 ILE A O 1
ATOM 2966 N N . ALA A 1 374 ? -0.409 -19.104 13.788 1.00 89.25 374 ALA A N 1
ATOM 2967 C CA . ALA A 1 374 ? -1.695 -19.765 13.657 1.00 89.25 374 ALA A CA 1
ATOM 2968 C C . ALA A 1 374 ? -2.658 -19.453 14.801 1.00 89.25 374 ALA A C 1
ATOM 2970 O O . ALA A 1 374 ? -2.238 -19.237 15.936 1.00 89.25 374 ALA A O 1
ATOM 2971 N N . LEU A 1 375 ? -3.950 -19.493 14.491 1.00 89.44 375 LEU A N 1
ATOM 2972 C CA . LEU A 1 375 ? -5.040 -19.547 15.453 1.00 89.44 375 LEU A CA 1
ATOM 2973 C C . LEU A 1 375 ? -5.504 -21.001 15.573 1.00 89.44 375 LEU A C 1
ATOM 2975 O O . LEU A 1 375 ? -5.865 -21.619 14.579 1.00 89.44 375 LEU A O 1
ATOM 2979 N N . GLY A 1 376 ? -5.457 -21.557 16.775 1.00 89.69 376 GLY A N 1
ATOM 2980 C CA . GLY A 1 376 ? -5.894 -22.904 17.104 1.00 89.69 376 GLY A CA 1
ATOM 2981 C C . GLY A 1 376 ? -7.245 -22.904 17.810 1.00 89.69 376 GLY A C 1
ATOM 2982 O O . GLY A 1 376 ? -7.434 -22.126 18.743 1.00 89.69 376 GLY A O 1
ATOM 2983 N N . ILE A 1 377 ? -8.128 -23.824 17.426 1.00 89.50 377 ILE A N 1
ATOM 2984 C CA . ILE A 1 377 ? -9.379 -24.145 18.130 1.00 89.50 377 ILE A CA 1
ATOM 2985 C C . ILE A 1 377 ? -9.244 -25.548 18.730 1.00 89.50 377 ILE A C 1
ATOM 2987 O O . ILE A 1 377 ? -8.821 -26.466 18.024 1.00 89.50 377 ILE A O 1
ATOM 2991 N N . ARG A 1 378 ? -9.562 -25.719 20.018 1.00 90.38 378 ARG A N 1
ATOM 2992 C CA . ARG A 1 378 ? -9.535 -27.015 20.718 1.00 90.38 378 ARG A CA 1
ATOM 2993 C C . ARG A 1 378 ? -10.923 -27.374 21.245 1.00 90.38 378 ARG A C 1
ATOM 2995 O O . ARG A 1 378 ? -11.547 -26.548 21.906 1.00 90.38 378 ARG A O 1
ATOM 3002 N N . ASN A 1 379 ? -11.356 -28.605 20.997 1.00 87.00 379 ASN A N 1
ATOM 3003 C CA . ASN A 1 379 ? -12.560 -29.231 21.560 1.00 87.00 379 ASN A CA 1
ATOM 3004 C C . ASN A 1 379 ? -12.235 -30.044 22.835 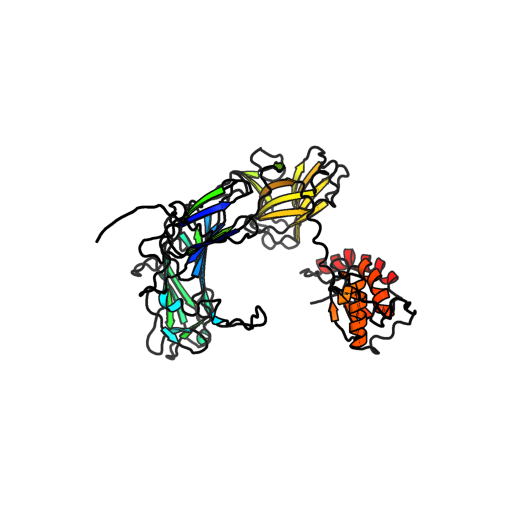1.00 87.00 379 ASN A C 1
ATOM 3006 O O . ASN A 1 379 ? -11.121 -29.977 23.362 1.00 87.00 379 ASN A O 1
ATOM 3010 N N . ASP A 1 380 ? -13.201 -30.777 23.381 1.00 81.94 380 ASP A N 1
ATOM 3011 C CA . ASP A 1 380 ? -13.020 -31.649 24.553 1.00 81.94 380 ASP A CA 1
ATOM 3012 C C . ASP A 1 380 ? -12.134 -32.881 24.268 1.00 81.94 380 ASP A C 1
ATOM 3014 O O . ASP A 1 380 ? -11.465 -33.369 25.178 1.00 81.94 380 ASP A O 1
ATOM 3018 N N . GLU A 1 381 ? -12.002 -33.300 23.004 1.00 78.25 381 GLU A N 1
ATOM 3019 C CA . GLU A 1 381 ? -11.059 -34.343 22.547 1.00 78.25 381 GLU A CA 1
ATOM 3020 C C . GLU A 1 381 ? -9.572 -33.930 22.652 1.00 78.25 381 GLU A C 1
ATOM 3022 O O . GLU A 1 381 ? -8.656 -34.739 22.469 1.00 78.25 381 GLU A O 1
ATOM 3027 N N . GLY A 1 382 ? -9.299 -32.658 22.956 1.00 76.69 382 GLY A N 1
ATOM 3028 C CA . GLY A 1 382 ? -7.991 -32.180 23.403 1.00 76.69 382 GLY A CA 1
ATOM 3029 C C . GLY A 1 382 ? -6.991 -31.795 22.305 1.00 76.69 382 GLY A C 1
ATOM 3030 O O . GLY A 1 382 ? -5.908 -31.299 22.631 1.00 76.69 382 GLY A O 1
ATOM 3031 N N . ARG A 1 383 ? -7.316 -31.951 21.012 1.00 82.62 383 ARG A N 1
ATOM 3032 C CA . ARG A 1 383 ? -6.426 -31.568 19.894 1.00 82.62 383 ARG A CA 1
ATOM 3033 C C . ARG A 1 383 ? -6.746 -30.172 19.351 1.00 82.62 383 ARG A C 1
ATOM 3035 O O . ARG A 1 383 ? -7.902 -29.803 19.191 1.00 82.62 383 ARG A O 1
ATOM 3042 N N . PHE A 1 384 ? -5.706 -29.394 19.033 1.00 85.38 384 PHE A N 1
ATOM 3043 C CA . PHE A 1 384 ? -5.859 -28.093 18.372 1.00 85.38 384 PHE A CA 1
ATOM 3044 C C . PHE A 1 384 ? -5.922 -28.239 16.847 1.00 85.38 384 PHE A C 1
ATOM 3046 O O . PHE A 1 384 ? -5.048 -28.858 16.238 1.00 85.38 384 PHE A O 1
ATOM 3053 N N . GLN A 1 385 ? -6.905 -27.582 16.237 1.00 88.44 385 GLN A N 1
ATOM 3054 C CA . GLN A 1 385 ? -7.046 -27.406 14.793 1.00 88.44 385 GLN A CA 1
ATOM 3055 C C . GLN A 1 385 ? -6.606 -25.988 14.414 1.00 88.44 385 GLN A C 1
ATOM 3057 O O . GLN A 1 385 ? -7.139 -25.022 14.956 1.00 88.44 385 GLN A O 1
ATOM 3062 N N . TYR A 1 386 ? -5.613 -25.853 13.528 1.00 87.00 386 TYR A N 1
ATOM 3063 C CA . TYR A 1 386 ? -4.909 -24.586 13.296 1.00 87.00 386 TYR A CA 1
ATOM 3064 C C . TYR A 1 386 ? -5.241 -23.922 11.955 1.00 87.00 386 TYR A C 1
ATOM 3066 O O . TYR A 1 386 ? -5.095 -24.524 10.894 1.00 87.00 386 TYR A O 1
ATOM 3074 N N . LEU A 1 387 ? -5.543 -22.628 12.017 1.00 85.19 387 LEU A N 1
ATOM 3075 C CA . LEU A 1 387 ? -5.705 -21.701 10.902 1.00 85.19 387 LEU A CA 1
ATOM 3076 C C . LEU A 1 387 ? -4.452 -20.834 10.787 1.00 85.19 387 LEU A C 1
ATOM 3078 O O . LEU A 1 387 ? -4.062 -20.192 11.759 1.00 85.19 387 LEU A O 1
ATOM 3082 N N . ARG A 1 388 ? -3.791 -20.811 9.628 1.00 85.06 388 ARG A N 1
ATOM 3083 C CA . ARG A 1 388 ? -2.537 -20.059 9.449 1.00 85.06 388 ARG A CA 1
ATOM 3084 C C . ARG A 1 388 ? -2.787 -18.665 8.899 1.00 85.06 388 ARG A C 1
ATOM 3086 O O . ARG A 1 388 ? -3.578 -18.489 7.981 1.00 85.06 388 ARG A O 1
ATOM 3093 N N . PHE A 1 389 ? -2.020 -17.704 9.396 1.00 81.25 389 PHE A N 1
ATOM 3094 C CA . PHE A 1 389 ? -2.058 -16.325 8.930 1.00 81.25 389 PHE A CA 1
ATOM 3095 C C . PHE A 1 389 ? -0.666 -15.692 8.933 1.00 81.25 389 PHE A C 1
ATOM 3097 O O . PHE A 1 389 ? 0.276 -16.204 9.542 1.00 81.25 389 PHE A O 1
ATOM 3104 N N . LYS A 1 390 ? -0.528 -14.567 8.224 1.00 81.88 390 LYS A N 1
ATOM 3105 C CA . LYS A 1 390 ? 0.721 -13.800 8.147 1.00 81.88 390 LYS A CA 1
ATOM 3106 C C . LYS A 1 390 ? 0.451 -12.337 8.514 1.00 81.88 390 LYS A C 1
ATOM 3108 O O . LYS A 1 390 ? 0.056 -11.573 7.629 1.00 81.88 390 LYS A O 1
ATOM 3113 N N . PRO A 1 391 ? 0.641 -11.948 9.787 1.00 79.62 391 PRO A N 1
ATOM 3114 C CA . PRO A 1 391 ? 0.423 -10.577 10.226 1.00 79.62 391 PRO A CA 1
ATOM 3115 C C . PRO A 1 391 ? 1.408 -9.629 9.535 1.00 79.62 391 PRO A C 1
ATOM 3117 O O . PRO A 1 391 ? 2.507 -10.021 9.132 1.00 79.62 391 PRO A O 1
ATOM 3120 N N . ARG A 1 392 ? 0.997 -8.371 9.389 1.00 79.50 392 ARG A N 1
ATOM 3121 C CA . ARG A 1 392 ? 1.814 -7.282 8.836 1.00 79.50 392 ARG A CA 1
ATOM 3122 C C . ARG A 1 392 ? 2.070 -6.235 9.913 1.00 79.50 392 ARG A C 1
ATOM 3124 O O . ARG A 1 392 ? 1.512 -6.329 10.997 1.00 79.50 392 ARG A O 1
ATOM 3131 N N . ALA A 1 393 ? 2.904 -5.241 9.614 1.00 76.12 393 ALA A N 1
ATOM 3132 C CA . ALA A 1 393 ? 3.175 -4.142 10.544 1.00 76.12 393 ALA A CA 1
ATOM 3133 C C . ALA A 1 393 ? 1.910 -3.358 10.939 1.00 76.12 393 ALA A C 1
ATOM 3135 O O . ALA A 1 393 ? 1.800 -2.859 12.055 1.00 76.12 393 ALA A O 1
ATOM 3136 N N . ARG A 1 394 ? 0.940 -3.294 10.024 1.00 75.62 394 ARG A N 1
ATOM 3137 C CA . ARG A 1 394 ? -0.363 -2.662 10.229 1.00 75.62 394 ARG A CA 1
ATOM 3138 C C . ARG A 1 394 ? -1.415 -3.688 10.616 1.00 75.62 394 ARG A C 1
ATOM 3140 O O . ARG A 1 394 ? -1.253 -4.874 10.318 1.00 75.62 394 ARG A O 1
ATOM 3147 N N . TRP A 1 395 ? -2.473 -3.201 11.262 1.00 77.25 395 TRP A N 1
ATOM 3148 C CA . TRP A 1 395 ? -3.653 -4.006 11.547 1.00 77.25 395 TRP A CA 1
ATOM 3149 C C . TRP A 1 395 ? -4.187 -4.634 10.277 1.00 77.25 395 TRP A C 1
ATOM 3151 O O . TRP A 1 395 ? -4.217 -3.995 9.225 1.00 77.25 395 TRP A O 1
ATOM 3161 N N . ARG A 1 396 ? -4.559 -5.899 10.416 1.00 78.19 396 ARG A N 1
ATOM 3162 C CA . ARG A 1 396 ? -5.322 -6.616 9.420 1.00 78.19 396 ARG A CA 1
ATOM 3163 C C . ARG A 1 396 ? -6.314 -7.535 10.099 1.00 78.19 396 ARG A C 1
ATOM 3165 O O . ARG A 1 396 ? -5.915 -8.316 10.967 1.00 78.19 396 ARG A O 1
ATOM 3172 N N . PHE A 1 397 ? -7.560 -7.468 9.669 1.00 80.12 397 PHE A N 1
ATOM 3173 C CA . PHE A 1 397 ? -8.586 -8.438 9.983 1.00 80.12 397 PHE A CA 1
ATOM 3174 C C . PHE A 1 397 ? -8.389 -9.677 9.111 1.00 80.12 397 PHE A C 1
ATOM 3176 O O . PHE A 1 397 ? -8.311 -9.607 7.882 1.00 80.12 397 PHE A O 1
ATOM 3183 N N . PHE A 1 398 ? -8.233 -10.826 9.755 1.00 83.56 398 PHE A N 1
ATOM 3184 C CA . PHE A 1 398 ? -8.171 -12.114 9.089 1.00 83.56 398 PHE A CA 1
ATOM 3185 C C . PHE A 1 398 ? -9.473 -12.844 9.330 1.00 83.56 398 PHE A C 1
ATOM 3187 O O . PHE A 1 398 ? -9.878 -13.004 10.475 1.00 83.56 398 PHE A O 1
ATOM 3194 N N . GLU A 1 399 ? -10.069 -13.332 8.253 1.00 86.25 399 GLU A N 1
ATOM 3195 C CA . GLU A 1 399 ? -11.260 -14.165 8.274 1.00 86.25 399 GLU A CA 1
ATOM 3196 C C . GLU A 1 399 ? -10.920 -15.586 7.823 1.00 86.25 399 GLU A C 1
ATOM 3198 O O . GLU A 1 399 ? -10.135 -15.791 6.891 1.00 86.25 399 GLU A O 1
ATOM 3203 N N . PHE A 1 400 ? -11.539 -16.571 8.471 1.00 85.81 400 PHE A N 1
ATOM 3204 C CA . PHE A 1 400 ? -11.401 -17.978 8.129 1.00 85.81 400 PHE A CA 1
ATOM 3205 C C . PHE A 1 400 ? -12.750 -18.690 8.091 1.00 85.81 400 PHE A C 1
ATOM 3207 O O . PHE A 1 400 ? -13.581 -18.536 8.986 1.00 85.81 400 PHE A O 1
ATOM 3214 N N . ASP A 1 401 ? -12.915 -19.547 7.080 1.00 85.50 401 ASP A N 1
ATOM 3215 C CA . ASP A 1 401 ? -13.912 -20.616 7.094 1.00 85.50 401 ASP A CA 1
ATOM 3216 C C . ASP A 1 401 ? -13.514 -21.678 8.127 1.00 85.50 401 ASP A C 1
ATOM 3218 O O . ASP A 1 401 ? -12.453 -22.301 8.014 1.00 85.50 401 ASP A O 1
ATOM 3222 N N . ILE A 1 402 ? -14.371 -21.892 9.120 1.00 86.94 402 ILE A N 1
ATOM 3223 C CA . ILE A 1 402 ? -14.210 -22.936 10.136 1.00 86.94 402 ILE A CA 1
ATOM 3224 C C . ILE A 1 402 ? -15.220 -24.068 9.981 1.00 86.94 402 ILE A C 1
ATOM 3226 O O . ILE A 1 402 ? -15.248 -24.963 10.820 1.00 86.94 402 ILE A O 1
ATOM 3230 N N . SER A 1 403 ? -16.012 -24.087 8.905 1.00 84.12 403 SER A N 1
ATOM 3231 C CA . SER A 1 403 ? -17.043 -25.104 8.654 1.00 84.12 403 SER A CA 1
ATOM 3232 C C . SER A 1 403 ? -16.520 -26.540 8.745 1.00 84.12 403 SER A C 1
ATOM 3234 O O . SER A 1 403 ? -17.230 -27.422 9.228 1.00 84.12 403 SER A O 1
ATOM 3236 N N . ARG A 1 404 ? -15.265 -26.758 8.331 1.00 83.06 404 ARG A N 1
ATOM 3237 C CA . ARG A 1 404 ? -14.579 -28.061 8.322 1.00 83.06 404 ARG A CA 1
ATOM 3238 C C . ARG A 1 404 ? -13.917 -28.442 9.643 1.00 83.06 404 ARG A C 1
ATOM 3240 O O . ARG A 1 404 ? -13.378 -29.540 9.738 1.00 83.06 404 ARG A O 1
ATOM 3247 N N . LEU A 1 405 ? -13.887 -27.536 10.615 1.00 86.12 405 LEU A N 1
ATOM 3248 C CA . LEU A 1 405 ? -13.309 -27.812 11.923 1.00 86.12 405 LEU A CA 1
ATOM 3249 C C . LEU A 1 405 ? -14.363 -28.454 12.831 1.00 86.12 405 LEU A C 1
ATOM 3251 O O . LEU A 1 405 ? -15.546 -28.114 12.743 1.00 86.12 405 LEU A O 1
ATOM 3255 N N . GLN A 1 406 ? -13.929 -29.336 13.735 1.00 85.69 406 GLN A N 1
ATOM 3256 C CA . GLN A 1 406 ? -14.754 -29.738 14.880 1.00 85.69 406 GLN A CA 1
ATOM 3257 C C . GLN A 1 406 ? -14.989 -28.502 15.758 1.00 85.69 406 GLN A C 1
ATOM 3259 O O . GLN A 1 406 ? -14.031 -27.843 16.176 1.00 85.69 406 GLN A O 1
ATOM 3264 N N . ARG A 1 407 ? -16.262 -28.159 15.957 1.00 88.94 407 ARG A N 1
ATOM 3265 C CA . ARG A 1 407 ? -16.734 -26.907 16.578 1.00 88.94 407 ARG A CA 1
ATOM 3266 C C . ARG A 1 407 ? -17.737 -27.155 17.701 1.00 88.94 407 ARG A C 1
ATOM 3268 O O . ARG A 1 407 ? -18.231 -26.209 18.300 1.00 88.94 407 ARG A O 1
ATOM 3275 N N . ASP A 1 408 ? -18.049 -28.406 17.977 1.00 87.00 408 ASP A N 1
ATOM 3276 C CA . ASP A 1 408 ? -18.781 -28.819 19.155 1.00 87.00 408 ASP A CA 1
ATOM 3277 C C . ASP A 1 408 ? -17.861 -28.760 20.384 1.00 87.00 408 ASP A C 1
ATOM 3279 O O . ASP A 1 408 ? -16.668 -29.060 20.310 1.00 87.00 408 ASP A O 1
ATOM 3283 N N . ARG A 1 409 ? -18.421 -28.328 21.521 1.00 87.06 409 ARG A N 1
ATOM 3284 C CA . ARG A 1 409 ? -17.755 -28.326 22.835 1.00 87.06 409 ARG A CA 1
ATOM 3285 C C . ARG A 1 409 ? -16.355 -27.697 22.824 1.00 87.06 409 ARG A C 1
ATOM 3287 O O . ARG A 1 409 ? -15.387 -28.263 23.336 1.00 87.06 409 ARG A O 1
ATOM 3294 N N . VAL A 1 410 ? -16.227 -26.501 22.255 1.00 88.06 410 VAL A N 1
ATOM 3295 C CA . VAL A 1 410 ? -14.950 -25.781 22.181 1.00 88.06 410 VAL A CA 1
ATOM 3296 C C . VAL A 1 410 ? -14.485 -25.387 23.584 1.00 88.06 410 VAL A C 1
ATOM 3298 O O . VAL A 1 410 ? -15.165 -24.663 24.313 1.00 88.06 410 VAL A O 1
ATOM 3301 N N . THR A 1 411 ? -13.292 -25.849 23.963 1.00 88.81 411 THR A N 1
ATOM 3302 C CA . THR A 1 411 ? -12.700 -25.649 25.295 1.00 88.81 411 THR A CA 1
ATOM 3303 C C . THR A 1 411 ? -11.617 -24.576 25.324 1.00 88.81 411 THR A C 1
ATOM 3305 O O . THR A 1 411 ? -11.301 -24.051 26.394 1.00 88.81 411 THR A O 1
ATOM 3308 N N . ALA A 1 412 ? -11.002 -24.243 24.183 1.00 88.88 412 ALA A N 1
ATOM 3309 C CA . ALA A 1 412 ? -9.996 -23.184 24.127 1.00 88.88 412 ALA A CA 1
ATOM 3310 C C . ALA A 1 412 ? -9.728 -22.634 22.722 1.00 88.88 412 ALA A C 1
ATOM 3312 O O . ALA A 1 412 ? -9.806 -23.343 21.717 1.00 88.88 412 ALA A O 1
ATOM 3313 N N . LEU A 1 413 ? -9.272 -21.381 22.704 1.00 89.38 413 LEU A N 1
ATOM 3314 C CA . LEU A 1 413 ? -8.590 -20.743 21.583 1.00 89.38 413 LEU A CA 1
ATOM 3315 C C . LEU A 1 413 ? -7.116 -20.533 21.897 1.00 89.38 413 LEU A C 1
ATOM 3317 O O . LEU A 1 413 ? -6.768 -20.166 23.018 1.00 89.38 413 LEU A O 1
ATOM 3321 N N . ARG A 1 414 ? -6.248 -20.687 20.896 1.00 90.44 414 ARG A N 1
ATOM 3322 C CA . ARG A 1 414 ? -4.810 -20.450 21.049 1.00 90.44 414 ARG A CA 1
ATOM 3323 C C . ARG A 1 414 ? -4.223 -19.685 19.875 1.00 90.44 414 ARG A C 1
ATOM 3325 O O . ARG A 1 414 ? -4.221 -20.200 18.765 1.00 90.44 414 ARG A O 1
ATOM 3332 N N . PHE A 1 415 ? -3.607 -18.534 20.119 1.00 89.19 415 PHE A N 1
ATOM 3333 C CA . PHE A 1 415 ? -2.663 -17.979 19.146 1.00 89.19 415 PHE A CA 1
ATOM 3334 C C . PHE A 1 415 ? -1.302 -18.631 19.359 1.00 89.19 415 PHE A C 1
ATOM 3336 O O . PHE A 1 415 ? -0.816 -18.687 20.486 1.00 89.19 415 PHE A O 1
ATOM 3343 N N . HIS A 1 416 ? -0.714 -19.173 18.297 1.00 88.25 416 HIS A N 1
ATOM 3344 C CA . HIS A 1 416 ? 0.515 -19.955 18.354 1.00 88.25 416 HIS A CA 1
ATOM 3345 C C . HIS A 1 416 ? 1.515 -19.490 17.294 1.00 88.25 416 HIS A C 1
ATOM 3347 O O . HIS A 1 416 ? 1.196 -19.426 16.106 1.00 88.25 416 HIS A O 1
ATOM 3353 N N . TRP A 1 417 ? 2.742 -19.207 17.720 1.00 84.88 417 TRP A N 1
ATOM 3354 C CA . TRP A 1 417 ? 3.842 -18.780 16.868 1.00 84.88 417 TRP A CA 1
ATOM 3355 C C . TRP A 1 417 ? 4.897 -19.887 16.796 1.00 84.88 417 TRP A C 1
ATOM 3357 O O . TRP A 1 417 ? 5.495 -20.270 17.802 1.00 84.88 417 TRP A O 1
ATOM 3367 N N . PHE A 1 418 ? 5.146 -20.387 15.586 1.00 79.56 418 PHE A N 1
ATOM 3368 C CA . PHE A 1 418 ? 6.125 -21.438 15.319 1.00 79.56 418 PHE A CA 1
ATOM 3369 C C . PHE A 1 418 ? 7.477 -20.812 14.965 1.00 79.56 418 PHE A C 1
ATOM 3371 O O . PHE A 1 418 ? 7.627 -20.207 13.899 1.00 79.56 418 PHE A O 1
ATOM 3378 N N . ALA A 1 419 ? 8.463 -20.954 15.847 1.00 66.06 419 ALA A N 1
ATOM 3379 C CA . ALA A 1 419 ? 9.796 -20.397 15.636 1.00 66.06 419 ALA A CA 1
ATOM 3380 C C . ALA A 1 419 ? 10.577 -21.100 14.512 1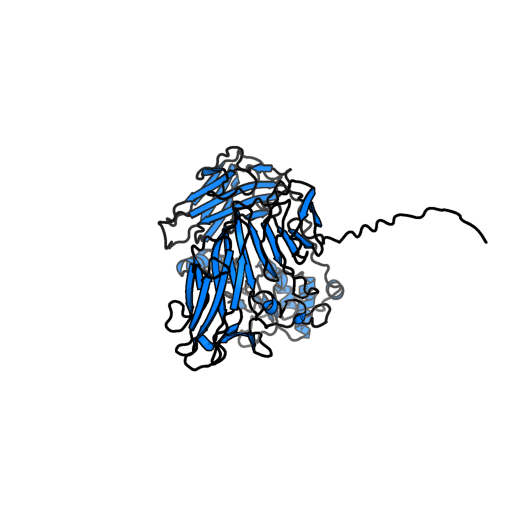.00 66.06 419 ALA A C 1
ATOM 3382 O O . ALA A 1 419 ? 10.364 -22.277 14.207 1.00 66.06 419 ALA A O 1
ATOM 3383 N N . THR A 1 420 ? 11.510 -20.360 13.910 1.00 57.97 420 THR A N 1
ATOM 3384 C CA . THR A 1 420 ? 12.505 -20.882 12.963 1.00 57.97 420 THR A CA 1
ATOM 3385 C C . THR A 1 420 ? 13.833 -21.090 13.704 1.00 57.97 420 THR A C 1
ATOM 3387 O O . THR A 1 420 ? 14.257 -20.176 14.413 1.00 57.97 420 THR A O 1
ATOM 3390 N N . PRO A 1 421 ? 14.533 -22.230 13.547 1.00 50.59 421 PRO A N 1
ATOM 3391 C CA . PRO A 1 421 ? 15.894 -22.374 14.064 1.00 50.59 421 PRO A CA 1
ATOM 3392 C C . PRO A 1 421 ? 16.839 -21.342 13.421 1.00 50.59 421 PRO A C 1
ATOM 3394 O O . PRO A 1 421 ? 16.855 -21.222 12.196 1.00 50.59 421 PRO A O 1
ATOM 3397 N N . GLY A 1 422 ? 17.639 -20.628 14.225 1.00 51.31 422 GLY A N 1
ATOM 3398 C CA . GLY A 1 422 ? 18.681 -19.706 13.734 1.00 51.31 422 GLY A CA 1
ATOM 3399 C C . GLY A 1 422 ? 18.365 -18.206 13.819 1.00 51.31 422 GLY A C 1
ATOM 3400 O O . GLY A 1 422 ? 18.767 -17.450 12.932 1.00 51.31 422 GLY A O 1
ATOM 3401 N N . PHE A 1 423 ? 17.660 -17.757 14.863 1.00 55.09 423 PHE A N 1
ATOM 3402 C CA . PHE A 1 423 ? 17.444 -16.328 15.116 1.00 55.09 423 PHE A CA 1
ATOM 3403 C C . PHE A 1 423 ? 18.771 -15.563 15.223 1.00 55.09 423 PHE A C 1
ATOM 3405 O O . PHE A 1 423 ? 19.624 -15.903 16.035 1.00 55.09 423 PHE A O 1
ATOM 3412 N N . ARG A 1 424 ? 18.939 -14.513 14.406 1.00 46.88 424 ARG A N 1
ATOM 3413 C CA . ARG A 1 424 ? 20.152 -13.671 14.389 1.00 46.88 424 ARG A CA 1
ATOM 3414 C C . ARG A 1 424 ? 20.156 -12.558 15.449 1.00 46.88 424 ARG A C 1
ATOM 3416 O O . ARG A 1 424 ? 21.136 -11.828 15.505 1.00 46.88 424 ARG A O 1
ATOM 3423 N N . ARG A 1 425 ? 19.075 -12.403 16.227 1.00 54.97 425 ARG A N 1
ATOM 3424 C CA . ARG A 1 425 ? 18.902 -11.361 17.263 1.00 54.97 425 ARG A CA 1
ATOM 3425 C C . ARG A 1 425 ? 18.058 -11.862 18.451 1.00 54.97 425 ARG A C 1
ATOM 3427 O O . ARG A 1 425 ? 16.896 -11.471 18.564 1.00 54.97 425 ARG A O 1
ATOM 3434 N N . PRO A 1 426 ? 18.570 -12.790 19.279 1.00 57.16 426 PRO A N 1
ATOM 3435 C CA . PRO A 1 426 ? 17.864 -13.292 20.468 1.00 57.16 426 PRO A CA 1
ATOM 3436 C C . PRO A 1 426 ? 17.508 -12.198 21.495 1.00 57.16 426 PRO A C 1
ATOM 3438 O O . PRO A 1 426 ? 16.631 -12.395 22.331 1.00 57.16 426 PRO A O 1
ATOM 3441 N N . GLU A 1 427 ? 18.165 -11.042 21.419 1.00 62.47 427 GLU A N 1
ATOM 3442 C CA . GLU A 1 427 ? 18.007 -9.901 22.321 1.00 62.47 427 GLU A CA 1
ATOM 3443 C C . GLU A 1 427 ? 16.779 -9.009 22.054 1.00 62.47 427 GLU A C 1
ATOM 3445 O O . GLU A 1 427 ? 16.430 -8.199 22.910 1.00 62.47 427 GLU A O 1
ATOM 3450 N N . GLN A 1 428 ? 16.100 -9.137 20.905 1.00 68.62 428 GLN A N 1
ATOM 3451 C CA . GLN A 1 428 ? 14.920 -8.318 20.586 1.00 68.62 428 GLN A CA 1
ATOM 3452 C C . GLN A 1 428 ? 13.628 -9.138 20.719 1.00 68.62 428 GLN A C 1
ATOM 3454 O O . GLN A 1 428 ? 13.432 -10.088 19.957 1.00 68.62 428 GLN A O 1
ATOM 3459 N N . PRO A 1 429 ? 12.727 -8.805 21.663 1.00 77.06 429 PRO A N 1
ATOM 3460 C CA . PRO A 1 429 ? 11.479 -9.534 21.825 1.00 77.06 429 PRO A CA 1
ATOM 3461 C C . PRO A 1 429 ? 10.557 -9.316 20.624 1.00 77.06 429 PRO A C 1
ATOM 3463 O O . PRO A 1 429 ? 10.522 -8.250 20.014 1.00 77.06 429 PRO A O 1
ATOM 3466 N N . CYS A 1 430 ? 9.772 -10.334 20.295 1.00 82.06 430 CYS A N 1
ATOM 3467 C CA . CYS A 1 430 ? 8.770 -10.233 19.244 1.00 82.06 430 CYS A CA 1
ATOM 3468 C C . CYS A 1 430 ? 7.484 -9.671 19.843 1.00 82.06 430 CYS A C 1
ATOM 3470 O O . CYS A 1 430 ? 7.051 -10.142 20.897 1.00 82.06 430 CYS A O 1
ATOM 3472 N N . GLN A 1 431 ? 6.861 -8.705 19.168 1.00 88.38 431 GLN A N 1
ATOM 3473 C CA . GLN A 1 431 ? 5.647 -8.055 19.660 1.00 88.38 431 GLN A CA 1
ATOM 3474 C C . GLN A 1 431 ? 4.535 -8.082 18.618 1.00 88.38 431 GLN A C 1
ATOM 3476 O O . GLN A 1 431 ? 4.702 -7.591 17.496 1.00 88.38 431 GLN A O 1
ATOM 3481 N N . TYR A 1 432 ? 3.388 -8.625 19.018 1.00 89.62 432 TYR A N 1
ATOM 3482 C CA . TYR A 1 432 ? 2.166 -8.676 18.222 1.00 89.62 432 TYR A CA 1
ATOM 3483 C C . TYR A 1 432 ? 1.020 -8.081 19.026 1.00 89.62 432 TYR A C 1
ATOM 3485 O O . TYR A 1 432 ? 0.894 -8.353 20.218 1.00 89.62 432 TYR A O 1
ATOM 3493 N N . ASP A 1 433 ? 0.181 -7.302 18.360 1.00 89.75 433 ASP A N 1
ATOM 3494 C CA . ASP A 1 433 ? -1.064 -6.811 18.932 1.00 89.75 433 ASP A CA 1
ATOM 3495 C C . ASP A 1 433 ? -2.218 -7.576 18.274 1.00 89.75 433 ASP A C 1
ATOM 3497 O O . ASP A 1 433 ? -2.211 -7.779 17.057 1.00 89.75 433 ASP A O 1
ATOM 3501 N N . ILE A 1 434 ? -3.172 -8.032 19.079 1.00 88.50 434 ILE A N 1
ATOM 3502 C CA . ILE A 1 434 ? -4.351 -8.801 18.675 1.00 88.50 434 ILE A CA 1
ATOM 3503 C C . ILE A 1 434 ? -5.579 -8.068 19.195 1.00 88.50 434 ILE A C 1
ATOM 3505 O O . ILE A 1 434 ? -5.594 -7.634 20.345 1.00 88.50 434 ILE A O 1
ATOM 3509 N N . ASP A 1 435 ? -6.597 -7.947 18.358 1.00 83.19 435 ASP A N 1
ATOM 3510 C CA . ASP A 1 435 ? -7.851 -7.292 18.706 1.00 83.19 435 ASP A CA 1
ATOM 3511 C C . ASP A 1 435 ? -9.034 -8.002 18.023 1.00 83.19 435 ASP A C 1
ATOM 3513 O O . ASP A 1 435 ? -8.849 -8.818 17.116 1.00 83.19 435 ASP A O 1
ATOM 3517 N N . SER A 1 436 ? -10.244 -7.706 18.491 1.00 77.38 436 SER A N 1
ATOM 3518 C CA . SER A 1 436 ? -11.518 -7.958 17.818 1.00 77.38 436 SER A CA 1
ATOM 3519 C C . SER A 1 436 ? -11.719 -9.397 17.353 1.00 77.38 436 SER A C 1
ATOM 3521 O O . SER A 1 436 ? -11.739 -9.676 16.156 1.00 77.38 436 SER A O 1
ATOM 3523 N N . LEU A 1 437 ? -11.896 -10.332 18.282 1.00 82.00 437 LEU A N 1
ATOM 3524 C CA . LEU A 1 437 ? -12.275 -11.693 17.914 1.00 82.00 437 LEU A CA 1
ATOM 3525 C C . LEU A 1 437 ? -13.781 -11.750 17.625 1.00 82.00 437 LEU A C 1
ATOM 3527 O O . LEU A 1 437 ? -14.585 -11.461 18.510 1.00 82.00 437 LEU A O 1
ATOM 3531 N N . ALA A 1 438 ? -14.155 -12.174 16.420 1.00 80.94 438 ALA A N 1
ATOM 3532 C CA . ALA A 1 438 ? -15.542 -12.291 15.989 1.00 80.94 438 ALA A CA 1
ATOM 3533 C C . ALA A 1 438 ? -15.890 -13.718 15.546 1.00 80.94 438 ALA A C 1
ATOM 3535 O O . ALA A 1 438 ? -15.108 -14.382 14.860 1.00 80.94 438 ALA A O 1
ATOM 3536 N N . LEU A 1 439 ? -17.097 -14.161 15.898 1.00 83.88 439 LEU A N 1
ATOM 3537 C CA . LEU A 1 439 ? -17.714 -15.401 15.424 1.00 83.88 439 LEU A CA 1
ATOM 3538 C C . LEU A 1 439 ? -19.052 -15.082 14.764 1.00 83.88 439 LEU A C 1
ATOM 3540 O O . LEU A 1 439 ? -19.855 -14.321 15.313 1.00 83.88 439 LEU A O 1
ATOM 3544 N N . TRP A 1 440 ? -19.303 -15.669 13.595 1.00 83.69 440 TRP A N 1
ATOM 3545 C CA . TRP A 1 440 ? -20.580 -15.498 12.911 1.00 83.69 440 TRP A CA 1
ATOM 3546 C C . TRP A 1 440 ? -20.930 -16.668 12.001 1.00 83.69 440 TRP A C 1
ATOM 3548 O O . TRP A 1 440 ? -20.111 -17.538 11.690 1.00 83.69 440 TRP A O 1
ATOM 3558 N N . HIS A 1 441 ? -22.199 -16.677 11.612 1.00 82.69 441 HIS A N 1
ATOM 3559 C CA . HIS A 1 441 ? -22.691 -17.481 10.516 1.00 82.69 441 HIS A CA 1
ATOM 3560 C C . HIS A 1 441 ? -22.764 -16.597 9.278 1.00 82.69 441 HIS A C 1
ATOM 3562 O O . HIS A 1 441 ? -23.397 -15.544 9.298 1.00 82.69 441 HIS A O 1
ATOM 3568 N N . GLU A 1 442 ? -22.099 -17.005 8.215 1.00 77.44 442 GLU A N 1
ATOM 3569 C CA . GLU A 1 442 ? -22.324 -16.466 6.885 1.00 77.44 442 GLU A CA 1
ATOM 3570 C C . GLU A 1 442 ? -22.997 -17.571 6.087 1.00 77.44 442 GLU A C 1
ATOM 3572 O O . GLU A 1 442 ? -22.414 -18.645 5.942 1.00 77.44 442 GLU A O 1
ATOM 3577 N N . GLU A 1 443 ? -24.215 -17.355 5.592 1.00 71.62 443 GLU A N 1
ATOM 3578 C CA . GLU A 1 443 ? -24.770 -18.283 4.609 1.00 71.62 443 GLU A CA 1
ATOM 3579 C C . GLU A 1 443 ? -23.746 -18.385 3.486 1.00 71.62 443 GLU A C 1
ATOM 3581 O O . GLU A 1 443 ? -23.386 -17.366 2.897 1.00 71.62 443 GLU A O 1
ATOM 3586 N N . ALA A 1 444 ? -23.191 -19.585 3.276 1.00 52.78 444 ALA A N 1
ATOM 3587 C CA . ALA A 1 444 ? -22.143 -19.770 2.288 1.00 52.78 444 ALA A CA 1
ATOM 3588 C C . ALA A 1 444 ? -22.659 -19.144 0.991 1.00 52.78 444 ALA A C 1
ATOM 3590 O O . ALA A 1 444 ? -23.696 -19.613 0.504 1.00 52.78 444 ALA A O 1
ATOM 3591 N N . PRO A 1 445 ? -21.997 -18.102 0.441 1.00 45.69 445 PRO A N 1
ATOM 3592 C CA . PRO A 1 445 ? -22.376 -17.620 -0.869 1.00 45.69 445 PRO A CA 1
ATOM 3593 C C . PRO A 1 445 ? -22.335 -18.860 -1.738 1.00 45.69 445 PRO A C 1
ATOM 3595 O O . PRO A 1 445 ? -21.324 -19.574 -1.727 1.00 45.69 445 PRO A O 1
ATOM 3598 N N . SER A 1 446 ? -23.467 -19.191 -2.367 1.00 41.91 446 SER A N 1
ATOM 3599 C CA . SER A 1 446 ? -23.564 -20.343 -3.253 1.00 41.91 446 SER A CA 1
ATOM 3600 C C . SER A 1 446 ? -22.333 -20.272 -4.133 1.00 41.91 446 SER A C 1
ATOM 3602 O O . SER A 1 446 ? -22.198 -19.295 -4.875 1.00 41.91 446 SER A O 1
ATOM 3604 N N . ARG A 1 447 ? -21.388 -21.205 -3.923 1.00 42.38 447 ARG A N 1
ATOM 3605 C CA . ARG A 1 447 ? -20.083 -21.219 -4.592 1.00 42.38 447 ARG A CA 1
ATOM 3606 C C . ARG A 1 447 ? -20.396 -20.868 -6.037 1.00 42.38 447 ARG A C 1
ATOM 3608 O O . ARG A 1 447 ? -21.212 -21.620 -6.580 1.00 42.38 447 ARG A O 1
ATOM 3615 N N . PRO A 1 448 ? -19.928 -19.721 -6.583 1.00 41.00 448 PRO A N 1
ATOM 3616 C CA . PRO A 1 448 ? -20.443 -19.226 -7.850 1.00 41.00 448 PRO A CA 1
ATOM 3617 C C . PRO A 1 448 ? -20.408 -20.409 -8.789 1.00 41.00 448 PRO A C 1
ATOM 3619 O O . PRO A 1 448 ? -19.353 -21.044 -8.917 1.00 41.00 448 PRO A O 1
ATOM 3622 N N . ALA A 1 449 ? -21.596 -20.812 -9.257 1.00 49.47 449 ALA A N 1
ATOM 3623 C CA . ALA A 1 449 ? -21.714 -21.996 -10.082 1.00 49.47 449 ALA A CA 1
ATOM 3624 C C . ALA A 1 449 ? -20.640 -21.844 -11.151 1.00 49.47 449 ALA A C 1
ATOM 3626 O O . ALA A 1 449 ? -20.504 -20.744 -11.702 1.00 49.47 449 ALA A O 1
ATOM 3627 N N . ALA A 1 450 ? -19.814 -22.882 -11.339 1.00 55.94 450 ALA A N 1
ATOM 3628 C CA . ALA A 1 450 ? -18.783 -22.833 -12.364 1.00 55.94 450 ALA A CA 1
ATOM 3629 C C . ALA A 1 450 ? -19.452 -22.261 -13.619 1.00 55.94 450 ALA A C 1
ATOM 3631 O O . ALA A 1 450 ? -20.555 -22.726 -13.943 1.00 55.94 450 ALA A O 1
ATOM 3632 N N . PRO A 1 451 ? -18.893 -21.191 -14.219 1.00 60.41 451 PRO A N 1
ATOM 3633 C CA . PRO A 1 451 ? -19.568 -20.491 -15.298 1.00 60.41 451 PRO A CA 1
ATOM 3634 C C . PRO A 1 451 ? -20.035 -21.535 -16.311 1.00 60.41 451 PRO A C 1
ATOM 3636 O O . PRO A 1 451 ? -19.277 -22.473 -16.590 1.00 60.41 451 PRO A O 1
ATOM 3639 N N . PRO A 1 452 ? -21.293 -21.452 -16.780 1.00 76.81 452 PRO A N 1
ATOM 3640 C CA . PRO A 1 452 ? -21.843 -22.481 -17.641 1.00 76.81 452 PRO A CA 1
ATOM 3641 C C . PRO A 1 452 ? -20.884 -22.693 -18.809 1.00 76.81 452 PRO A C 1
ATOM 3643 O O . PRO A 1 452 ? -20.398 -21.728 -19.405 1.00 76.81 452 PRO A O 1
ATOM 3646 N N . LEU A 1 453 ? -20.571 -23.960 -19.091 1.00 82.62 453 LEU A N 1
ATOM 3647 C CA . LEU A 1 453 ? -19.666 -24.294 -20.183 1.00 82.62 453 LEU A CA 1
ATOM 3648 C C . LEU A 1 453 ? -20.174 -23.630 -21.469 1.00 82.62 453 LEU A C 1
ATOM 3650 O O . LEU A 1 453 ? -21.387 -23.656 -21.711 1.00 82.62 453 LEU A O 1
ATOM 3654 N N . PRO A 1 454 ? -19.285 -23.074 -22.315 1.00 88.19 454 PRO A N 1
ATOM 3655 C CA . PRO A 1 454 ? -19.683 -22.586 -23.625 1.00 88.19 454 PRO A CA 1
ATOM 3656 C C . PRO A 1 454 ? -20.516 -23.645 -24.342 1.00 88.19 454 PRO A C 1
ATOM 3658 O O . PRO A 1 454 ? -20.186 -24.831 -24.293 1.00 88.19 454 PRO A O 1
ATOM 3661 N N . GLU A 1 455 ? -21.592 -23.234 -25.007 1.00 88.44 455 GLU A N 1
ATOM 3662 C CA . GLU A 1 455 ? -22.602 -24.157 -25.538 1.00 88.44 455 GLU A CA 1
ATOM 3663 C C . GLU A 1 455 ? -22.002 -25.260 -26.426 1.00 88.44 455 GLU A C 1
ATOM 3665 O O . GLU A 1 455 ? -22.401 -26.423 -26.340 1.00 88.44 455 GLU A O 1
ATOM 3670 N N . HIS A 1 456 ? -20.977 -24.923 -27.213 1.00 90.00 456 HIS A N 1
ATOM 3671 C CA . HIS A 1 456 ? -20.265 -25.874 -28.065 1.00 90.00 456 HIS A CA 1
ATOM 3672 C C . HIS A 1 456 ? -19.466 -26.933 -27.285 1.00 90.00 456 HIS A C 1
ATOM 3674 O O . HIS A 1 456 ? -19.278 -28.030 -27.801 1.00 90.00 456 HIS A O 1
ATOM 3680 N N . VAL A 1 457 ? -19.016 -26.637 -26.060 1.00 91.44 457 VAL A N 1
ATOM 3681 C CA . VAL A 1 457 ? -18.369 -27.596 -25.145 1.00 91.44 457 VAL A CA 1
ATOM 3682 C C . VAL A 1 457 ? -19.429 -28.385 -24.384 1.00 91.44 457 VAL A C 1
ATOM 3684 O O . VAL A 1 457 ? -19.350 -29.610 -24.314 1.00 91.44 457 VAL A O 1
ATOM 3687 N N . ALA A 1 458 ? -20.457 -27.709 -23.863 1.00 88.94 458 ALA A N 1
ATOM 3688 C CA . ALA A 1 458 ? -21.545 -28.336 -23.110 1.00 88.94 458 ALA A CA 1
ATOM 3689 C C . ALA A 1 458 ? -22.279 -29.408 -23.933 1.00 88.94 458 ALA A C 1
ATOM 3691 O O . ALA A 1 458 ? -22.590 -30.489 -23.432 1.00 88.94 458 ALA A O 1
ATOM 3692 N N . ARG A 1 459 ? -22.528 -29.121 -25.217 1.00 91.00 459 ARG A N 1
ATOM 3693 C CA . ARG A 1 459 ? -23.198 -30.027 -26.162 1.00 91.00 459 ARG A CA 1
ATOM 3694 C C . ARG A 1 459 ? -22.237 -30.951 -26.909 1.00 91.00 459 ARG A C 1
ATOM 3696 O O . ARG A 1 459 ? -22.690 -31.754 -27.723 1.00 91.00 459 ARG A O 1
ATOM 3703 N N . TYR A 1 460 ? -20.931 -30.853 -26.657 1.00 91.69 460 TYR A N 1
ATOM 3704 C CA . TYR A 1 460 ? -19.947 -31.678 -27.346 1.00 91.69 460 TYR A CA 1
ATOM 3705 C C . TYR A 1 460 ? -20.178 -33.168 -27.060 1.00 91.69 460 TYR A C 1
ATOM 3707 O O . TYR A 1 460 ? -20.442 -33.577 -25.925 1.00 91.69 460 TYR A O 1
ATOM 3715 N N . ARG A 1 461 ? -20.068 -33.986 -28.104 1.00 91.25 461 ARG A N 1
ATOM 3716 C CA . ARG A 1 461 ? -20.087 -35.447 -28.020 1.00 91.25 461 ARG A CA 1
ATOM 3717 C C . ARG A 1 461 ? -18.757 -35.946 -28.538 1.00 91.25 461 ARG A C 1
ATOM 3719 O O . ARG A 1 461 ? -18.390 -35.639 -29.673 1.00 91.25 461 ARG A O 1
ATOM 3726 N N . SER A 1 462 ? -18.022 -36.656 -27.691 1.00 88.75 462 SER A N 1
ATOM 3727 C CA . SER A 1 462 ? -16.716 -37.142 -28.093 1.00 88.75 462 SER A CA 1
ATOM 3728 C C . SER A 1 462 ? -16.876 -38.402 -28.939 1.00 88.75 462 SER A C 1
ATOM 3730 O O . SER A 1 462 ? -17.579 -39.323 -28.524 1.00 88.75 462 SER A O 1
ATOM 3732 N N . PRO A 1 463 ? -16.158 -38.530 -30.068 1.00 88.75 463 PRO A N 1
ATOM 3733 C CA . PRO A 1 463 ? -16.087 -39.796 -30.794 1.00 88.75 463 PRO A CA 1
ATOM 3734 C C . PRO A 1 463 ? -15.331 -40.892 -30.015 1.00 88.75 463 PRO A C 1
ATOM 3736 O O . PRO A 1 463 ? -15.231 -42.018 -30.492 1.00 88.75 463 PRO A O 1
ATOM 3739 N N . TYR A 1 464 ? -14.781 -40.577 -28.836 1.00 87.81 464 TYR A N 1
ATOM 3740 C CA . TYR A 1 464 ? -14.039 -41.500 -27.976 1.00 87.81 464 TYR A CA 1
ATOM 3741 C C . TYR A 1 464 ? -14.769 -41.841 -26.669 1.00 87.81 464 TYR A C 1
ATOM 3743 O O . TYR A 1 464 ? -14.160 -42.466 -25.804 1.00 87.81 464 TYR A O 1
ATOM 3751 N N . ASP A 1 465 ? -16.034 -41.443 -26.489 1.00 81.88 465 ASP A N 1
ATOM 3752 C CA . ASP A 1 465 ? -16.767 -41.698 -25.234 1.00 81.88 465 ASP A CA 1
ATOM 3753 C C . ASP A 1 465 ? -16.955 -43.196 -24.941 1.00 81.88 465 ASP A C 1
ATOM 3755 O O . ASP A 1 465 ? -16.937 -43.603 -23.782 1.00 81.88 465 ASP A O 1
ATOM 3759 N N . GLU A 1 466 ? -17.037 -44.027 -25.980 1.00 84.50 466 GLU A N 1
ATOM 3760 C CA . GLU A 1 466 ? -17.158 -45.488 -25.861 1.00 84.50 466 GLU A CA 1
ATOM 3761 C C . GLU A 1 466 ? -15.805 -46.217 -25.949 1.00 84.50 466 GLU A C 1
ATOM 3763 O O . GLU A 1 466 ? -15.732 -47.445 -25.894 1.00 84.50 466 GLU A O 1
ATOM 3768 N N . VAL A 1 467 ? -14.696 -45.482 -26.089 1.00 85.00 467 VAL A N 1
ATOM 3769 C CA . VAL A 1 467 ? -13.373 -46.091 -26.248 1.00 85.00 467 VAL A CA 1
ATOM 3770 C C . VAL A 1 467 ? -12.795 -46.429 -24.884 1.00 85.00 467 VAL A C 1
ATOM 3772 O O . VAL A 1 467 ? -12.297 -45.569 -24.160 1.00 85.00 467 VAL A O 1
ATOM 3775 N N . THR A 1 468 ? -12.785 -47.718 -24.555 1.00 80.94 468 THR A N 1
ATOM 3776 C CA . THR A 1 468 ? -12.059 -48.210 -23.383 1.00 80.94 468 THR A CA 1
ATOM 3777 C C . THR A 1 468 ? -10.546 -48.104 -23.618 1.00 80.94 468 THR A C 1
ATOM 3779 O O . THR A 1 468 ? -10.040 -48.636 -24.617 1.00 80.94 468 THR A O 1
ATOM 3782 N N . PRO A 1 469 ? -9.787 -47.459 -22.712 1.00 81.06 469 PRO A N 1
ATOM 3783 C CA . PRO A 1 469 ? -8.333 -47.457 -22.764 1.00 81.06 469 PRO A CA 1
ATOM 3784 C C . PRO A 1 469 ? -7.778 -48.881 -22.832 1.00 81.06 469 PRO A C 1
ATOM 3786 O O . PRO A 1 469 ? -7.977 -49.687 -21.925 1.00 81.06 469 PRO A O 1
ATOM 3789 N N . LYS A 1 470 ? -7.060 -49.211 -23.909 1.00 76.19 470 LYS A N 1
ATOM 3790 C CA . LYS A 1 470 ? -6.352 -50.494 -23.981 1.00 76.19 470 LYS A CA 1
ATOM 3791 C C . LYS A 1 470 ? -5.149 -50.443 -23.046 1.00 76.19 470 LYS A C 1
ATOM 3793 O O . LYS A 1 470 ? -4.376 -49.485 -23.108 1.00 76.19 470 LYS A O 1
ATOM 3798 N N . ALA A 1 471 ? -4.958 -51.492 -22.250 1.00 76.56 471 ALA A N 1
ATOM 3799 C CA . ALA A 1 471 ? -3.694 -51.715 -21.565 1.00 76.56 471 ALA A CA 1
ATOM 3800 C C . ALA A 1 471 ? -2.573 -51.796 -22.612 1.00 76.56 471 ALA A C 1
ATOM 3802 O O . ALA A 1 471 ? -2.693 -52.486 -23.628 1.00 76.56 471 ALA A O 1
ATOM 3803 N N . ARG A 1 472 ? -1.505 -51.034 -22.397 1.00 79.25 472 ARG A N 1
ATOM 3804 C CA . ARG A 1 472 ? -0.329 -50.977 -23.268 1.00 79.25 472 ARG A CA 1
ATOM 3805 C C . ARG A 1 472 ? 0.905 -50.883 -22.378 1.00 79.25 472 ARG A C 1
ATOM 3807 O O . ARG A 1 472 ? 0.813 -50.279 -21.312 1.00 79.25 472 ARG A O 1
ATOM 3814 N N . PRO A 1 473 ? 2.052 -51.442 -22.791 1.00 75.62 473 PRO A N 1
ATOM 3815 C CA . PRO A 1 473 ? 3.293 -51.204 -22.073 1.00 75.62 473 PRO A CA 1
ATOM 3816 C C . PRO A 1 473 ? 3.634 -49.711 -22.116 1.00 75.62 473 PRO A C 1
ATOM 3818 O O . PRO A 1 473 ? 3.424 -49.056 -23.140 1.00 75.62 473 PRO A O 1
ATOM 3821 N N . VAL A 1 474 ? 4.180 -49.186 -21.019 1.00 68.50 474 VAL A N 1
ATOM 3822 C CA . VAL A 1 474 ? 4.747 -47.832 -20.968 1.00 68.50 474 VAL A CA 1
ATOM 3823 C C . VAL A 1 474 ? 5.958 -47.811 -21.912 1.00 68.50 474 VAL A C 1
ATOM 3825 O O . VAL A 1 474 ? 6.943 -48.503 -21.643 1.00 68.50 474 VAL A O 1
ATOM 3828 N N . PRO A 1 475 ? 5.926 -47.090 -23.047 1.00 68.19 475 PRO A N 1
ATOM 3829 C CA . PRO A 1 475 ? 7.073 -47.068 -23.941 1.00 68.19 475 PRO A CA 1
ATOM 3830 C C . PRO A 1 475 ? 8.189 -46.192 -23.349 1.00 68.19 475 PRO A C 1
ATOM 3832 O O . PRO A 1 475 ? 7.890 -45.230 -22.637 1.00 68.19 475 PRO A O 1
ATOM 3835 N N . PRO A 1 476 ? 9.467 -46.464 -23.673 1.00 72.69 476 PRO A N 1
ATOM 3836 C CA . PRO A 1 476 ? 10.584 -45.652 -23.200 1.00 72.69 476 PRO A CA 1
ATOM 3837 C C . PRO A 1 476 ? 10.404 -44.178 -23.577 1.00 72.69 476 PRO A C 1
ATOM 3839 O O . PRO A 1 476 ? 10.044 -43.876 -24.719 1.00 72.69 476 PRO A O 1
ATOM 3842 N N . ILE A 1 477 ? 10.694 -43.262 -22.646 1.00 69.44 477 ILE A N 1
ATOM 3843 C CA . ILE A 1 477 ? 10.538 -41.813 -22.860 1.00 69.44 477 ILE A CA 1
ATOM 3844 C C . ILE A 1 477 ? 11.357 -41.314 -24.062 1.00 69.44 477 ILE A C 1
ATOM 3846 O O . ILE A 1 477 ? 10.930 -40.406 -24.755 1.00 69.44 477 ILE A O 1
ATOM 3850 N N . GLN A 1 478 ? 12.473 -41.973 -24.389 1.00 78.12 478 GLN A N 1
ATOM 3851 C CA . GLN A 1 478 ? 13.336 -41.650 -25.532 1.00 78.12 478 GLN A CA 1
ATOM 3852 C C . GLN A 1 478 ? 12.666 -41.896 -26.893 1.00 78.12 478 GLN A C 1
ATOM 3854 O O . GLN A 1 478 ? 13.120 -41.376 -27.907 1.00 78.12 478 GLN A O 1
ATOM 3859 N N . ARG A 1 479 ? 11.601 -42.707 -26.939 1.00 77.88 479 ARG A N 1
ATOM 3860 C CA . ARG A 1 479 ? 10.833 -43.001 -28.162 1.00 77.88 479 ARG A CA 1
ATOM 3861 C C . ARG A 1 479 ? 9.623 -42.083 -28.323 1.00 77.88 479 ARG A C 1
ATOM 3863 O O . ARG A 1 479 ? 8.720 -42.379 -29.104 1.00 77.88 479 ARG A O 1
ATOM 3870 N N . TRP A 1 480 ? 9.563 -41.012 -27.540 1.00 76.94 480 TRP A N 1
ATOM 3871 C CA . TRP A 1 480 ? 8.416 -40.131 -27.464 1.00 76.94 480 TRP A CA 1
ATOM 3872 C C . TRP A 1 480 ? 8.859 -38.684 -27.260 1.00 76.94 480 TRP A C 1
ATOM 3874 O O . TRP A 1 480 ? 9.685 -38.393 -26.403 1.00 76.94 480 TRP A O 1
ATOM 3884 N N . PHE A 1 481 ? 8.276 -37.773 -28.035 1.00 84.62 481 PHE A N 1
ATOM 3885 C CA . PHE A 1 481 ? 8.449 -36.339 -27.839 1.00 84.62 481 PHE A CA 1
ATOM 3886 C C . PHE A 1 481 ? 7.129 -35.751 -27.317 1.00 84.62 481 PHE A C 1
ATOM 3888 O O . PHE A 1 481 ? 6.108 -35.884 -28.010 1.00 84.62 481 PHE A O 1
ATOM 3895 N N . PRO A 1 482 ? 7.107 -35.163 -26.104 1.00 88.56 482 PRO A N 1
ATOM 3896 C CA . PRO A 1 482 ? 5.903 -34.553 -25.562 1.00 88.56 482 PRO A CA 1
ATOM 3897 C C . PRO A 1 482 ? 5.568 -33.287 -26.350 1.00 88.56 482 PRO A C 1
ATOM 3899 O O . PRO A 1 482 ? 6.331 -32.326 -26.357 1.00 88.56 482 PRO A O 1
ATOM 3902 N N . MET A 1 483 ? 4.402 -33.276 -26.988 1.00 92.69 483 MET A N 1
ATOM 3903 C CA . MET A 1 483 ? 3.824 -32.080 -27.594 1.00 92.69 483 MET A CA 1
ATOM 3904 C C . MET A 1 483 ? 2.458 -31.823 -26.983 1.00 92.69 483 MET A C 1
ATOM 3906 O O . MET A 1 483 ? 1.559 -32.660 -27.082 1.00 92.69 483 MET A O 1
ATOM 3910 N N . GLY A 1 484 ? 2.283 -30.656 -26.384 1.00 93.75 484 GLY A N 1
ATOM 3911 C CA . GLY A 1 484 ? 0.994 -30.231 -25.874 1.00 93.75 484 GLY A CA 1
ATOM 3912 C C . GLY A 1 484 ? 1.135 -29.090 -24.890 1.00 93.75 484 GLY A C 1
ATOM 3913 O O . GLY A 1 484 ? 1.937 -28.187 -25.115 1.00 93.75 484 GLY A O 1
ATOM 3914 N N . ILE A 1 485 ? 0.322 -29.108 -23.841 1.00 93.94 485 ILE A N 1
ATOM 3915 C CA . ILE A 1 485 ? 0.066 -27.927 -23.013 1.00 93.94 485 ILE A CA 1
ATOM 3916 C C . ILE A 1 485 ? 0.456 -28.144 -21.554 1.00 93.94 485 ILE A C 1
ATOM 3918 O O . ILE A 1 485 ? 0.443 -29.270 -21.057 1.00 93.94 485 ILE A O 1
ATOM 3922 N N . TYR A 1 486 ? 0.749 -27.042 -20.873 1.00 90.88 486 TYR A N 1
ATOM 3923 C CA . TYR A 1 486 ? 0.765 -26.943 -19.418 1.00 90.88 486 TYR A CA 1
ATOM 3924 C C . TYR A 1 486 ? -0.608 -26.453 -18.956 1.00 90.88 486 TYR A C 1
ATOM 3926 O O . TYR A 1 486 ? -1.048 -25.394 -19.404 1.00 90.88 486 TYR A O 1
ATOM 3934 N N . ASP A 1 487 ? -1.308 -27.217 -18.116 1.00 88.44 487 ASP A N 1
ATOM 3935 C CA . ASP A 1 487 ? -2.679 -26.881 -17.716 1.00 88.44 487 ASP A CA 1
ATOM 3936 C C . ASP A 1 487 ? -3.054 -27.430 -16.332 1.00 88.44 487 ASP A C 1
ATOM 3938 O O . ASP A 1 487 ? -2.675 -28.542 -15.952 1.00 88.44 487 ASP A O 1
ATOM 3942 N N . GLY A 1 488 ? -3.899 -26.684 -15.616 1.00 86.56 488 GLY A N 1
ATOM 3943 C CA . GLY A 1 488 ? -4.548 -27.106 -14.368 1.00 86.56 488 GLY A CA 1
ATOM 3944 C C . GLY A 1 488 ? -5.702 -28.086 -14.603 1.00 86.56 488 GLY A C 1
ATOM 3945 O O . GLY A 1 488 ? -6.769 -27.956 -13.998 1.00 86.56 488 GLY A O 1
ATOM 3946 N N . ILE A 1 489 ? -5.506 -29.044 -15.511 1.00 89.50 489 ILE A N 1
ATOM 3947 C CA . ILE A 1 489 ? -6.534 -29.910 -16.108 1.00 89.50 489 ILE A CA 1
ATOM 3948 C C . ILE A 1 489 ? -7.368 -30.672 -15.067 1.00 89.50 489 ILE A C 1
ATOM 3950 O O . ILE A 1 489 ? -8.559 -30.903 -15.264 1.00 89.50 489 ILE A O 1
ATOM 3954 N N . CYS A 1 490 ? -6.778 -31.001 -13.916 1.00 86.50 490 CYS A N 1
ATOM 3955 C CA . CYS A 1 490 ? -7.450 -31.680 -12.808 1.00 86.50 490 CYS A CA 1
ATOM 3956 C C . CYS A 1 490 ? -8.616 -30.882 -12.200 1.00 86.50 490 CYS A C 1
ATOM 3958 O O . CYS A 1 490 ? -9.526 -31.483 -11.629 1.00 86.50 490 CYS A O 1
ATOM 3960 N N . SER A 1 491 ? -8.620 -29.554 -12.351 1.00 83.50 491 SER A N 1
ATOM 3961 C CA . SER A 1 491 ? -9.692 -28.681 -11.854 1.00 83.50 491 SER A CA 1
ATOM 3962 C C . SER A 1 491 ? -10.888 -28.567 -12.808 1.00 83.50 491 SER A C 1
ATOM 3964 O O . SER A 1 491 ? -11.939 -28.061 -12.413 1.00 83.50 491 SER A O 1
ATOM 3966 N N . ARG A 1 492 ? -10.751 -29.049 -14.051 1.00 88.56 492 ARG A N 1
ATOM 3967 C CA . ARG A 1 492 ? -11.790 -28.965 -15.082 1.00 88.56 492 ARG A CA 1
ATOM 3968 C C . ARG A 1 492 ? -12.812 -30.095 -14.970 1.00 88.56 492 ARG A C 1
ATOM 3970 O O . ARG A 1 492 ? -12.514 -31.192 -14.479 1.00 88.56 492 ARG A O 1
ATOM 3977 N N . SER A 1 493 ? -14.018 -29.840 -15.471 1.00 90.25 493 SER A N 1
ATOM 3978 C CA . SER A 1 493 ? -15.068 -30.857 -15.585 1.00 90.25 493 SER A CA 1
ATOM 3979 C C . SER A 1 493 ? -14.688 -31.958 -16.586 1.00 90.25 493 SER A C 1
ATOM 3981 O O . SER A 1 493 ? -13.900 -31.736 -17.505 1.00 90.25 493 SER A O 1
ATOM 3983 N N . ASP A 1 494 ? -15.279 -33.153 -16.458 1.00 92.19 494 ASP A N 1
ATOM 3984 C CA . ASP A 1 494 ? -15.067 -34.245 -17.425 1.00 92.19 494 ASP A CA 1
ATOM 3985 C C . ASP A 1 494 ? -15.398 -33.811 -18.859 1.00 92.19 494 ASP A C 1
ATOM 3987 O O . ASP A 1 494 ? -14.710 -34.192 -19.804 1.00 92.19 494 ASP A O 1
ATOM 3991 N N . GLN A 1 495 ? -16.443 -32.995 -19.022 1.00 92.56 495 GLN A N 1
ATOM 3992 C CA . GLN A 1 495 ? -16.902 -32.516 -20.322 1.00 92.56 495 GLN A CA 1
ATOM 3993 C C . GLN A 1 495 ? -15.865 -31.612 -21.003 1.00 92.56 495 GLN A C 1
ATOM 3995 O O . GLN A 1 495 ? -15.593 -31.776 -22.193 1.00 92.56 495 GLN A O 1
ATOM 4000 N N . GLU A 1 496 ? -15.243 -30.703 -20.251 1.00 92.75 496 GLU A N 1
ATOM 4001 C CA . GLU A 1 496 ? -14.138 -29.883 -20.757 1.00 92.75 496 GLU A CA 1
ATOM 4002 C C . GLU A 1 496 ? -12.926 -30.735 -21.115 1.00 92.75 496 GLU A C 1
ATOM 4004 O O . GLU A 1 496 ? -12.347 -30.544 -22.183 1.00 92.75 496 GLU A O 1
ATOM 4009 N N . CYS A 1 497 ? -12.567 -31.698 -20.260 1.00 94.19 497 CYS A N 1
ATOM 4010 C CA . CYS A 1 497 ? -11.453 -32.604 -20.520 1.00 94.19 497 CYS A CA 1
ATOM 4011 C C . CYS A 1 497 ? -11.674 -33.409 -21.807 1.00 94.19 497 CYS A C 1
ATOM 4013 O O . CYS A 1 497 ? -10.766 -33.495 -22.631 1.00 94.19 497 CYS A O 1
ATOM 4015 N N . ARG A 1 498 ? -12.882 -33.951 -22.028 1.00 94.19 498 ARG A N 1
ATOM 4016 C CA . ARG A 1 498 ? -13.238 -34.665 -23.268 1.00 94.19 498 ARG A CA 1
ATOM 4017 C C . ARG A 1 498 ? -13.029 -33.789 -24.497 1.00 94.19 498 ARG A C 1
ATOM 4019 O O . ARG A 1 498 ? -12.331 -34.198 -25.423 1.00 94.19 498 ARG A O 1
ATOM 4026 N N . TRP A 1 499 ? -13.619 -32.594 -24.490 1.00 94.94 499 TRP A N 1
ATOM 4027 C CA . TRP A 1 499 ? -13.510 -31.660 -25.606 1.00 94.94 499 TRP A CA 1
ATOM 4028 C C . TRP A 1 499 ? -12.051 -31.285 -25.872 1.00 94.94 499 TRP A C 1
ATOM 4030 O O . TRP A 1 499 ? -11.581 -31.417 -27.002 1.00 94.94 499 TRP A O 1
ATOM 4040 N N . LEU A 1 500 ? -11.318 -30.887 -24.830 1.00 95.44 500 LEU A N 1
ATOM 4041 C CA . LEU A 1 500 ? -9.930 -30.449 -24.934 1.00 95.44 500 LEU A CA 1
ATOM 4042 C C . LEU A 1 500 ? -9.020 -31.558 -25.461 1.00 95.44 500 LEU A C 1
ATOM 4044 O O . LEU A 1 500 ? -8.246 -31.325 -26.386 1.00 95.44 500 LEU A O 1
ATOM 4048 N N . PHE A 1 501 ? -9.127 -32.769 -24.917 1.00 96.06 501 PHE A N 1
ATOM 4049 C CA . PHE A 1 501 ? -8.316 -33.897 -25.360 1.00 96.06 501 PHE A CA 1
ATOM 4050 C C . PHE A 1 501 ? -8.609 -34.283 -26.819 1.00 96.06 501 PHE A C 1
ATOM 4052 O O . PHE A 1 501 ? -7.691 -34.631 -27.563 1.00 96.06 501 PHE A O 1
ATOM 4059 N N . ASP A 1 502 ? -9.850 -34.157 -27.284 1.00 95.38 502 ASP A N 1
ATOM 4060 C CA . ASP A 1 502 ? -10.162 -34.380 -28.699 1.00 95.38 502 ASP A CA 1
ATOM 4061 C C . ASP A 1 502 ? -9.587 -33.290 -29.601 1.00 95.38 502 ASP A C 1
ATOM 4063 O O . ASP A 1 502 ? -9.068 -33.591 -30.680 1.00 95.38 502 ASP A O 1
ATOM 4067 N N . GLN A 1 503 ? -9.607 -32.032 -29.147 1.00 95.56 503 GLN A N 1
ATOM 4068 C CA . GLN A 1 503 ? -8.944 -30.941 -29.861 1.00 95.56 503 GLN A CA 1
ATOM 4069 C C . GLN A 1 503 ? -7.435 -31.158 -29.932 1.00 95.56 503 GLN A C 1
ATOM 4071 O O . GLN A 1 503 ? -6.851 -31.035 -31.005 1.00 95.56 503 GLN A O 1
ATOM 4076 N N . MET A 1 504 ? -6.813 -31.542 -28.821 1.00 96.38 504 MET A N 1
ATOM 4077 C CA . MET A 1 504 ? -5.395 -31.882 -28.770 1.00 96.38 504 MET A CA 1
ATOM 4078 C C . MET A 1 504 ? -5.054 -32.988 -29.766 1.00 96.38 504 MET A C 1
ATOM 4080 O O . MET A 1 504 ? -4.122 -32.838 -30.551 1.00 96.38 504 MET A O 1
ATOM 4084 N N . LYS A 1 505 ? -5.849 -34.061 -29.800 1.00 93.00 505 LYS A N 1
ATOM 4085 C CA . LYS A 1 505 ? -5.647 -35.157 -30.749 1.00 93.00 505 LYS A CA 1
ATOM 4086 C C . LYS A 1 505 ? -5.776 -34.698 -32.201 1.00 93.00 505 LYS A C 1
ATOM 4088 O O . LYS A 1 505 ? -4.948 -35.072 -33.029 1.00 93.00 505 LYS A O 1
ATOM 4093 N N . ARG A 1 506 ? -6.777 -33.864 -32.509 1.00 94.06 506 ARG A N 1
ATOM 4094 C CA . ARG A 1 506 ? -6.950 -33.243 -33.835 1.00 94.06 506 ARG A CA 1
ATOM 4095 C C . ARG A 1 506 ? -5.744 -32.387 -34.229 1.00 94.06 506 ARG A C 1
ATOM 4097 O O . ARG A 1 506 ? -5.389 -32.347 -35.398 1.00 94.06 506 ARG A O 1
ATOM 4104 N N . LEU A 1 507 ? -5.116 -31.732 -33.257 1.00 95.38 507 LEU A N 1
ATOM 4105 C CA . LEU A 1 507 ? -3.923 -30.901 -33.431 1.00 95.38 507 LEU A CA 1
ATOM 4106 C C . LEU A 1 507 ? -2.610 -31.688 -33.287 1.00 95.38 507 LEU A C 1
ATOM 4108 O O . LEU A 1 507 ? -1.549 -31.086 -33.150 1.00 95.38 507 LEU A O 1
ATOM 4112 N N . HIS A 1 508 ? -2.665 -33.024 -33.305 1.00 92.69 508 HIS A N 1
ATOM 4113 C CA . HIS A 1 508 ? -1.505 -33.911 -33.177 1.00 92.69 508 HIS A CA 1
ATOM 4114 C C . HIS A 1 508 ? -0.688 -33.718 -31.884 1.00 92.69 508 HIS A C 1
ATOM 4116 O O . HIS A 1 508 ? 0.483 -34.091 -31.816 1.00 92.69 508 HIS A O 1
ATOM 4122 N N . MET A 1 509 ? -1.311 -33.181 -30.834 1.00 95.38 509 MET A N 1
ATOM 4123 C CA . MET A 1 509 ? -0.748 -33.126 -29.487 1.00 95.38 509 MET A CA 1
ATOM 4124 C C . MET A 1 509 ? -0.954 -34.464 -28.769 1.00 95.38 509 MET A C 1
ATOM 4126 O O . MET A 1 509 ? -1.932 -35.179 -28.998 1.00 95.38 509 MET A O 1
ATOM 4130 N N . ASN A 1 510 ? -0.022 -34.807 -27.886 1.00 92.31 510 ASN A N 1
ATOM 4131 C CA . ASN A 1 510 ? 0.056 -36.114 -27.238 1.00 92.31 510 ASN A CA 1
ATOM 4132 C C . ASN A 1 510 ? 0.382 -36.048 -25.732 1.00 92.31 510 ASN A C 1
ATOM 4134 O O . ASN A 1 510 ? 0.488 -37.102 -25.101 1.00 92.31 510 ASN A O 1
ATOM 4138 N N . ALA A 1 511 ? 0.544 -34.851 -25.156 1.00 94.50 511 ALA A N 1
ATOM 4139 C CA . ALA A 1 511 ? 0.961 -34.667 -23.768 1.00 94.50 511 ALA A CA 1
ATOM 4140 C C . ALA A 1 511 ? 0.227 -33.511 -23.072 1.00 94.50 511 ALA A C 1
ATOM 4142 O O . ALA A 1 511 ? 0.039 -32.453 -23.665 1.00 94.50 511 ALA A O 1
ATOM 4143 N N . VAL A 1 512 ? -0.106 -33.672 -21.793 1.00 95.31 512 VAL A N 1
ATOM 4144 C CA . VAL A 1 512 ? -0.448 -32.565 -20.889 1.00 95.31 512 VAL A CA 1
ATOM 4145 C C . VAL A 1 512 ? 0.497 -32.593 -19.703 1.00 95.31 512 VAL A C 1
ATOM 4147 O O . VAL A 1 512 ? 0.619 -33.613 -19.027 1.00 95.31 512 VAL A O 1
ATOM 4150 N N . TYR A 1 513 ? 1.139 -31.466 -19.430 1.00 92.38 513 TYR A N 1
ATOM 4151 C CA . TYR A 1 513 ? 1.777 -31.225 -18.149 1.00 92.38 513 TYR A CA 1
ATOM 4152 C C . TYR A 1 513 ? 0.707 -30.749 -17.161 1.00 92.38 513 TYR A C 1
ATOM 4154 O O . TYR A 1 513 ? 0.118 -29.682 -17.333 1.00 92.38 513 TYR A O 1
ATOM 4162 N N . VAL A 1 514 ? 0.419 -31.577 -16.160 1.00 90.06 514 VAL A N 1
ATOM 4163 C CA . VAL A 1 514 ? -0.639 -31.365 -15.171 1.00 90.06 514 VAL A CA 1
ATOM 4164 C C . VAL A 1 514 ? -0.080 -30.570 -14.006 1.00 90.06 514 VAL A C 1
ATOM 4166 O O . VAL A 1 514 ? 0.673 -31.122 -13.197 1.00 90.06 514 VAL A O 1
ATOM 4169 N N . SER A 1 515 ? -0.493 -29.311 -13.893 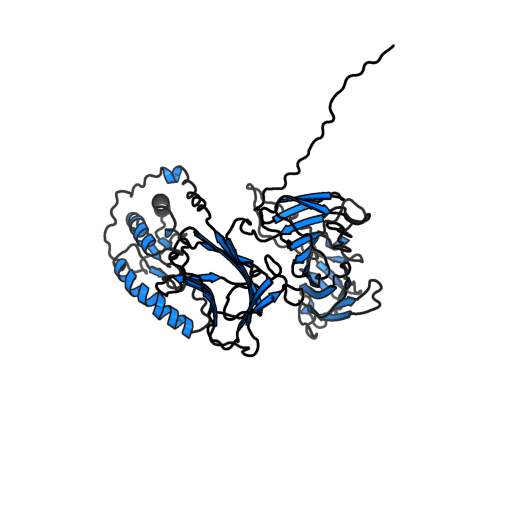1.00 83.31 515 SER A N 1
ATOM 4170 C CA . SER A 1 515 ? -0.099 -28.448 -12.785 1.00 83.31 515 SER A CA 1
ATOM 4171 C C . SER A 1 515 ? -1.115 -28.462 -11.652 1.00 83.31 515 SER A C 1
ATOM 4173 O O . SER A 1 515 ? -2.326 -28.500 -11.876 1.00 83.31 515 SER A O 1
ATOM 4175 N N . ASN A 1 516 ? -0.620 -28.453 -10.410 1.00 75.38 516 ASN A N 1
ATOM 4176 C CA . ASN A 1 516 ? -1.431 -28.333 -9.191 1.00 75.38 516 ASN A CA 1
ATOM 4177 C C . ASN A 1 516 ? -2.615 -29.322 -9.068 1.00 75.38 516 ASN A C 1
ATOM 4179 O O . ASN A 1 516 ? -3.602 -29.023 -8.396 1.00 75.38 516 ASN A O 1
ATOM 4183 N N . GLY A 1 517 ? -2.537 -30.497 -9.698 1.00 77.12 517 GLY A N 1
ATOM 4184 C CA . GLY A 1 517 ? -3.591 -31.515 -9.638 1.00 77.12 517 GLY A CA 1
ATOM 4185 C C . GLY A 1 517 ? -3.504 -32.376 -8.382 1.00 77.12 517 GLY A C 1
ATOM 4186 O O . GLY A 1 517 ? -2.401 -32.693 -7.937 1.00 77.12 517 GLY A O 1
ATOM 4187 N N . ARG A 1 518 ? -4.647 -32.748 -7.791 1.00 80.81 518 ARG A N 1
ATOM 4188 C CA . ARG A 1 518 ? -4.708 -33.750 -6.712 1.00 80.81 518 ARG A CA 1
ATOM 4189 C C . ARG A 1 518 ? -4.688 -35.167 -7.279 1.00 80.81 518 ARG A C 1
ATOM 4191 O O . ARG A 1 518 ? -4.987 -35.387 -8.453 1.00 80.81 518 ARG A O 1
ATOM 4198 N N . VAL A 1 519 ? -4.378 -36.138 -6.423 1.00 82.12 519 VAL A N 1
ATOM 4199 C CA . VAL A 1 519 ? -4.272 -37.553 -6.811 1.00 82.12 519 VAL A CA 1
ATOM 4200 C C . VAL A 1 519 ? -5.616 -38.098 -7.275 1.00 82.12 519 VAL A C 1
ATOM 4202 O O . VAL A 1 519 ? -5.693 -38.741 -8.314 1.00 82.12 519 VAL A O 1
ATOM 4205 N N . GLU A 1 520 ? -6.682 -37.790 -6.546 1.00 84.38 520 GLU A N 1
ATOM 4206 C CA . GLU A 1 520 ? -8.043 -38.244 -6.840 1.00 84.38 520 GLU A CA 1
ATOM 4207 C C . GLU A 1 520 ? -8.539 -37.664 -8.172 1.00 84.38 520 GLU A C 1
ATOM 4209 O O . GLU A 1 520 ? -9.246 -38.308 -8.946 1.00 84.38 520 GLU A O 1
ATOM 4214 N N . GLU A 1 521 ? -8.122 -36.437 -8.477 1.00 87.31 521 GLU A N 1
ATOM 4215 C CA . GLU A 1 521 ? -8.435 -35.782 -9.742 1.00 87.31 521 GLU A CA 1
ATOM 4216 C C . GLU A 1 521 ? -7.637 -36.401 -10.893 1.00 87.31 521 GLU A C 1
ATOM 4218 O O . GLU A 1 521 ? -8.191 -36.584 -11.975 1.00 87.31 521 GLU A O 1
ATOM 4223 N N . LEU A 1 522 ? -6.375 -36.785 -10.656 1.00 89.25 522 LEU A N 1
ATOM 4224 C CA . LEU A 1 522 ? -5.577 -37.543 -11.619 1.00 89.25 522 LEU A CA 1
ATOM 4225 C C . LEU A 1 522 ? -6.227 -38.897 -11.936 1.00 89.25 522 LEU A C 1
ATOM 4227 O O . LEU A 1 522 ? -6.343 -39.245 -13.111 1.00 89.25 522 LEU A O 1
ATOM 4231 N N . GLU A 1 523 ? -6.685 -39.638 -10.918 1.00 89.44 523 GLU A N 1
ATOM 4232 C CA . GLU A 1 523 ? -7.410 -40.909 -11.092 1.00 89.44 523 GLU A CA 1
ATOM 4233 C C . GLU A 1 523 ? -8.634 -40.732 -12.003 1.00 89.44 523 GLU A C 1
ATOM 4235 O O . GLU A 1 523 ? -8.867 -41.566 -12.882 1.00 89.44 523 GLU A O 1
ATOM 4240 N N . ARG A 1 524 ? -9.360 -39.616 -11.849 1.00 91.75 524 ARG A N 1
ATOM 4241 C CA . ARG A 1 524 ? -10.526 -39.264 -12.670 1.00 91.75 524 ARG A CA 1
ATOM 4242 C C . ARG A 1 524 ? -10.168 -38.949 -14.125 1.00 91.75 524 ARG A C 1
ATOM 4244 O O . ARG A 1 524 ? -10.828 -39.451 -15.031 1.00 91.75 524 ARG A O 1
ATOM 4251 N N . ILE A 1 525 ? -9.160 -38.110 -14.377 1.00 93.44 525 ILE A N 1
ATOM 4252 C CA . ILE A 1 525 ? -8.883 -37.617 -15.742 1.00 93.44 525 ILE A CA 1
ATOM 4253 C C . ILE A 1 525 ? -8.021 -38.568 -16.578 1.00 93.44 525 ILE A C 1
ATOM 4255 O O . ILE A 1 525 ? -8.079 -38.531 -17.808 1.00 93.44 525 ILE A O 1
ATOM 4259 N N . LEU A 1 526 ? -7.219 -39.421 -15.939 1.00 92.81 526 LEU A N 1
ATOM 4260 C CA . LEU A 1 526 ? -6.264 -40.288 -16.626 1.00 92.81 526 LEU A CA 1
ATOM 4261 C C . LEU A 1 526 ? -6.933 -41.257 -17.625 1.00 92.81 526 LEU A C 1
ATOM 4263 O O . LEU A 1 526 ? -6.460 -41.324 -18.760 1.00 92.81 526 LEU A O 1
ATOM 4267 N N . PRO A 1 527 ? -8.057 -41.936 -17.306 1.00 92.12 527 PRO A N 1
ATOM 4268 C CA . PRO A 1 527 ? -8.788 -42.741 -18.288 1.00 92.12 527 PRO A CA 1
ATOM 4269 C C . PRO A 1 527 ? -9.255 -41.938 -19.513 1.00 92.12 527 PRO A C 1
ATOM 4271 O O . PRO A 1 527 ? -9.202 -42.438 -20.638 1.00 92.12 527 PRO A O 1
ATOM 4274 N N . LEU A 1 528 ? -9.675 -40.680 -19.317 1.00 93.88 528 LEU A N 1
ATOM 4275 C CA . LEU A 1 528 ? -10.128 -39.808 -20.407 1.00 93.88 528 LEU A CA 1
ATOM 4276 C C . LEU A 1 528 ? -8.976 -39.465 -21.364 1.00 93.88 528 LEU A C 1
ATOM 4278 O O . LEU A 1 528 ? -9.172 -39.454 -22.583 1.00 93.88 528 LEU A O 1
ATOM 4282 N N . ALA A 1 529 ? -7.782 -39.212 -20.820 1.00 94.06 529 ALA A N 1
ATOM 4283 C CA . ALA A 1 529 ? -6.574 -38.952 -21.598 1.00 94.06 529 ALA A CA 1
ATOM 4284 C C . ALA A 1 529 ? -6.109 -40.210 -22.355 1.00 94.06 529 ALA A C 1
ATOM 4286 O O . ALA A 1 529 ? -5.858 -40.159 -23.564 1.00 94.06 529 ALA A O 1
ATOM 4287 N N . GLU A 1 530 ? -6.081 -41.364 -21.678 1.00 93.06 530 GLU A N 1
ATOM 4288 C CA . GLU A 1 530 ? -5.655 -42.638 -22.266 1.00 93.06 530 GLU A CA 1
ATOM 4289 C C . GLU A 1 530 ? -6.545 -43.057 -23.447 1.00 93.06 530 GLU A C 1
ATOM 4291 O O . GLU A 1 530 ? -6.026 -43.458 -24.493 1.00 93.06 530 GLU A O 1
ATOM 4296 N N . ALA A 1 531 ? -7.869 -42.889 -23.343 1.00 91.50 531 ALA A N 1
ATOM 4297 C CA . ALA A 1 531 ? -8.807 -43.174 -24.437 1.00 91.50 531 ALA A CA 1
ATOM 4298 C C . ALA A 1 531 ? -8.465 -42.409 -25.734 1.00 91.50 531 ALA A C 1
ATOM 4300 O O . ALA A 1 531 ? -8.770 -42.856 -26.842 1.00 91.50 531 ALA A O 1
ATOM 4301 N N . ARG A 1 532 ? -7.773 -41.270 -25.609 1.00 92.00 532 ARG A N 1
ATOM 4302 C CA . ARG A 1 532 ? -7.423 -40.373 -26.717 1.00 92.00 532 ARG A CA 1
ATOM 4303 C C . ARG A 1 532 ? -5.962 -40.460 -27.139 1.00 92.00 532 ARG A C 1
ATOM 4305 O O . ARG A 1 532 ? -5.592 -39.835 -28.128 1.00 92.00 532 ARG A O 1
ATOM 4312 N N . GLY A 1 533 ? -5.149 -41.292 -26.489 1.00 90.44 533 GLY A N 1
ATOM 4313 C CA . GLY A 1 533 ? -3.723 -41.376 -26.808 1.00 90.44 533 GLY A CA 1
ATOM 4314 C C . GLY A 1 533 ? -2.875 -40.298 -26.127 1.00 90.44 533 GLY A C 1
ATOM 4315 O O . GLY A 1 533 ? -1.714 -40.142 -26.497 1.00 90.44 533 GLY A O 1
ATOM 4316 N N . ILE A 1 534 ? -3.440 -39.549 -25.175 1.00 93.06 534 ILE A N 1
ATOM 4317 C CA . ILE A 1 534 ? -2.772 -38.434 -24.501 1.00 93.06 534 ILE A CA 1
ATOM 4318 C C . ILE A 1 534 ? -2.129 -38.930 -23.218 1.00 93.06 534 ILE A C 1
ATOM 4320 O O . ILE A 1 534 ? -2.727 -39.700 -22.466 1.00 93.06 534 ILE A O 1
ATOM 4324 N N . ARG A 1 535 ? -0.908 -38.464 -22.967 1.00 92.19 535 ARG A N 1
ATOM 4325 C CA . ARG A 1 535 ? -0.181 -38.757 -21.739 1.00 92.19 535 ARG A CA 1
ATOM 4326 C C . ARG A 1 535 ? -0.149 -37.565 -20.805 1.00 92.19 535 ARG A C 1
ATOM 4328 O O . ARG A 1 535 ? -0.097 -36.423 -21.244 1.00 92.19 535 ARG A O 1
ATOM 4335 N N . LEU A 1 536 ? -0.126 -37.845 -19.516 1.00 92.94 536 LEU A N 1
ATOM 4336 C CA . LEU A 1 536 ? -0.032 -36.867 -18.452 1.00 92.94 536 LEU A CA 1
ATOM 4337 C C . LEU A 1 536 ? 1.391 -36.886 -17.887 1.00 92.94 536 LEU A C 1
ATOM 4339 O O . LEU A 1 536 ? 1.947 -37.948 -17.609 1.00 92.94 536 LEU A O 1
ATOM 4343 N N . ILE A 1 537 ? 1.984 -35.708 -17.734 1.00 90.56 537 ILE A N 1
ATOM 4344 C CA . ILE A 1 537 ? 3.171 -35.476 -16.913 1.00 90.56 537 ILE A CA 1
ATOM 4345 C C . ILE A 1 537 ? 2.648 -34.836 -15.642 1.00 90.56 537 ILE A C 1
ATOM 4347 O O . ILE A 1 537 ? 2.150 -33.715 -15.676 1.00 90.56 537 ILE A O 1
ATOM 4351 N N . TYR A 1 538 ? 2.681 -35.569 -14.541 1.00 88.00 538 TYR A N 1
ATOM 4352 C CA . TYR A 1 538 ? 1.996 -35.145 -13.336 1.00 88.00 538 TYR A CA 1
ATOM 4353 C C . TYR A 1 538 ? 2.954 -34.486 -12.355 1.00 88.00 538 TYR A C 1
ATOM 4355 O O . TYR A 1 538 ? 3.903 -35.113 -11.883 1.00 88.00 538 TYR A O 1
ATOM 4363 N N . GLN A 1 539 ? 2.684 -33.225 -12.038 1.00 78.69 539 GLN A N 1
ATOM 4364 C CA . GLN A 1 539 ? 3.462 -32.453 -11.079 1.00 78.69 539 GLN A CA 1
ATOM 4365 C C . GLN A 1 539 ? 2.984 -32.643 -9.638 1.00 78.69 539 GLN A C 1
ATOM 4367 O O . GLN A 1 539 ? 3.798 -32.708 -8.727 1.00 78.69 539 GLN A O 1
ATOM 4372 N N . GLY A 1 540 ? 1.676 -32.795 -9.426 1.00 68.50 540 GLY A N 1
ATOM 4373 C CA . GLY A 1 540 ? 1.061 -32.869 -8.099 1.00 68.50 540 GLY A CA 1
ATOM 4374 C C . GLY A 1 540 ? 0.814 -31.523 -7.426 1.00 68.50 540 GLY A C 1
ATOM 4375 O O . GLY A 1 540 ? 1.309 -30.486 -7.853 1.00 68.50 540 GLY A O 1
ATOM 4376 N N . THR A 1 541 ? -0.001 -31.535 -6.370 1.00 64.38 541 THR A N 1
ATOM 4377 C CA . THR A 1 541 ? -0.225 -30.389 -5.473 1.00 64.38 541 THR A CA 1
ATOM 4378 C C . THR A 1 541 ? 0.876 -30.264 -4.417 1.00 64.38 541 THR A C 1
ATOM 4380 O O . THR A 1 541 ? 1.750 -31.125 -4.287 1.00 64.38 541 THR A O 1
ATOM 4383 N N . SER A 1 542 ? 0.767 -29.229 -3.570 1.00 52.66 542 SER A N 1
ATOM 4384 C CA . SER A 1 542 ? 1.542 -29.014 -2.331 1.00 52.66 542 SER A CA 1
ATOM 4385 C C . SER A 1 542 ? 1.695 -30.242 -1.427 1.00 52.66 542 SER A C 1
ATOM 4387 O O . SER A 1 542 ? 2.538 -30.256 -0.533 1.00 52.66 542 SER A O 1
ATOM 4389 N N . ASP A 1 543 ? 0.855 -31.253 -1.629 1.00 47.81 543 ASP A N 1
ATOM 4390 C CA . ASP A 1 543 ? 0.817 -32.476 -0.857 1.00 47.81 543 ASP A CA 1
ATOM 4391 C C . ASP A 1 543 ? 1.729 -33.597 -1.398 1.00 47.81 543 ASP A C 1
ATOM 4393 O O . ASP A 1 543 ? 2.055 -34.504 -0.634 1.00 47.81 543 ASP A O 1
ATOM 4397 N N . GLY A 1 544 ? 2.199 -33.526 -2.649 1.00 47.50 544 GLY A N 1
ATOM 4398 C CA . GLY A 1 544 ? 2.997 -34.583 -3.298 1.00 47.50 544 GLY A CA 1
ATOM 4399 C C . GLY A 1 544 ? 4.100 -34.095 -4.244 1.00 47.50 544 GLY A C 1
ATOM 4400 O O . GLY A 1 544 ? 4.764 -34.923 -4.863 1.00 47.50 544 GLY A O 1
ATOM 4401 N N . ALA A 1 545 ? 4.317 -32.782 -4.338 1.00 54.84 545 ALA A N 1
ATOM 4402 C CA . ALA A 1 545 ? 5.347 -32.149 -5.157 1.00 54.84 545 ALA A CA 1
ATOM 4403 C C . ALA A 1 545 ? 6.288 -31.311 -4.277 1.00 54.84 545 ALA A C 1
ATOM 4405 O O . ALA A 1 545 ? 5.850 -30.673 -3.319 1.00 54.84 545 ALA A O 1
ATOM 4406 N N . LEU A 1 546 ? 7.576 -31.226 -4.622 1.00 52.69 546 LEU A N 1
ATOM 4407 C CA . LEU A 1 546 ? 8.530 -30.292 -3.995 1.00 52.69 546 LEU A CA 1
ATOM 4408 C C . LEU A 1 546 ? 8.243 -28.821 -4.379 1.00 52.69 546 LEU A C 1
ATOM 4410 O O . LEU A 1 546 ? 8.966 -27.927 -3.945 1.00 52.69 546 LEU A O 1
ATOM 4414 N N . TYR A 1 547 ? 7.171 -28.578 -5.141 1.00 55.09 547 TYR A N 1
ATOM 4415 C CA . TYR A 1 547 ? 6.763 -27.320 -5.775 1.00 55.09 547 TYR A CA 1
ATOM 4416 C C . TYR A 1 547 ? 6.554 -26.122 -4.827 1.00 55.09 547 TYR A C 1
ATOM 4418 O O . TYR A 1 547 ? 6.544 -24.984 -5.266 1.00 55.09 547 TYR A O 1
ATOM 4426 N N . TYR A 1 548 ? 6.469 -26.332 -3.510 1.00 51.97 548 TYR A N 1
ATOM 4427 C CA . TYR A 1 548 ? 6.409 -25.226 -2.537 1.00 51.97 548 TYR A CA 1
ATOM 4428 C C . TYR A 1 548 ? 7.499 -25.269 -1.471 1.00 51.97 548 TYR A C 1
ATOM 4430 O O . TYR A 1 548 ? 7.414 -24.593 -0.440 1.00 51.97 548 TYR A O 1
ATOM 4438 N N . LEU A 1 549 ? 8.559 -26.045 -1.692 1.00 53.81 549 LEU A N 1
ATOM 4439 C CA . LEU A 1 549 ? 9.663 -26.120 -0.750 1.00 53.81 549 LEU A CA 1
ATOM 4440 C C . LEU A 1 549 ? 10.737 -25.075 -1.063 1.00 53.81 549 LEU A C 1
ATOM 4442 O O . LEU A 1 549 ? 11.907 -25.415 -1.228 1.00 53.81 549 LEU A O 1
ATOM 4446 N N . HIS A 1 550 ? 10.383 -23.787 -0.980 1.00 54.31 550 HIS A N 1
ATOM 4447 C CA . HIS A 1 550 ? 11.352 -22.695 -0.768 1.00 54.31 550 HIS A CA 1
ATOM 4448 C C . HIS A 1 550 ? 11.948 -22.757 0.654 1.00 54.31 550 HIS A C 1
ATOM 4450 O O . HIS A 1 550 ? 12.038 -21.773 1.391 1.00 54.31 550 HIS A O 1
ATOM 4456 N N . LEU A 1 551 ? 12.301 -23.962 1.097 1.00 60.16 551 LEU A N 1
ATOM 4457 C CA . LEU A 1 551 ? 12.866 -24.223 2.401 1.00 60.16 551 LEU A CA 1
ATOM 4458 C C . LEU A 1 551 ? 14.350 -23.868 2.344 1.00 60.16 551 LEU A C 1
ATOM 4460 O O . LEU A 1 551 ? 15.150 -24.545 1.699 1.00 60.16 551 LEU A O 1
ATOM 4464 N N . ALA A 1 552 ? 14.709 -22.797 3.049 1.00 55.16 552 ALA A N 1
ATOM 4465 C CA . ALA A 1 552 ? 16.039 -22.195 3.010 1.00 55.16 552 ALA A CA 1
ATOM 4466 C C . ALA A 1 552 ? 17.176 -23.110 3.513 1.00 55.16 552 ALA A C 1
ATOM 4468 O O . ALA A 1 552 ? 18.345 -22.815 3.275 1.00 55.16 552 ALA A O 1
ATOM 4469 N N . THR A 1 553 ? 16.873 -24.214 4.212 1.00 64.50 553 THR A N 1
ATOM 4470 C CA . THR A 1 553 ? 17.885 -25.068 4.855 1.00 64.50 553 THR A CA 1
ATOM 4471 C C . THR A 1 553 ? 17.821 -26.524 4.395 1.00 64.50 553 THR A C 1
ATOM 4473 O O . THR A 1 553 ? 16.755 -27.076 4.114 1.00 64.50 553 THR A O 1
ATOM 4476 N N . ARG A 1 554 ? 18.988 -27.188 4.370 1.00 75.88 554 ARG A N 1
ATOM 4477 C CA . ARG A 1 554 ? 19.116 -28.627 4.073 1.00 75.88 554 ARG A CA 1
ATOM 4478 C C . ARG A 1 554 ? 18.242 -29.476 4.999 1.00 75.88 554 ARG A C 1
ATOM 4480 O O . ARG A 1 554 ? 17.532 -30.347 4.515 1.00 75.88 554 ARG A O 1
ATOM 4487 N N . THR A 1 555 ? 18.245 -29.186 6.299 1.00 71.75 555 THR A N 1
ATOM 4488 C CA . THR A 1 555 ? 17.457 -29.920 7.300 1.00 71.75 555 THR A CA 1
ATOM 4489 C C . THR A 1 555 ? 15.958 -29.834 7.031 1.00 71.75 555 THR A C 1
ATOM 4491 O O . THR A 1 555 ? 15.267 -30.846 7.099 1.00 71.75 555 THR A O 1
ATOM 4494 N N . ALA A 1 556 ? 15.447 -28.652 6.677 1.00 61.56 556 ALA A N 1
ATOM 4495 C CA . ALA A 1 556 ? 14.031 -28.479 6.370 1.00 61.56 556 ALA A CA 1
ATOM 4496 C C . ALA A 1 556 ? 13.628 -29.254 5.101 1.00 61.56 556 ALA A C 1
ATOM 4498 O O . ALA A 1 556 ? 12.579 -29.898 5.087 1.00 61.56 556 ALA A O 1
ATOM 4499 N N . ARG A 1 557 ? 14.488 -29.261 4.072 1.00 70.69 557 ARG A N 1
ATOM 4500 C CA . ARG A 1 557 ? 14.284 -30.068 2.857 1.00 70.69 557 ARG A CA 1
ATOM 4501 C C . ARG A 1 557 ? 14.248 -31.570 3.157 1.00 70.69 557 ARG A C 1
ATOM 4503 O O . ARG A 1 557 ? 13.320 -32.239 2.716 1.00 70.69 557 ARG A O 1
ATOM 4510 N N . VAL A 1 558 ? 15.187 -32.077 3.964 1.00 77.94 558 VAL A N 1
ATOM 4511 C CA . VAL A 1 558 ? 15.218 -33.492 4.395 1.00 77.94 558 VAL A CA 1
ATOM 4512 C C . VAL A 1 558 ? 13.947 -33.860 5.161 1.00 77.94 558 VAL A C 1
ATOM 4514 O O . VAL A 1 558 ? 13.278 -34.825 4.810 1.00 77.94 558 VAL A O 1
ATOM 4517 N N . GLN A 1 559 ? 13.540 -33.046 6.137 1.00 71.00 559 GLN A N 1
ATOM 4518 C CA . GLN A 1 559 ? 12.327 -33.316 6.914 1.00 71.00 559 GLN A CA 1
ATOM 4519 C C . GLN A 1 559 ? 11.059 -33.313 6.056 1.00 71.00 559 GLN A C 1
ATOM 4521 O O . GLN A 1 559 ? 10.164 -34.122 6.289 1.00 71.00 559 GLN A O 1
ATOM 4526 N N . SER A 1 560 ? 10.956 -32.409 5.079 1.00 70.31 560 SER A N 1
ATOM 4527 C CA . SER A 1 560 ? 9.796 -32.376 4.185 1.00 70.31 560 SER A CA 1
ATOM 4528 C C . SER A 1 560 ? 9.764 -33.570 3.232 1.00 70.31 560 SER A C 1
ATOM 4530 O O . SER A 1 560 ? 8.685 -34.088 2.940 1.00 70.31 560 SER A O 1
ATOM 4532 N N . TYR A 1 561 ? 10.931 -34.030 2.772 1.00 77.00 561 TYR A N 1
ATOM 4533 C CA . TYR A 1 561 ? 11.036 -35.269 2.010 1.00 77.00 561 TYR A CA 1
ATOM 4534 C C . TYR A 1 561 ? 10.563 -36.463 2.850 1.00 77.00 561 TYR A C 1
ATOM 4536 O O . TYR A 1 561 ? 9.668 -37.190 2.434 1.00 77.00 561 TYR A O 1
ATOM 4544 N N . GLU A 1 562 ? 11.100 -36.627 4.060 1.00 82.25 562 GLU A N 1
ATOM 4545 C CA . GLU A 1 562 ? 10.836 -37.793 4.913 1.00 82.25 562 GLU A CA 1
ATOM 4546 C C . GLU A 1 562 ? 9.407 -37.850 5.464 1.00 82.25 562 GLU A C 1
ATOM 4548 O O . GLU A 1 562 ? 8.854 -38.938 5.605 1.00 82.25 562 GLU A O 1
ATOM 4553 N N . ARG A 1 563 ? 8.805 -36.700 5.796 1.00 76.31 563 ARG A N 1
ATOM 4554 C CA . ARG A 1 563 ? 7.492 -36.647 6.467 1.00 76.31 563 ARG A CA 1
ATOM 4555 C C . ARG A 1 563 ? 6.309 -36.475 5.525 1.00 76.31 563 ARG A C 1
ATOM 4557 O O . ARG A 1 563 ? 5.202 -36.846 5.899 1.00 76.31 563 ARG A O 1
ATOM 4564 N N . THR A 1 564 ? 6.523 -35.899 4.345 1.00 72.00 564 THR A N 1
ATOM 4565 C CA . THR A 1 564 ? 5.433 -35.562 3.420 1.00 72.00 564 THR A CA 1
ATOM 4566 C C . THR A 1 564 ? 5.602 -36.285 2.096 1.00 72.00 564 THR A C 1
ATOM 4568 O O . THR A 1 564 ? 4.739 -37.084 1.735 1.00 72.00 564 THR A O 1
ATOM 4571 N N . LEU A 1 565 ? 6.719 -36.054 1.397 1.00 74.38 565 LEU A N 1
ATOM 4572 C CA . LEU A 1 565 ? 6.884 -36.556 0.034 1.00 74.38 565 LEU A CA 1
ATOM 4573 C C . LEU A 1 565 ? 7.015 -38.080 -0.001 1.00 74.38 565 LEU A C 1
ATOM 4575 O O . LEU A 1 565 ? 6.243 -38.735 -0.686 1.00 74.38 565 LEU A O 1
ATOM 4579 N N . ALA A 1 566 ? 7.965 -38.658 0.737 1.00 79.88 566 ALA A N 1
ATOM 4580 C CA . ALA A 1 566 ? 8.257 -40.088 0.686 1.00 79.88 566 ALA A CA 1
ATOM 4581 C C . ALA A 1 566 ? 7.100 -40.977 1.194 1.00 79.88 566 ALA A C 1
ATOM 4583 O O . ALA A 1 566 ? 6.819 -41.986 0.544 1.00 79.88 566 ALA A O 1
ATOM 4584 N N . PRO A 1 567 ? 6.390 -40.649 2.295 1.00 79.50 567 PRO A N 1
ATOM 4585 C CA . PRO A 1 567 ? 5.236 -41.434 2.731 1.00 79.50 567 PRO A CA 1
ATOM 4586 C C . PRO A 1 567 ? 4.103 -41.422 1.704 1.00 79.50 567 PRO A C 1
ATOM 4588 O O . PRO A 1 567 ? 3.611 -42.487 1.342 1.00 79.50 567 PRO A O 1
ATOM 4591 N N . ARG A 1 568 ? 3.755 -40.251 1.156 1.00 74.62 568 ARG A N 1
ATOM 4592 C CA . ARG A 1 568 ? 2.725 -40.153 0.112 1.00 74.62 568 ARG A CA 1
ATOM 4593 C C . ARG A 1 568 ? 3.171 -40.807 -1.189 1.00 74.62 568 ARG A C 1
ATOM 4595 O O . ARG A 1 568 ? 2.389 -41.539 -1.780 1.00 74.62 568 ARG A O 1
ATOM 4602 N N . ALA A 1 569 ? 4.451 -40.667 -1.556 1.00 78.31 569 ALA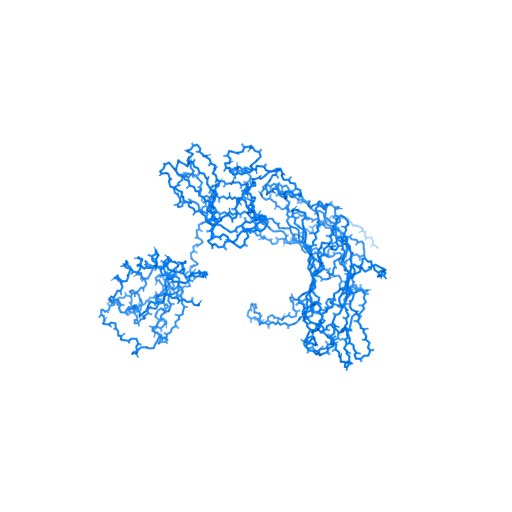 A N 1
ATOM 4603 C CA . ALA A 1 569 ? 5.106 -41.402 -2.641 1.00 78.31 569 ALA A CA 1
ATOM 4604 C C . ALA A 1 569 ? 4.855 -42.906 -2.598 1.00 78.31 569 ALA A C 1
ATOM 4606 O O . ALA A 1 569 ? 4.521 -43.513 -3.615 1.00 78.31 569 ALA A O 1
ATOM 4607 N N . ARG A 1 570 ? 4.968 -43.501 -1.413 1.00 83.50 570 ARG A N 1
ATOM 4608 C CA . ARG A 1 570 ? 4.729 -44.932 -1.222 1.00 83.50 570 ARG A CA 1
ATOM 4609 C C . ARG A 1 570 ? 3.261 -45.321 -1.378 1.00 83.50 570 ARG A C 1
ATOM 4611 O O . ARG A 1 570 ? 3.002 -46.448 -1.780 1.00 83.50 570 ARG A O 1
ATOM 4618 N N . GLU A 1 571 ? 2.330 -44.416 -1.093 1.00 80.12 571 GLU A N 1
ATOM 4619 C CA . GLU A 1 571 ? 0.891 -44.673 -1.184 1.00 80.12 571 GLU A CA 1
ATOM 4620 C C . GLU A 1 571 ? 0.381 -44.634 -2.631 1.00 80.12 571 GLU A C 1
ATOM 4622 O O . GLU A 1 571 ? -0.286 -45.558 -3.090 1.00 80.12 571 GLU A O 1
ATOM 4627 N N . TRP A 1 572 ? 0.707 -43.575 -3.373 1.00 78.69 572 TRP A N 1
ATOM 4628 C CA . TRP A 1 572 ? 0.105 -43.325 -4.686 1.00 78.69 572 TRP A CA 1
ATOM 4629 C C . TRP A 1 572 ? 0.862 -43.921 -5.883 1.00 78.69 572 TRP A C 1
ATOM 4631 O O . TRP A 1 572 ? 0.212 -44.329 -6.841 1.00 78.69 572 TRP A O 1
ATOM 4641 N N . ILE A 1 573 ? 2.200 -44.044 -5.858 1.00 82.69 573 ILE A N 1
ATOM 4642 C CA . ILE A 1 573 ? 2.974 -44.588 -6.993 1.00 82.69 573 ILE A CA 1
ATOM 4643 C C . ILE A 1 573 ? 2.478 -45.990 -7.384 1.00 82.69 573 ILE A C 1
ATOM 4645 O O . ILE A 1 573 ? 2.315 -46.230 -8.581 1.00 82.69 573 ILE A O 1
ATOM 4649 N N . PRO A 1 574 ? 2.189 -46.913 -6.439 1.00 86.81 574 PRO A N 1
ATOM 4650 C CA . PRO A 1 574 ? 1.631 -48.218 -6.784 1.00 86.81 574 PRO A CA 1
ATOM 4651 C C . PRO A 1 574 ? 0.319 -48.145 -7.574 1.00 86.81 574 PRO A C 1
ATOM 4653 O O . PRO A 1 574 ? 0.118 -48.969 -8.458 1.00 86.81 574 PRO A O 1
ATOM 4656 N N . LYS A 1 575 ? -0.539 -47.146 -7.319 1.00 84.50 575 LYS A N 1
ATOM 4657 C CA . LYS A 1 575 ? -1.842 -47.004 -7.993 1.00 84.50 575 LYS A CA 1
ATOM 4658 C C . LYS A 1 575 ? -1.723 -46.697 -9.488 1.00 84.50 575 LYS A C 1
ATOM 4660 O O . LYS A 1 575 ? -2.603 -47.065 -10.262 1.00 84.50 575 LYS A O 1
ATOM 4665 N N . PHE A 1 576 ? -0.648 -46.020 -9.895 1.00 86.81 576 PHE A N 1
ATOM 4666 C CA . PHE A 1 576 ? -0.452 -45.583 -11.282 1.00 86.81 576 PHE A CA 1
ATOM 4667 C C . PHE A 1 576 ? 0.717 -46.262 -11.990 1.00 86.81 576 PHE A C 1
ATOM 4669 O O . PHE A 1 576 ? 0.961 -45.965 -13.156 1.00 86.81 576 PHE A O 1
ATOM 4676 N N . ARG A 1 577 ? 1.441 -47.162 -11.312 1.00 82.56 577 ARG A N 1
ATOM 4677 C CA . ARG A 1 577 ? 2.665 -47.799 -11.825 1.00 82.56 577 ARG A CA 1
ATOM 4678 C C . ARG A 1 577 ? 2.491 -48.384 -13.227 1.00 82.56 577 ARG A C 1
ATOM 4680 O O . ARG A 1 577 ? 3.371 -48.215 -14.063 1.00 82.56 577 ARG A O 1
ATOM 4687 N N . ASP A 1 578 ? 1.350 -49.020 -13.470 1.00 83.19 578 ASP A N 1
ATOM 4688 C CA . ASP A 1 578 ? 1.070 -49.741 -14.715 1.00 83.19 578 ASP A CA 1
ATOM 4689 C C . ASP A 1 578 ? 0.185 -48.935 -15.685 1.00 83.19 578 ASP A C 1
ATOM 4691 O O . ASP A 1 578 ? -0.335 -49.462 -16.671 1.00 83.19 578 ASP A O 1
ATOM 4695 N N . ARG A 1 579 ? -0.004 -47.635 -15.421 1.00 87.69 579 ARG A N 1
ATOM 4696 C CA . ARG A 1 579 ? -0.819 -46.743 -16.253 1.00 87.69 579 ARG A CA 1
ATOM 4697 C C . ARG A 1 579 ? 0.042 -46.068 -17.310 1.00 87.69 579 ARG A C 1
ATOM 4699 O O . ARG A 1 579 ? 0.721 -45.082 -17.039 1.00 87.69 579 ARG A O 1
ATOM 4706 N N . TRP A 1 580 ? -0.027 -46.566 -18.544 1.00 87.00 580 TRP A N 1
ATOM 4707 C CA . TRP A 1 580 ? 0.740 -46.020 -19.671 1.00 87.00 580 TRP A CA 1
ATOM 4708 C C . TRP A 1 580 ? 0.435 -44.550 -19.978 1.00 87.00 580 TRP A C 1
ATOM 4710 O O . TRP A 1 580 ? 1.281 -43.862 -20.555 1.00 87.00 580 TRP A O 1
ATOM 4720 N N . GLY A 1 581 ? -0.759 -44.069 -19.612 1.00 90.06 581 GLY A N 1
ATOM 4721 C CA . GLY A 1 581 ? -1.125 -42.668 -19.761 1.00 90.06 581 GLY A CA 1
ATOM 4722 C C . GLY A 1 581 ? -0.331 -41.738 -18.852 1.00 90.06 581 GLY A C 1
ATOM 4723 O O . GLY A 1 581 ? -0.246 -40.556 -19.153 1.00 90.06 581 GLY A O 1
ATOM 4724 N N . LEU A 1 582 ? 0.279 -42.225 -17.770 1.00 90.38 582 LEU A N 1
ATOM 4725 C CA . LEU A 1 582 ? 1.125 -41.409 -16.907 1.00 90.38 582 LEU A CA 1
ATOM 4726 C C . LEU A 1 582 ? 2.585 -41.520 -17.366 1.00 90.38 582 LEU A C 1
ATOM 4728 O O . LEU A 1 582 ? 3.261 -42.510 -17.105 1.00 90.38 582 LEU A O 1
ATOM 4732 N N . ALA A 1 583 ? 3.071 -40.504 -18.081 1.00 87.19 583 ALA A N 1
ATOM 4733 C CA . ALA A 1 583 ? 4.392 -40.534 -18.709 1.00 87.19 583 ALA A CA 1
ATOM 4734 C C . ALA A 1 583 ? 5.539 -40.240 -17.738 1.00 87.19 583 ALA A C 1
ATOM 4736 O O . ALA A 1 583 ? 6.623 -40.803 -17.884 1.00 87.19 583 ALA A O 1
ATOM 4737 N N . ALA A 1 584 ? 5.329 -39.324 -16.792 1.00 85.31 584 ALA A N 1
ATOM 4738 C CA . ALA A 1 584 ? 6.357 -38.900 -15.851 1.00 85.31 584 ALA A CA 1
ATOM 4739 C C . ALA A 1 584 ? 5.753 -38.246 -14.603 1.00 85.31 584 ALA A C 1
ATOM 4741 O O . ALA A 1 584 ? 4.636 -37.724 -14.631 1.00 85.31 584 ALA A O 1
ATOM 4742 N N . TRP A 1 585 ? 6.551 -38.235 -13.537 1.00 84.12 585 TRP A N 1
ATOM 4743 C CA . TRP A 1 585 ? 6.313 -37.469 -12.318 1.00 84.12 585 TRP A CA 1
ATOM 4744 C C . TRP A 1 585 ? 7.242 -36.256 -12.319 1.00 84.12 585 TRP A C 1
ATOM 4746 O O . TRP A 1 585 ? 8.461 -36.426 -12.372 1.00 84.12 585 TRP A O 1
ATOM 4756 N N . SER A 1 586 ? 6.695 -35.045 -12.241 1.00 80.62 586 SER A N 1
ATOM 4757 C CA . SER A 1 586 ? 7.500 -33.843 -12.037 1.00 80.62 586 SER A CA 1
ATOM 4758 C C . SER A 1 586 ? 7.606 -33.551 -10.549 1.00 80.62 586 SER A C 1
ATOM 4760 O O . SER A 1 586 ? 6.673 -33.054 -9.931 1.00 80.62 586 SER A O 1
ATOM 4762 N N . LEU A 1 587 ? 8.751 -33.889 -9.958 1.00 71.81 587 LEU A N 1
ATOM 4763 C CA . LEU A 1 587 ? 8.950 -33.749 -8.516 1.00 71.81 587 LEU A CA 1
ATOM 4764 C C . LEU A 1 587 ? 9.202 -32.298 -8.090 1.00 71.81 587 LEU A C 1
ATOM 4766 O O . LEU A 1 587 ? 8.908 -31.971 -6.947 1.00 71.81 587 LEU A O 1
ATOM 4770 N N . THR A 1 588 ? 9.726 -31.447 -8.978 1.00 67.75 588 THR A N 1
ATOM 4771 C CA . THR A 1 588 ? 10.075 -30.029 -8.756 1.00 67.75 588 THR A CA 1
ATOM 4772 C C . THR A 1 588 ? 9.658 -29.189 -9.967 1.00 67.75 588 THR A C 1
ATOM 4774 O O . THR A 1 588 ? 9.633 -29.707 -11.081 1.00 67.75 588 THR A O 1
ATOM 4777 N N . GLU A 1 589 ? 9.397 -27.899 -9.769 1.00 62.94 589 GLU A N 1
ATOM 4778 C CA . GLU A 1 589 ? 9.288 -26.873 -10.818 1.00 62.94 589 GLU A CA 1
ATOM 4779 C C . GLU A 1 589 ? 9.820 -25.556 -10.234 1.00 62.94 589 GLU A C 1
ATOM 4781 O O . GLU A 1 589 ? 9.585 -25.300 -9.051 1.00 62.94 589 GLU A O 1
ATOM 4786 N N . GLU A 1 590 ? 10.554 -24.806 -11.063 1.00 59.19 590 GLU A N 1
ATOM 4787 C CA . GLU A 1 590 ? 11.293 -23.565 -10.745 1.00 59.19 590 GLU A CA 1
ATOM 4788 C C . GLU A 1 590 ? 12.259 -23.681 -9.548 1.00 59.19 590 GLU A C 1
ATOM 4790 O O . GLU A 1 590 ? 12.120 -22.961 -8.529 1.00 59.19 590 GLU A O 1
#

Secondary structure (DSSP, 8-state):
------------------------TTEEEEEE-SSSEEEEEEE-SS-BPPEEEEEE--B-SSSSPBPEE--EETTEE--SEEPTT-EEEE-TTSEEEEEEE-S-----PPPEETTEE--GGGSS-TTGGGTSSSSPPEEE-SSS-EEEEE-SS-B--EEEEEE--TT-EEEEEEEEEE-GGGGSTT-EEEEEEESSTT--SEEEEEEESTTSSBSSS-EEE----BSEEEEEEEEE-TT---EEEEEEEEEEEEE-TTS-PPPB-SEEEEEEEE--TTS-S-EEEEEE-PPP--TTSEEE-SSS----BT-EEEE-BTTTB--SSSSEEEEEEE--SS--EEEEEEEEEE--TT--EEEEEEEEEE----SEEEEEEE-TT-PEEEEEE---SS-EEEEEE-TTS--TTEEEEEEEEEPPS--S-TTS-EEEEEEEEEEE--PPP-----PPPPHHHHT---TTTT-PPPP-----GGG----EEEE-GGGS-HHHHHHHHHHHHHTT--EEEEES--HHHHHHHHHHHHHHT-EEEEEE-TTTSGGG----SHHHHHHHIIIIIHHHHHHHHHHHTT-TTEEEE-----